Protein AF-A0A450W4D1-F1 (afdb_monomer_lite)

Radius of gyration: 22.81 Å; chains: 1; bounding box: 56×53×67 Å

Sequence (534 aa):
MKTDIPSVLSQEKKDRILASHPSLIERLKAHRKEHTTLAEGRDIDLETPAWARISPGPAMRNGDNNYRLCIGFRNIGCKYREQDRMGLGCLNCGYYAGTAFRDVDTHTIEKQFVNGLRQTSRETVRFNAVEFLSDGSFLNPDELGRDTQVALFGLLSRMPRIKRILVESRPEYVEKGGLLFLLGLLRQDQWLEVGIGFESSDEFIREVCINKGFSNEEFERSIAVISSLGEPWRERVSVVAYLLVKPAFLTQKESIEDIVASLKYLRKLEEKYRVRIAPKLEPAAIVNGTLLSLLHQDKNSPFHYEPLSYWAVLEILARIARDNKLSSLNIRIGARKDMDEMMTPPAIYNEDGETFHPFDFVVYEAIQKFNQHQNFYRLFAAPGKVYRQMNGIALAGHGSSLLQWLDANGIEDSAIVAFMEENAATIEEETTSQSTKHEIQAMTTIYAVLDIMEGYNTQAGALRANIGKALLQNSKENLELGISECFNKVAPEDIVKISVEEMSTVEGYAEVFFDVVDLLRDEKFSIWSRFVIA

Organism: NCBI:txid2126335

Secondary structure (DSSP, 8-state):
-------SS-HHHHHHHHHHHHHHHHHHHHHHHHHHHHHHTS---TTS-SEEEEEEEPPPTT---EEEEEEE---S--HHHHHSTTS---SS--GGGGS-SS---HHHHHHHHHHHHHHHTTSS----EEEE--SS-TT-TTTS-HHHHHHHHHHHHT-TT--EEEEE--GGG--HHHHHHHHHHS-TT-EEEEEEE---S-HHIIIIII-----HHHHHHHHHHHHTPPTTTGGGEEEEEEEEES-TT--HHHHHHHHHHHHHHHHHHHHHHT--EEEEEEEPPB-TTSHHHHHHH-TTSTT--PPPPHHHHHHHHHHHHH-TTTTTS--EE--TTS-S--SB----B-TTSSSBPTHHHHHHHHHHHHHHH--HHHHHHHHHHHHHHHHSS-TTSTT-HHHHHHHHTT--S-HHHHHHHHTHHHHHHHTTSHHHHHHHHHHHHHHHHHHHHHT--GGGHHHHHHHHHHHHTT-HHHHHHHHHHHHHHH-TT--EEEEEEEEEEETTEEEEEEEEEETTTTEEEEEEEEEE--

Structure (mmCIF, N/CA/C/O backbone):
data_AF-A0A450W4D1-F1
#
_entry.id   AF-A0A450W4D1-F1
#
loop_
_atom_site.group_PDB
_atom_site.id
_atom_site.type_symbol
_atom_site.label_atom_id
_atom_site.label_alt_id
_atom_site.label_comp_id
_atom_site.label_asym_id
_atom_site.label_entity_id
_atom_site.label_seq_id
_atom_site.pdbx_PDB_ins_code
_atom_site.Cartn_x
_atom_site.Cartn_y
_atom_site.Cartn_z
_atom_site.occupancy
_atom_site.B_iso_or_equiv
_atom_site.auth_seq_id
_atom_site.auth_comp_id
_atom_site.auth_asym_id
_atom_site.auth_atom_id
_atom_site.pdbx_PDB_model_num
ATOM 1 N N . MET A 1 1 ? 3.040 15.728 -23.476 1.00 40.53 1 MET A N 1
ATOM 2 C CA . MET A 1 1 ? 2.285 16.969 -23.190 1.00 40.53 1 MET A CA 1
ATOM 3 C C . MET A 1 1 ? 3.045 17.603 -22.040 1.00 40.53 1 MET A C 1
ATOM 5 O O . MET A 1 1 ? 3.213 16.903 -21.057 1.00 40.53 1 MET A O 1
ATOM 9 N N . LYS A 1 2 ? 3.593 18.824 -22.148 1.00 39.34 2 LYS A N 1
ATOM 10 C CA . LYS A 1 2 ? 4.059 19.530 -20.939 1.00 39.34 2 LYS A CA 1
ATOM 11 C C . LYS A 1 2 ? 2.799 19.919 -20.175 1.00 39.34 2 LYS A C 1
ATOM 13 O O . LYS A 1 2 ? 2.239 20.984 -20.395 1.00 39.34 2 LYS A O 1
ATOM 18 N N . THR A 1 3 ? 2.232 18.973 -19.442 1.00 49.53 3 THR A N 1
ATOM 19 C CA . THR A 1 3 ? 1.194 19.282 -18.475 1.00 49.53 3 THR A CA 1
ATOM 20 C C . THR A 1 3 ? 1.901 19.987 -17.342 1.00 49.53 3 THR A C 1
ATOM 22 O O . THR A 1 3 ? 2.622 19.335 -16.593 1.00 49.53 3 THR A O 1
ATOM 25 N N . ASP A 1 4 ? 1.709 21.300 -17.237 1.00 61.34 4 ASP A N 1
ATOM 26 C CA . ASP A 1 4 ? 1.899 22.012 -15.978 1.00 61.34 4 ASP A CA 1
ATOM 27 C C . ASP A 1 4 ? 0.882 21.417 -14.997 1.00 61.34 4 ASP A C 1
ATOM 29 O O . ASP A 1 4 ? -0.246 21.892 -14.875 1.00 61.34 4 ASP A O 1
ATOM 33 N N . ILE A 1 5 ? 1.222 20.273 -14.402 1.00 72.19 5 ILE A N 1
ATOM 34 C CA . ILE A 1 5 ? 0.464 19.701 -13.297 1.00 72.19 5 ILE A CA 1
ATOM 35 C C . ILE A 1 5 ? 0.789 20.618 -12.124 1.00 72.19 5 ILE A C 1
ATOM 37 O O . ILE A 1 5 ? 1.952 20.677 -11.717 1.00 72.19 5 ILE A O 1
ATOM 41 N N . PRO A 1 6 ? -0.181 21.410 -11.639 1.00 78.00 6 PRO A N 1
ATOM 42 C CA . PRO A 1 6 ? 0.087 22.316 -10.546 1.00 78.00 6 PRO A CA 1
ATOM 43 C C . PRO A 1 6 ? 0.471 21.486 -9.327 1.00 78.00 6 PRO A C 1
ATOM 45 O O . PRO A 1 6 ? -0.239 20.565 -8.927 1.00 78.00 6 PRO A O 1
ATOM 48 N N . SER A 1 7 ? 1.619 21.828 -8.764 1.00 90.31 7 SER A N 1
ATOM 49 C CA . SER A 1 7 ? 2.109 21.240 -7.529 1.00 90.31 7 SER A CA 1
ATOM 50 C C . SER A 1 7 ? 1.220 21.618 -6.358 1.00 90.31 7 SER A C 1
ATOM 52 O O . SER A 1 7 ? 0.842 22.783 -6.223 1.00 90.31 7 SER A O 1
ATOM 54 N N . VAL A 1 8 ? 0.979 20.663 -5.462 1.00 94.50 8 VAL A N 1
ATOM 55 C CA . VAL A 1 8 ? 0.282 20.925 -4.192 1.00 94.50 8 VAL A CA 1
ATOM 56 C C . VAL A 1 8 ? 1.172 21.648 -3.180 1.00 94.50 8 VAL A C 1
ATOM 58 O O . VAL A 1 8 ? 0.674 22.333 -2.292 1.00 94.50 8 VAL A O 1
ATOM 61 N N . LEU A 1 9 ? 2.497 21.535 -3.326 1.00 96.12 9 LEU A N 1
ATOM 62 C CA . LEU A 1 9 ? 3.457 22.253 -2.493 1.00 96.12 9 LEU A CA 1
ATOM 63 C C . LEU A 1 9 ? 3.598 23.705 -2.955 1.00 96.12 9 LEU A C 1
ATOM 65 O O . LEU A 1 9 ? 3.801 23.969 -4.145 1.00 96.12 9 LEU A O 1
ATOM 69 N N . SER A 1 10 ? 3.565 24.636 -1.999 1.00 96.00 10 SER A N 1
ATOM 70 C CA . SER A 1 10 ? 3.873 26.045 -2.247 1.00 96.00 10 SER A CA 1
ATOM 71 C C . SER A 1 10 ? 5.339 26.230 -2.649 1.00 96.00 10 SER A C 1
ATOM 73 O O . SER A 1 10 ? 6.210 25.453 -2.250 1.00 96.00 10 SER A O 1
ATOM 75 N N . GLN A 1 11 ? 5.636 27.291 -3.405 1.00 95.75 11 GLN A N 1
ATOM 76 C CA . GLN A 1 11 ? 7.016 27.589 -3.804 1.00 95.75 11 GLN A CA 1
ATOM 77 C C . GLN A 1 11 ? 7.934 27.789 -2.588 1.00 95.75 11 GLN A C 1
ATOM 79 O O . GLN A 1 11 ? 9.024 27.233 -2.555 1.00 95.75 11 GLN A O 1
ATOM 84 N N . GLU A 1 12 ? 7.459 28.479 -1.547 1.00 97.19 12 GLU A N 1
ATOM 85 C CA . GLU A 1 12 ? 8.206 28.665 -0.295 1.00 97.19 12 GLU A CA 1
ATOM 86 C C . GLU A 1 12 ? 8.602 27.325 0.345 1.00 97.19 12 GLU A C 1
ATOM 88 O O . GLU A 1 12 ? 9.743 27.138 0.775 1.00 97.19 12 GLU A O 1
ATOM 93 N N . LYS A 1 13 ? 7.677 26.357 0.380 1.00 96.81 13 LYS A N 1
ATOM 94 C CA . LYS A 1 13 ? 7.962 25.030 0.927 1.00 96.81 13 LYS A CA 1
ATOM 95 C C . LYS A 1 13 ? 8.968 24.272 0.063 1.00 96.81 13 LYS A C 1
ATOM 97 O O . LYS A 1 13 ? 9.881 23.658 0.614 1.00 96.81 13 LYS A O 1
ATOM 102 N N . LYS A 1 14 ? 8.855 24.358 -1.266 1.00 97.62 14 LYS A N 1
ATOM 103 C CA . LYS A 1 14 ? 9.843 23.783 -2.194 1.00 97.62 14 LYS A CA 1
ATOM 104 C C . LYS A 1 14 ? 11.236 24.355 -1.961 1.00 97.62 14 LYS A C 1
ATOM 106 O O . LYS A 1 14 ? 12.186 23.589 -1.833 1.00 97.62 14 LYS A O 1
ATOM 111 N N . ASP A 1 15 ? 11.347 25.673 -1.837 1.00 97.81 15 ASP A N 1
ATOM 112 C CA . ASP A 1 15 ? 12.621 26.357 -1.611 1.00 97.81 15 ASP A CA 1
AT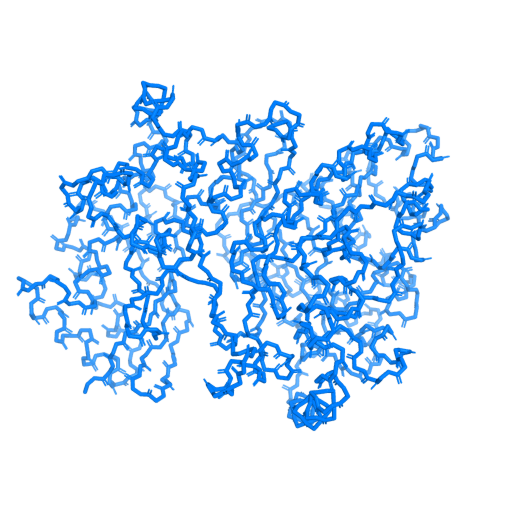OM 113 C C . ASP A 1 15 ? 13.248 25.930 -0.276 1.00 97.81 15 ASP A C 1
ATOM 115 O O . ASP A 1 15 ? 14.444 25.639 -0.211 1.00 97.81 15 ASP A O 1
ATOM 119 N N . ARG A 1 16 ? 12.437 25.791 0.783 1.00 97.25 16 ARG A N 1
ATOM 120 C CA . ARG A 1 16 ? 12.888 25.264 2.082 1.00 97.25 16 ARG A CA 1
ATOM 121 C C . ARG A 1 16 ? 13.387 23.820 2.006 1.00 97.25 16 ARG A C 1
ATOM 123 O O . ARG A 1 16 ? 14.396 23.498 2.643 1.00 97.25 16 ARG A O 1
ATOM 130 N N . ILE A 1 17 ? 12.687 22.955 1.266 1.00 97.38 17 ILE A N 1
ATOM 131 C CA . ILE A 1 17 ? 13.107 21.563 1.041 1.00 97.38 17 ILE A CA 1
ATOM 132 C C . ILE A 1 17 ? 14.451 21.565 0.316 1.00 97.38 17 ILE A C 1
ATOM 134 O O . ILE A 1 17 ? 15.406 20.983 0.822 1.00 97.38 17 ILE A O 1
ATOM 138 N N . LEU A 1 18 ? 14.560 22.282 -0.806 1.00 97.62 18 LEU A N 1
ATOM 139 C CA . LEU A 1 18 ? 15.785 22.368 -1.603 1.00 97.62 18 LEU A CA 1
ATOM 140 C C . LEU A 1 18 ? 16.972 22.917 -0.801 1.00 97.62 18 LEU A C 1
ATOM 142 O O . LEU A 1 18 ? 18.074 22.385 -0.911 1.00 97.62 18 LEU A O 1
ATOM 146 N N . ALA A 1 19 ? 16.754 23.929 0.042 1.00 97.50 19 ALA A N 1
ATOM 147 C CA . ALA A 1 19 ? 17.796 24.492 0.901 1.00 97.50 19 ALA A CA 1
ATOM 148 C C . ALA A 1 19 ? 18.325 23.481 1.935 1.00 97.50 19 ALA A C 1
ATOM 150 O O . ALA A 1 19 ? 19.517 23.468 2.237 1.00 97.50 19 ALA A O 1
ATOM 151 N N . SER A 1 20 ? 17.454 22.615 2.461 1.00 95.12 20 SER A N 1
ATOM 152 C CA . SER A 1 20 ? 17.817 21.608 3.472 1.00 95.12 20 SER A CA 1
ATOM 153 C C . SER A 1 20 ? 18.300 20.290 2.859 1.00 95.12 20 SER A C 1
ATOM 155 O O . SER A 1 20 ? 18.988 19.510 3.522 1.00 95.12 20 SER A O 1
ATOM 157 N N . HIS A 1 21 ? 17.955 20.045 1.592 1.00 94.44 21 HIS A N 1
ATOM 158 C CA . HIS A 1 21 ? 18.162 18.779 0.898 1.00 94.44 21 HIS A CA 1
ATOM 159 C C . HIS A 1 21 ? 19.619 18.289 0.960 1.00 94.44 21 HIS A C 1
ATOM 161 O O . HIS A 1 21 ? 19.816 17.150 1.373 1.00 94.44 21 HIS A O 1
ATOM 167 N N . PRO A 1 22 ? 20.663 19.099 0.674 1.00 95.12 22 PRO A N 1
ATOM 168 C CA . PRO A 1 22 ? 22.043 18.609 0.714 1.00 95.12 22 PRO A CA 1
ATOM 169 C C . PRO A 1 22 ? 22.450 18.035 2.078 1.00 95.12 22 PRO A C 1
ATOM 171 O O . PRO A 1 22 ? 23.037 16.958 2.145 1.00 95.12 22 PRO A O 1
ATOM 174 N N . SER A 1 23 ? 22.093 18.715 3.174 1.00 95.38 23 SER A N 1
ATOM 175 C CA . SER A 1 23 ? 22.416 18.252 4.530 1.00 95.38 23 SER A CA 1
ATOM 176 C C . SER A 1 23 ? 21.642 16.984 4.901 1.00 95.38 23 SER A C 1
ATOM 178 O O . SER A 1 23 ? 22.217 16.058 5.476 1.00 95.38 23 SER A O 1
ATOM 180 N N . LEU A 1 24 ? 20.357 16.913 4.536 1.00 95.44 24 LEU A N 1
ATOM 181 C CA . LEU A 1 24 ? 19.530 15.729 4.773 1.00 95.44 24 LEU A CA 1
ATOM 182 C C . LEU A 1 24 ? 20.038 14.514 3.996 1.00 95.44 24 LEU A C 1
ATOM 184 O O . LEU A 1 24 ? 20.069 13.419 4.549 1.00 95.44 24 LEU A O 1
ATOM 188 N N . ILE A 1 25 ? 20.488 14.699 2.754 1.00 95.75 25 ILE A N 1
ATOM 189 C CA . ILE A 1 25 ? 21.052 13.616 1.946 1.00 95.75 25 ILE A CA 1
ATOM 190 C C . ILE A 1 25 ? 22.347 13.073 2.545 1.00 95.75 25 ILE A C 1
ATOM 192 O O . ILE A 1 25 ? 22.508 11.857 2.603 1.00 95.75 25 ILE A O 1
ATOM 196 N N . GLU A 1 26 ? 23.249 13.921 3.039 1.00 96.12 26 GLU A N 1
ATOM 197 C CA . GLU A 1 26 ? 24.474 13.433 3.687 1.00 96.12 26 GLU A CA 1
ATOM 198 C C . GLU A 1 26 ? 24.174 12.648 4.973 1.00 96.12 26 GLU A C 1
ATOM 200 O O . GLU A 1 26 ? 24.729 11.569 5.187 1.00 96.12 26 GLU A O 1
ATOM 205 N N . ARG A 1 27 ? 23.221 13.121 5.789 1.00 96.25 27 ARG A N 1
ATOM 206 C CA . ARG A 1 27 ? 22.728 12.366 6.955 1.00 96.25 27 ARG A CA 1
ATOM 207 C C . ARG A 1 27 ? 22.096 11.035 6.541 1.00 96.25 27 ARG A C 1
ATOM 209 O O . ARG A 1 27 ? 22.374 10.010 7.156 1.00 96.25 27 ARG A O 1
ATOM 216 N N . LEU A 1 28 ? 21.285 11.036 5.484 1.00 96.44 28 LEU A N 1
ATOM 217 C CA . LEU A 1 28 ? 20.632 9.835 4.970 1.00 96.44 28 LEU A CA 1
ATOM 218 C C . LEU A 1 28 ? 21.637 8.821 4.417 1.00 96.44 28 LEU A C 1
ATOM 220 O O . LEU A 1 28 ? 21.452 7.629 4.630 1.00 96.44 28 LEU A O 1
ATOM 224 N N . LYS A 1 29 ? 22.717 9.258 3.759 1.00 96.19 29 LYS A N 1
ATOM 225 C CA . LYS A 1 29 ? 23.801 8.358 3.332 1.00 96.19 29 LYS A CA 1
ATOM 226 C C . LYS A 1 29 ? 24.416 7.621 4.513 1.00 96.19 29 LYS A C 1
ATOM 228 O O . LYS A 1 29 ? 24.604 6.412 4.423 1.00 96.19 29 LYS A O 1
ATOM 233 N N . ALA A 1 30 ? 24.700 8.322 5.612 1.00 95.81 30 ALA A N 1
ATOM 234 C CA . ALA A 1 30 ? 25.215 7.689 6.825 1.00 95.81 30 ALA A CA 1
ATOM 235 C C . ALA A 1 30 ? 24.198 6.692 7.409 1.00 95.81 30 ALA A C 1
ATOM 237 O O . ALA A 1 30 ? 24.536 5.526 7.605 1.00 95.81 30 ALA A O 1
ATOM 238 N N . HIS A 1 31 ? 22.946 7.129 7.575 1.00 95.00 31 HIS A N 1
ATOM 239 C CA . HIS A 1 31 ? 21.845 6.319 8.111 1.00 95.00 31 HIS A CA 1
ATOM 240 C C . HIS A 1 31 ? 21.589 5.042 7.293 1.00 95.00 31 HIS A C 1
ATOM 242 O O . HIS A 1 31 ? 21.545 3.932 7.818 1.00 95.00 31 HIS A O 1
ATOM 248 N N . ARG A 1 32 ? 21.494 5.173 5.965 1.00 94.50 32 ARG A N 1
ATOM 249 C CA . ARG A 1 32 ? 21.287 4.046 5.046 1.00 94.50 32 ARG A CA 1
ATOM 250 C C . ARG A 1 32 ? 22.492 3.118 4.989 1.00 94.50 32 ARG A C 1
ATOM 252 O O . ARG A 1 32 ? 22.309 1.911 4.857 1.00 94.50 32 ARG A O 1
ATOM 259 N N . LYS A 1 33 ? 23.717 3.648 5.074 1.00 94.12 33 LYS A N 1
ATOM 260 C CA . LYS A 1 33 ? 24.935 2.828 5.091 1.00 94.12 33 LYS A CA 1
ATOM 261 C C . LYS A 1 33 ? 24.982 1.934 6.327 1.00 94.12 33 LYS A C 1
ATOM 263 O O . LYS A 1 33 ? 25.310 0.757 6.195 1.00 94.12 33 LYS A O 1
ATOM 268 N N . GLU A 1 34 ? 24.646 2.470 7.497 1.00 94.25 34 GLU A N 1
ATOM 269 C CA . GLU A 1 34 ? 24.560 1.690 8.736 1.00 94.25 34 GLU A CA 1
ATOM 270 C C . GLU A 1 34 ? 23.546 0.550 8.597 1.00 94.25 34 GLU A C 1
ATOM 272 O O . GLU A 1 34 ? 23.894 -0.616 8.783 1.00 94.25 34 GLU A O 1
ATOM 277 N N . HIS A 1 35 ? 22.328 0.868 8.152 1.00 93.56 35 HIS A N 1
ATOM 278 C CA . HIS A 1 35 ? 21.280 -0.130 7.943 1.00 93.56 35 HIS A CA 1
ATOM 279 C C . HIS A 1 35 ? 21.650 -1.180 6.888 1.00 93.56 35 HIS A C 1
ATOM 281 O O . HIS A 1 35 ? 21.459 -2.371 7.112 1.00 93.56 35 HIS A O 1
ATOM 287 N N . THR A 1 36 ? 22.254 -0.764 5.772 1.00 92.06 36 THR A N 1
ATOM 288 C CA . THR A 1 36 ? 22.716 -1.683 4.718 1.00 92.06 36 THR A CA 1
ATOM 289 C C . THR A 1 36 ? 23.800 -2.625 5.241 1.00 92.06 36 THR A C 1
ATOM 291 O O . THR A 1 36 ? 23.732 -3.818 4.983 1.00 92.06 36 THR A O 1
ATOM 294 N N . THR A 1 37 ? 24.752 -2.120 6.034 1.00 93.50 37 THR A N 1
ATOM 295 C CA . THR A 1 37 ? 25.815 -2.948 6.634 1.00 93.50 37 THR A CA 1
ATOM 296 C C . THR A 1 37 ? 25.231 -4.018 7.558 1.00 93.50 37 THR A C 1
ATOM 298 O O . THR A 1 37 ? 25.674 -5.165 7.544 1.00 93.50 37 THR A O 1
ATOM 301 N N . LEU A 1 38 ? 24.214 -3.658 8.348 1.00 91.38 38 LEU A N 1
ATOM 302 C CA . LEU A 1 38 ? 23.493 -4.614 9.189 1.00 91.38 38 LEU A CA 1
ATOM 303 C C . LEU A 1 38 ? 22.733 -5.639 8.342 1.00 91.38 38 LEU A C 1
ATOM 305 O O . LEU A 1 38 ? 22.790 -6.828 8.643 1.00 91.38 38 LEU A O 1
ATOM 309 N N . ALA A 1 39 ? 22.058 -5.192 7.280 1.00 90.19 39 ALA A N 1
ATOM 310 C CA . ALA A 1 39 ? 21.287 -6.055 6.393 1.00 90.19 39 ALA A CA 1
ATOM 311 C C . ALA A 1 39 ? 22.164 -7.078 5.653 1.00 90.19 39 ALA A C 1
ATOM 313 O O . ALA A 1 39 ? 21.823 -8.259 5.645 1.00 90.19 39 ALA A O 1
ATOM 314 N N . GLU A 1 40 ? 23.300 -6.646 5.098 1.00 88.69 40 GLU A N 1
ATOM 315 C CA . GLU A 1 40 ? 24.291 -7.496 4.416 1.00 88.69 40 GLU A CA 1
ATOM 316 C C . GLU A 1 40 ? 24.968 -8.495 5.366 1.00 88.69 40 GLU A C 1
ATOM 318 O O . GLU A 1 40 ? 25.394 -9.569 4.944 1.00 88.69 40 GLU A O 1
ATOM 323 N N . GLY A 1 41 ? 25.065 -8.155 6.655 1.00 89.00 41 GLY A N 1
ATOM 324 C CA . GLY A 1 41 ? 25.626 -9.023 7.688 1.00 89.00 41 GLY A CA 1
ATOM 325 C C . GLY A 1 41 ? 24.684 -10.129 8.181 1.00 89.00 41 GLY A C 1
ATOM 326 O O . GLY A 1 41 ? 25.119 -10.970 8.969 1.00 89.00 41 GLY A O 1
ATOM 327 N N . ARG A 1 42 ? 23.408 -10.138 7.763 1.00 88.75 42 ARG A N 1
ATOM 328 C CA . ARG A 1 42 ? 22.431 -11.163 8.170 1.00 88.75 42 ARG A CA 1
ATOM 329 C C . ARG A 1 42 ? 22.737 -12.503 7.495 1.00 88.75 42 ARG A C 1
ATOM 331 O O . ARG A 1 42 ? 22.979 -12.562 6.293 1.00 88.75 42 ARG A O 1
ATOM 338 N N . ASP A 1 43 ? 22.652 -13.594 8.256 1.00 88.19 43 ASP A N 1
ATOM 339 C CA . ASP A 1 43 ? 22.638 -14.943 7.682 1.00 88.19 43 ASP A CA 1
ATOM 340 C C . ASP A 1 43 ? 21.263 -15.197 7.046 1.00 88.19 43 ASP A C 1
ATOM 342 O O . ASP A 1 43 ? 20.248 -15.259 7.745 1.00 88.19 43 ASP A O 1
ATOM 346 N N . ILE A 1 44 ? 21.216 -15.252 5.713 1.00 89.44 44 ILE A N 1
ATOM 347 C CA . ILE A 1 44 ? 19.974 -15.354 4.940 1.00 89.44 44 ILE A CA 1
ATOM 348 C C . ILE A 1 44 ? 19.893 -16.684 4.187 1.00 89.44 44 ILE A C 1
ATOM 350 O O . ILE A 1 44 ? 20.785 -17.049 3.420 1.00 89.44 44 ILE A O 1
ATOM 354 N N . ASP A 1 45 ? 18.765 -17.381 4.341 1.00 92.88 45 ASP A N 1
ATOM 355 C CA . ASP A 1 45 ? 18.424 -18.525 3.496 1.00 92.88 45 ASP A CA 1
ATOM 356 C C . ASP A 1 45 ? 17.959 -18.033 2.118 1.00 92.88 45 ASP A C 1
ATOM 358 O O . ASP A 1 45 ? 16.859 -17.492 1.964 1.00 92.88 45 ASP A O 1
ATOM 362 N N . LEU A 1 46 ? 18.807 -18.235 1.108 1.00 94.81 46 LEU A N 1
ATOM 363 C CA . LEU A 1 46 ? 18.516 -17.863 -0.274 1.00 94.81 46 LEU A CA 1
ATOM 364 C C . LEU A 1 46 ? 17.486 -18.770 -0.955 1.00 94.81 46 LEU A C 1
ATOM 366 O O . LEU A 1 46 ? 16.986 -18.397 -2.012 1.00 94.81 46 LEU A O 1
ATOM 370 N N . GLU A 1 47 ? 17.148 -19.935 -0.398 1.00 95.88 47 GLU A N 1
ATOM 371 C CA . GLU A 1 47 ? 16.092 -20.792 -0.954 1.00 95.88 47 GLU A CA 1
ATOM 372 C C . GLU A 1 47 ? 14.697 -20.397 -0.455 1.00 95.88 47 GLU A C 1
ATOM 374 O O . GLU A 1 47 ? 13.688 -20.850 -1.000 1.00 95.88 47 GLU A O 1
ATOM 379 N N . THR A 1 48 ? 14.617 -19.540 0.558 1.00 94.25 48 THR A N 1
ATOM 380 C CA . THR A 1 48 ? 13.375 -18.974 1.086 1.00 94.25 48 THR A CA 1
ATOM 381 C C . THR A 1 48 ? 13.199 -17.554 0.538 1.00 94.25 48 THR A C 1
ATOM 383 O O . THR A 1 48 ? 14.183 -16.819 0.444 1.00 94.25 48 THR A O 1
ATOM 386 N N . PRO A 1 49 ? 11.983 -17.126 0.143 1.00 94.19 49 PRO A N 1
ATOM 387 C CA . PRO A 1 49 ? 11.764 -15.737 -0.260 1.00 94.19 49 PRO A CA 1
ATOM 388 C C . PRO A 1 49 ? 11.980 -14.792 0.923 1.00 94.19 49 PRO A C 1
ATOM 390 O O . PRO A 1 49 ? 11.887 -15.218 2.080 1.00 94.19 49 PRO A O 1
ATOM 393 N N . ALA A 1 50 ? 12.251 -13.513 0.644 1.00 92.19 50 ALA A N 1
ATOM 394 C CA . ALA A 1 50 ? 12.349 -12.487 1.683 1.00 92.19 50 ALA A CA 1
ATOM 395 C C . ALA A 1 50 ? 11.071 -12.491 2.529 1.00 92.19 50 ALA A C 1
ATOM 397 O O . ALA A 1 50 ? 11.125 -12.566 3.756 1.00 92.19 50 ALA A O 1
ATOM 398 N N . TRP A 1 51 ? 9.929 -12.563 1.844 1.00 91.19 51 TRP A N 1
ATOM 399 C CA . TRP A 1 51 ? 8.613 -12.716 2.440 1.00 91.19 51 TRP A CA 1
ATOM 400 C C . TRP A 1 51 ? 7.611 -13.269 1.417 1.00 91.19 51 TRP A C 1
ATOM 402 O O . TRP A 1 51 ? 7.758 -13.097 0.206 1.00 91.19 51 TRP A O 1
ATOM 412 N N . ALA A 1 52 ? 6.572 -13.944 1.909 1.00 92.25 52 ALA A N 1
ATOM 413 C CA . ALA A 1 52 ? 5.432 -14.392 1.113 1.00 92.25 52 ALA A CA 1
ATOM 414 C C . ALA A 1 52 ? 4.156 -14.358 1.963 1.00 92.25 52 ALA A C 1
ATOM 416 O O . ALA A 1 52 ? 4.162 -14.817 3.112 1.00 92.25 52 ALA A O 1
ATOM 417 N N . ARG A 1 53 ? 3.068 -13.801 1.422 1.00 89.56 53 ARG A N 1
ATOM 418 C CA . ARG A 1 53 ? 1.801 -13.588 2.141 1.00 89.56 53 ARG A CA 1
ATOM 419 C C . ARG A 1 53 ? 0.599 -13.733 1.215 1.00 89.56 53 ARG A C 1
ATOM 421 O O . ARG A 1 53 ? 0.687 -13.452 0.023 1.00 89.56 53 ARG A O 1
ATOM 428 N N . ILE A 1 54 ? -0.532 -14.145 1.781 1.00 89.50 54 ILE A N 1
ATOM 429 C CA . ILE A 1 54 ? -1.827 -14.068 1.107 1.00 89.50 54 ILE A CA 1
ATOM 430 C C . ILE A 1 54 ? -2.548 -12.826 1.625 1.00 89.50 54 ILE A C 1
ATOM 432 O O . ILE A 1 54 ? -2.820 -12.725 2.819 1.00 89.50 54 ILE A O 1
ATOM 436 N N . SER A 1 55 ? -2.867 -11.903 0.721 1.00 87.81 55 SER A N 1
ATOM 437 C CA . SER A 1 55 ? -3.548 -10.642 1.037 1.00 87.81 55 SER A CA 1
ATOM 438 C C . SER A 1 55 ? -4.879 -10.550 0.276 1.00 87.81 55 SER A C 1
ATOM 440 O O . SER A 1 55 ? -5.003 -11.132 -0.812 1.00 87.81 55 SER A O 1
ATOM 442 N N . PRO A 1 56 ? -5.890 -9.826 0.792 1.00 86.12 56 PRO A N 1
ATOM 443 C CA . PRO A 1 56 ? -7.100 -9.507 0.035 1.00 86.12 56 PRO A CA 1
ATOM 444 C C . PRO A 1 56 ? -6.754 -8.844 -1.304 1.00 86.12 56 PRO A C 1
ATOM 446 O O . PRO A 1 56 ? -5.885 -7.981 -1.372 1.00 86.12 56 PRO A O 1
ATOM 449 N N . GLY A 1 57 ? -7.389 -9.258 -2.397 1.00 82.12 57 GLY A N 1
ATOM 450 C CA . GLY A 1 57 ? -7.139 -8.757 -3.749 1.00 82.12 57 GLY A CA 1
ATOM 451 C C . GLY A 1 57 ? -8.389 -8.148 -4.390 1.00 82.12 57 GLY A C 1
ATOM 452 O O . GLY A 1 57 ? -9.498 -8.438 -3.945 1.00 82.12 57 GLY A O 1
ATOM 453 N N . PRO A 1 58 ? -8.226 -7.343 -5.459 1.00 75.94 58 PRO A N 1
ATOM 454 C CA . PRO A 1 58 ? -9.344 -6.762 -6.201 1.00 75.94 58 PRO A CA 1
ATOM 455 C C . PRO A 1 58 ? -10.335 -7.816 -6.693 1.00 75.94 58 PRO A C 1
ATOM 457 O O . PRO A 1 58 ? -9.933 -8.908 -7.113 1.00 75.94 58 PRO A O 1
ATOM 460 N N . ALA A 1 59 ? -11.624 -7.461 -6.713 1.00 64.19 59 ALA A N 1
ATOM 461 C CA . ALA A 1 59 ? -12.646 -8.246 -7.396 1.00 64.19 59 ALA A CA 1
ATOM 462 C C . ALA A 1 59 ? -12.219 -8.564 -8.841 1.00 64.19 59 ALA A C 1
ATOM 464 O O . ALA A 1 59 ? -11.835 -7.693 -9.627 1.00 64.19 59 ALA A O 1
ATOM 465 N N . MET A 1 60 ? -12.326 -9.836 -9.216 1.00 60.12 60 MET A N 1
ATOM 466 C CA . MET A 1 60 ? -12.415 -10.244 -10.609 1.00 60.12 60 MET A CA 1
ATOM 467 C C . MET A 1 60 ? -13.841 -9.995 -11.117 1.00 60.12 60 MET A C 1
ATOM 469 O O . MET A 1 60 ? -14.764 -9.789 -10.334 1.00 60.12 60 MET A O 1
ATOM 473 N N . ARG A 1 61 ? -14.040 -10.073 -12.439 1.00 50.78 61 ARG A N 1
ATOM 474 C CA . ARG A 1 61 ? -15.333 -9.841 -13.117 1.00 50.78 61 ARG A CA 1
ATOM 475 C C . ARG A 1 61 ? -16.540 -10.618 -12.542 1.00 50.78 61 ARG A C 1
ATOM 477 O O . ARG A 1 61 ? -17.661 -10.257 -12.870 1.00 50.78 61 ARG A O 1
ATOM 484 N N . ASN A 1 62 ? -16.325 -11.636 -11.702 1.00 43.38 62 ASN A N 1
ATOM 485 C CA . ASN A 1 62 ? -17.371 -12.498 -11.145 1.00 43.38 62 ASN A CA 1
ATOM 486 C C . ASN A 1 62 ? -17.711 -12.239 -9.661 1.00 43.38 62 ASN A C 1
ATOM 488 O O . ASN A 1 62 ? -18.508 -12.985 -9.110 1.00 43.38 62 ASN A O 1
ATOM 492 N N . GLY A 1 63 ? -17.146 -11.215 -9.008 1.00 46.50 63 GLY A N 1
ATOM 493 C CA . GLY A 1 63 ? -17.595 -10.794 -7.668 1.00 46.50 63 GLY A CA 1
ATOM 494 C C . GLY A 1 63 ? -17.197 -11.691 -6.482 1.00 46.50 63 GLY A C 1
ATOM 495 O O . GLY A 1 63 ? -17.643 -11.427 -5.371 1.00 46.50 63 GLY A O 1
ATOM 496 N N . ASP A 1 64 ? -16.355 -12.711 -6.679 1.00 50.88 64 ASP A N 1
ATOM 497 C CA . ASP A 1 64 ? -15.836 -13.537 -5.577 1.00 50.88 64 ASP A CA 1
ATOM 498 C C . ASP A 1 64 ? -14.854 -12.750 -4.686 1.00 50.88 64 ASP A C 1
ATOM 500 O O . ASP A 1 64 ? -14.073 -11.937 -5.193 1.00 50.88 64 ASP A O 1
ATOM 504 N N . ASN A 1 65 ? -14.832 -13.042 -3.377 1.00 61.72 65 ASN A N 1
ATOM 505 C CA . ASN A 1 65 ? -13.778 -12.600 -2.454 1.00 61.72 65 ASN A CA 1
ATOM 506 C C . ASN A 1 65 ? -12.429 -13.148 -2.932 1.00 61.72 65 ASN A C 1
ATOM 508 O O . ASN A 1 65 ? -12.123 -14.329 -2.754 1.00 61.72 65 ASN A O 1
ATOM 512 N N . ASN A 1 66 ? -11.623 -12.297 -3.566 1.00 80.62 66 ASN A N 1
ATOM 513 C CA . ASN A 1 66 ? -10.360 -12.724 -4.151 1.00 80.62 66 ASN A CA 1
ATOM 514 C C . ASN A 1 66 ? -9.202 -12.427 -3.219 1.00 80.62 66 ASN A C 1
ATOM 516 O O . ASN A 1 66 ? -9.175 -11.421 -2.510 1.00 80.62 66 ASN A O 1
ATOM 520 N N . TYR A 1 67 ? -8.217 -13.306 -3.289 1.00 87.94 67 TYR A N 1
ATOM 521 C CA . TYR A 1 67 ? -6.950 -13.157 -2.608 1.00 87.94 67 TYR A CA 1
ATOM 522 C C . TYR A 1 67 ? -5.815 -13.246 -3.617 1.00 87.94 67 TYR A C 1
ATOM 524 O O . TYR A 1 67 ? -5.938 -13.855 -4.689 1.00 87.94 67 TYR A O 1
ATOM 532 N N . ARG A 1 68 ? -4.706 -12.615 -3.254 1.00 91.44 68 ARG A N 1
ATOM 533 C CA . ARG A 1 68 ? -3.460 -12.574 -4.009 1.00 91.44 68 ARG A CA 1
ATOM 534 C C . ARG A 1 68 ? -2.345 -13.184 -3.171 1.00 91.44 68 ARG A C 1
ATOM 536 O O . ARG A 1 68 ? -2.272 -12.920 -1.976 1.00 91.44 68 ARG A O 1
ATOM 543 N N . LEU A 1 69 ? -1.490 -13.979 -3.802 1.00 93.94 69 LEU A N 1
ATOM 544 C CA . LEU A 1 69 ? -0.186 -14.316 -3.248 1.00 93.94 69 LEU A CA 1
ATOM 545 C C . LEU A 1 69 ? 0.773 -13.175 -3.583 1.00 93.94 69 LEU A C 1
ATOM 547 O O . LEU A 1 69 ? 1.088 -12.968 -4.753 1.00 93.94 69 LEU A O 1
ATOM 551 N N . CYS A 1 70 ? 1.232 -12.469 -2.564 1.00 93.81 70 CYS A N 1
ATOM 552 C CA . CYS A 1 70 ? 2.308 -11.495 -2.642 1.00 93.81 70 CYS A CA 1
ATOM 553 C C . CYS A 1 70 ? 3.624 -12.188 -2.274 1.00 93.81 70 CYS A C 1
ATOM 555 O O . CYS A 1 70 ? 3.674 -12.908 -1.272 1.00 93.81 70 CYS A O 1
ATOM 557 N N . ILE A 1 71 ? 4.679 -11.989 -3.060 1.00 94.19 71 ILE A N 1
ATOM 558 C CA . ILE A 1 71 ? 6.000 -12.557 -2.772 1.00 94.19 71 ILE A CA 1
ATOM 559 C C . ILE A 1 71 ? 7.117 -11.582 -3.154 1.00 94.19 71 ILE A C 1
ATOM 561 O O . ILE A 1 71 ? 7.156 -11.082 -4.281 1.00 94.19 71 ILE A O 1
ATOM 565 N N . GLY A 1 72 ? 8.033 -11.354 -2.213 1.00 93.50 72 GLY A N 1
ATOM 566 C CA . GLY A 1 72 ? 9.281 -10.626 -2.423 1.00 93.50 72 GLY A CA 1
ATOM 567 C C . GLY A 1 72 ? 10.463 -11.591 -2.454 1.00 93.50 72 GLY A C 1
ATOM 568 O O . GLY A 1 72 ? 10.675 -12.359 -1.511 1.00 93.50 72 GLY A O 1
ATOM 569 N N . PHE A 1 73 ? 11.225 -11.584 -3.546 1.00 94.75 73 PHE A N 1
ATOM 570 C CA . PHE A 1 73 ? 12.414 -12.426 -3.683 1.00 94.75 73 PHE A CA 1
ATOM 571 C C . PHE A 1 73 ? 13.640 -11.804 -3.009 1.00 94.75 73 PHE A C 1
ATOM 573 O O . PHE A 1 73 ? 13.822 -10.590 -3.025 1.00 94.75 73 PHE A O 1
ATOM 580 N N . ARG A 1 74 ? 14.537 -12.661 -2.514 1.00 93.88 74 ARG A N 1
ATOM 581 C CA . ARG A 1 74 ? 15.942 -12.321 -2.274 1.00 93.88 74 ARG A CA 1
ATOM 582 C C . ARG A 1 74 ? 16.671 -12.374 -3.618 1.00 93.88 74 ARG A C 1
ATOM 584 O O . ARG A 1 74 ? 17.221 -13.414 -3.975 1.00 93.88 74 ARG A O 1
ATOM 591 N N . ASN A 1 75 ? 16.579 -11.298 -4.395 1.00 92.88 75 ASN A N 1
ATOM 592 C CA . ASN A 1 75 ? 17.276 -11.094 -5.672 1.00 92.88 75 ASN A CA 1
ATOM 593 C C . ASN A 1 75 ? 18.516 -10.198 -5.478 1.00 92.88 75 ASN A C 1
ATOM 595 O O . ASN A 1 75 ? 18.870 -9.865 -4.350 1.00 92.88 75 ASN A O 1
ATOM 599 N N . ILE A 1 76 ? 19.166 -9.782 -6.568 1.00 93.31 76 ILE A N 1
ATOM 600 C CA . ILE A 1 76 ? 20.298 -8.842 -6.500 1.00 93.31 76 ILE A CA 1
ATOM 601 C C . ILE A 1 76 ? 19.903 -7.450 -5.969 1.00 93.31 76 ILE A C 1
ATOM 603 O O . ILE A 1 76 ? 20.726 -6.777 -5.354 1.00 93.31 76 ILE A O 1
ATOM 607 N N . GLY A 1 77 ? 18.638 -7.057 -6.141 1.00 92.06 77 GLY A N 1
ATOM 608 C CA . GLY A 1 77 ? 18.090 -5.758 -5.754 1.00 92.06 77 GLY A CA 1
ATOM 609 C C . GLY A 1 77 ? 17.916 -4.795 -6.931 1.00 92.06 77 GLY A C 1
ATOM 610 O O . GLY A 1 77 ? 18.171 -5.127 -8.088 1.00 92.06 77 GLY A O 1
ATOM 611 N N . CYS A 1 78 ? 17.448 -3.584 -6.630 1.00 93.56 78 CYS A N 1
ATOM 612 C CA . CYS A 1 78 ? 17.074 -2.585 -7.632 1.00 93.56 78 CYS A CA 1
ATOM 613 C C . CYS A 1 78 ? 18.284 -1.860 -8.259 1.00 93.56 78 CYS A C 1
ATOM 615 O O . CYS A 1 78 ? 18.970 -1.099 -7.570 1.00 93.56 78 CYS A O 1
ATOM 617 N N . LYS A 1 79 ? 18.489 -1.951 -9.586 1.00 93.81 79 LYS A N 1
ATOM 618 C CA . LYS A 1 79 ? 19.609 -1.260 -10.268 1.00 93.81 79 LYS A CA 1
ATOM 619 C C . LYS A 1 79 ? 19.552 0.252 -10.178 1.00 93.81 79 LYS A C 1
ATOM 621 O O . LYS A 1 79 ? 20.591 0.908 -10.193 1.00 93.81 79 LYS A O 1
ATOM 626 N N . TYR A 1 80 ? 18.358 0.832 -10.082 1.00 94.75 80 TYR A N 1
ATOM 627 C CA . TYR A 1 80 ? 18.245 2.281 -9.939 1.00 94.75 80 TYR A CA 1
ATOM 628 C C . TYR A 1 80 ? 18.943 2.781 -8.670 1.00 94.75 80 TYR A C 1
ATOM 630 O O . TYR A 1 80 ? 19.522 3.860 -8.689 1.00 94.75 80 TYR A O 1
ATOM 638 N N . ARG A 1 81 ? 18.965 1.990 -7.589 1.00 91.31 81 ARG A N 1
ATOM 639 C CA . ARG A 1 81 ? 19.709 2.340 -6.373 1.00 91.31 81 ARG A CA 1
ATOM 640 C C . ARG A 1 81 ? 21.209 2.487 -6.632 1.00 91.31 81 ARG A C 1
ATOM 642 O O . ARG A 1 81 ? 21.823 3.398 -6.088 1.00 91.31 81 ARG A O 1
ATOM 649 N N . GLU A 1 82 ? 21.773 1.615 -7.463 1.00 85.81 82 GLU A N 1
ATOM 650 C CA . GLU A 1 82 ? 23.193 1.637 -7.831 1.00 85.81 82 GLU A CA 1
ATOM 651 C C . GLU A 1 82 ? 23.527 2.771 -8.809 1.00 85.81 82 GLU A C 1
ATOM 653 O O . GLU A 1 82 ? 24.591 3.379 -8.724 1.00 85.81 82 GLU A O 1
ATOM 658 N N . GLN A 1 83 ? 22.625 3.042 -9.756 1.00 90.69 83 GLN A N 1
ATOM 659 C CA . GLN A 1 83 ? 22.832 4.007 -10.842 1.00 90.69 83 GLN A CA 1
ATOM 660 C C . GLN A 1 83 ? 22.474 5.445 -10.461 1.00 90.69 83 GLN A C 1
ATOM 662 O O . GLN A 1 83 ? 22.929 6.394 -11.107 1.00 90.69 83 GLN A O 1
ATOM 667 N N . ASP A 1 84 ? 21.628 5.613 -9.448 1.00 94.12 84 ASP A N 1
ATOM 668 C CA . ASP A 1 84 ? 21.251 6.909 -8.914 1.00 94.12 84 ASP A CA 1
ATOM 669 C C . ASP A 1 84 ? 22.493 7.721 -8.517 1.00 94.12 84 ASP A C 1
ATOM 671 O O . ASP A 1 84 ? 23.428 7.233 -7.884 1.00 94.12 84 ASP A O 1
ATOM 675 N N . ARG A 1 85 ? 22.485 9.014 -8.851 1.00 90.69 85 ARG A N 1
ATOM 676 C CA . ARG A 1 85 ? 23.644 9.905 -8.668 1.00 90.69 85 ARG A CA 1
ATOM 677 C C . ARG A 1 85 ? 24.021 10.100 -7.204 1.00 90.69 85 ARG A C 1
ATOM 679 O O . ARG A 1 85 ? 25.154 10.474 -6.910 1.00 90.69 85 ARG A O 1
ATOM 686 N N . MET A 1 86 ? 23.070 9.902 -6.295 1.00 90.75 86 MET A N 1
ATOM 687 C CA . MET A 1 86 ? 23.294 10.013 -4.859 1.00 90.75 86 MET A CA 1
ATOM 688 C C . MET A 1 86 ? 23.733 8.681 -4.236 1.00 90.75 86 MET A C 1
ATOM 690 O O . MET A 1 86 ? 24.133 8.685 -3.070 1.00 90.75 86 MET A O 1
ATOM 694 N N . GLY A 1 87 ? 23.696 7.574 -4.991 1.00 88.69 87 GLY A N 1
ATOM 695 C CA . GLY A 1 87 ? 23.951 6.217 -4.500 1.00 88.69 87 GLY A CA 1
ATOM 696 C C . GLY A 1 87 ? 22.906 5.748 -3.486 1.00 88.69 87 GLY A C 1
ATOM 697 O O . GLY A 1 87 ? 23.198 4.914 -2.630 1.00 88.69 87 GLY A O 1
ATOM 698 N N . LEU A 1 88 ? 21.713 6.347 -3.516 1.00 91.75 88 LEU A N 1
ATOM 699 C CA . LEU A 1 88 ? 20.641 6.085 -2.561 1.00 91.75 88 LEU A CA 1
ATOM 700 C C . LEU A 1 88 ? 19.445 5.417 -3.238 1.00 91.75 88 LEU A C 1
ATOM 702 O O . LEU A 1 88 ? 18.783 4.600 -2.599 1.00 91.75 88 LEU A O 1
ATOM 706 N N . GLY A 1 89 ? 19.159 5.739 -4.500 1.00 94.31 89 GLY A N 1
ATOM 707 C CA . GLY A 1 89 ? 17.898 5.376 -5.140 1.00 94.31 89 GLY A CA 1
ATOM 708 C C . GLY A 1 89 ? 16.721 6.082 -4.468 1.00 94.31 89 GLY A C 1
ATOM 709 O O . GLY A 1 89 ? 16.844 7.223 -4.017 1.00 94.31 89 GLY A O 1
ATOM 710 N N . CYS A 1 90 ? 15.585 5.390 -4.349 1.00 95.25 90 CYS A N 1
ATOM 711 C CA . CYS A 1 90 ? 14.400 5.948 -3.697 1.00 95.25 90 CYS A CA 1
ATOM 712 C C . CYS A 1 90 ? 14.679 6.283 -2.219 1.00 95.25 90 CYS A C 1
ATOM 714 O O . CYS A 1 90 ? 15.191 5.466 -1.446 1.00 95.25 90 CYS A O 1
ATOM 716 N N . LEU A 1 91 ? 14.313 7.491 -1.794 1.00 96.19 91 LEU A N 1
ATOM 717 C CA . LEU A 1 91 ? 14.549 7.979 -0.433 1.00 96.19 91 LEU A CA 1
ATOM 718 C C . LEU A 1 91 ? 13.626 7.310 0.596 1.00 96.19 91 LEU A C 1
ATOM 720 O O . LEU A 1 91 ? 13.984 7.230 1.769 1.00 96.19 91 LEU A O 1
ATOM 724 N N . ASN A 1 92 ? 12.486 6.773 0.156 1.00 94.00 92 ASN A N 1
ATOM 725 C CA . ASN A 1 92 ? 11.443 6.186 1.007 1.00 94.00 92 ASN A CA 1
ATOM 726 C C . ASN A 1 92 ? 11.403 4.644 0.937 1.00 94.00 92 ASN A C 1
ATOM 728 O O . ASN A 1 92 ? 10.647 4.025 1.674 1.00 94.00 92 ASN A O 1
ATOM 732 N N . CYS A 1 93 ? 12.193 4.013 0.059 1.00 90.44 93 CYS A N 1
ATOM 733 C CA . CYS A 1 93 ? 12.191 2.557 -0.104 1.00 90.44 93 CYS A CA 1
ATOM 734 C C . CYS A 1 93 ? 13.066 1.875 0.955 1.00 90.44 93 CYS A C 1
ATOM 736 O O . CYS A 1 93 ? 14.253 2.190 1.054 1.00 90.44 93 CYS A O 1
ATOM 738 N N . GLY A 1 94 ? 12.487 0.925 1.693 1.00 89.25 94 GLY A N 1
ATOM 739 C CA . GLY A 1 94 ? 13.199 0.039 2.621 1.00 89.25 94 GLY A CA 1
ATOM 740 C C . GLY A 1 94 ? 13.416 -1.390 2.104 1.00 89.25 94 GLY A C 1
ATOM 741 O O . GLY A 1 94 ? 14.206 -2.125 2.689 1.00 89.25 94 GLY A O 1
ATOM 742 N N . TYR A 1 95 ? 12.780 -1.777 0.990 1.00 89.12 95 TYR A N 1
ATOM 743 C CA . TYR A 1 95 ? 12.793 -3.159 0.484 1.00 89.12 95 TYR A CA 1
ATOM 744 C C . TYR A 1 95 ? 14.184 -3.683 0.106 1.00 89.12 95 TYR A C 1
ATOM 746 O O . TYR A 1 95 ? 14.399 -4.895 0.108 1.00 89.12 95 TYR A O 1
ATOM 754 N N . TYR A 1 96 ? 15.152 -2.795 -0.148 1.00 89.81 96 TYR A N 1
ATOM 755 C CA . TYR A 1 96 ? 16.538 -3.188 -0.418 1.00 89.81 96 TYR A CA 1
ATOM 756 C C . TYR A 1 96 ? 17.126 -4.065 0.692 1.00 89.81 96 TYR A C 1
ATOM 758 O O . TYR A 1 96 ? 18.000 -4.889 0.431 1.00 89.81 96 TYR A O 1
ATOM 766 N N . ALA A 1 97 ? 16.647 -3.905 1.927 1.00 90.06 97 ALA A N 1
ATOM 767 C CA . ALA A 1 97 ? 17.128 -4.640 3.086 1.00 90.06 97 ALA A CA 1
ATOM 768 C C . ALA A 1 97 ? 16.782 -6.137 3.041 1.00 90.06 97 ALA A C 1
ATOM 770 O O . ALA A 1 97 ? 17.481 -6.932 3.675 1.00 90.06 97 ALA A O 1
ATOM 771 N N . GLY A 1 98 ? 15.742 -6.511 2.288 1.00 89.75 98 GLY A N 1
ATOM 772 C CA . GLY A 1 98 ? 15.313 -7.892 2.067 1.00 89.75 98 GLY A CA 1
ATOM 773 C C . GLY A 1 98 ? 15.997 -8.584 0.881 1.00 89.75 98 GLY A C 1
ATOM 774 O O . GLY A 1 98 ? 15.745 -9.764 0.640 1.00 89.75 98 GLY A O 1
ATOM 775 N N . THR A 1 99 ? 16.853 -7.882 0.130 1.00 92.44 99 THR A N 1
ATOM 776 C CA . THR A 1 99 ? 17.555 -8.432 -1.045 1.00 92.44 99 THR A CA 1
ATOM 777 C C . THR A 1 99 ? 18.746 -9.311 -0.645 1.00 92.44 99 THR A C 1
ATOM 779 O O . THR A 1 99 ? 19.136 -9.387 0.518 1.00 92.44 99 THR A O 1
ATOM 782 N N . ALA A 1 100 ? 19.334 -10.009 -1.617 1.00 93.06 100 ALA A N 1
ATOM 783 C CA . ALA A 1 100 ? 20.542 -10.803 -1.420 1.00 93.06 100 ALA A CA 1
ATOM 784 C C . ALA A 1 100 ? 21.839 -9.986 -1.555 1.00 93.06 100 ALA A C 1
ATOM 786 O O . ALA A 1 100 ? 22.898 -10.502 -1.199 1.00 93.06 100 ALA A O 1
ATOM 787 N N . PHE A 1 101 ? 21.778 -8.761 -2.101 1.00 90.12 101 PHE A N 1
ATOM 788 C CA . PHE A 1 101 ? 22.938 -7.909 -2.425 1.00 90.12 101 PHE A CA 1
ATOM 789 C C . PHE A 1 101 ? 23.990 -8.575 -3.338 1.00 90.12 101 PHE A C 1
ATOM 791 O O . PHE A 1 101 ? 25.142 -8.148 -3.411 1.00 90.12 101 PHE A O 1
ATOM 798 N N . ARG A 1 102 ? 23.612 -9.657 -4.024 1.00 91.31 102 ARG A N 1
ATOM 799 C CA . ARG A 1 102 ? 24.455 -10.434 -4.938 1.00 91.31 102 ARG A CA 1
ATOM 800 C C . ARG A 1 102 ? 23.591 -11.150 -5.963 1.00 91.31 102 ARG A C 1
ATOM 802 O O . ARG A 1 102 ? 22.401 -11.358 -5.727 1.00 91.31 102 ARG A O 1
ATOM 809 N N . ASP A 1 103 ? 24.209 -11.579 -7.058 1.00 91.69 103 ASP A N 1
ATOM 810 C CA . ASP A 1 103 ? 23.541 -12.417 -8.050 1.00 91.69 103 ASP A CA 1
ATOM 811 C C . ASP A 1 103 ? 22.995 -13.700 -7.413 1.00 91.69 103 ASP A C 1
ATOM 813 O O . ASP A 1 103 ? 23.673 -14.381 -6.637 1.00 91.69 103 ASP A O 1
ATOM 817 N N . VAL A 1 104 ? 21.759 -14.035 -7.777 1.00 94.94 104 VAL A N 1
ATOM 818 C CA . VAL A 1 104 ? 21.080 -15.264 -7.369 1.00 94.94 104 VAL A CA 1
ATOM 819 C C . VAL A 1 104 ? 20.643 -15.992 -8.629 1.00 94.94 104 VAL A C 1
ATOM 821 O O . VAL A 1 104 ? 19.975 -15.422 -9.493 1.00 94.94 104 VAL A O 1
ATOM 824 N N . ASP A 1 105 ? 21.049 -17.251 -8.755 1.00 96.38 105 ASP A N 1
ATOM 825 C CA . ASP A 1 105 ? 20.777 -18.040 -9.948 1.00 96.38 105 ASP A CA 1
ATOM 826 C C . ASP A 1 105 ? 19.285 -18.399 -10.084 1.00 96.38 105 ASP A C 1
ATOM 828 O O . ASP A 1 105 ? 18.507 -18.386 -9.123 1.00 96.38 105 ASP A O 1
ATOM 832 N N . THR A 1 106 ? 18.886 -18.757 -11.306 1.00 97.38 106 THR A N 1
ATOM 833 C CA . THR A 1 106 ? 17.503 -19.104 -11.652 1.00 97.38 106 THR A CA 1
ATOM 834 C C . THR A 1 106 ? 16.909 -20.200 -10.772 1.00 97.38 106 THR A C 1
ATOM 836 O O . THR A 1 106 ? 15.759 -20.073 -10.352 1.00 97.38 106 THR A O 1
ATOM 839 N N . HIS A 1 107 ? 17.667 -21.259 -10.477 1.00 97.88 107 HIS A N 1
ATOM 840 C CA . HIS A 1 107 ? 17.165 -22.391 -9.695 1.00 97.88 107 HIS A CA 1
ATOM 841 C C . HIS A 1 107 ? 16.888 -21.976 -8.251 1.00 97.88 107 HIS A C 1
ATOM 843 O O . HIS A 1 107 ? 15.879 -22.372 -7.668 1.00 97.88 107 HIS A O 1
ATOM 849 N N . THR A 1 108 ? 17.740 -21.123 -7.689 1.00 97.81 108 THR A N 1
ATOM 850 C CA . THR A 1 108 ? 17.545 -20.574 -6.346 1.00 97.81 108 THR A CA 1
ATOM 851 C C . THR A 1 108 ? 16.308 -19.668 -6.273 1.00 97.81 108 THR A C 1
ATOM 853 O O . THR A 1 108 ? 15.479 -19.858 -5.384 1.00 97.81 108 THR A O 1
ATOM 856 N N . ILE A 1 109 ? 16.092 -18.758 -7.233 1.00 97.50 109 ILE A N 1
ATOM 857 C CA . ILE A 1 109 ? 14.859 -17.941 -7.280 1.00 97.50 109 ILE A CA 1
ATOM 858 C C . ILE A 1 109 ? 13.606 -18.811 -7.494 1.00 97.50 109 ILE A C 1
ATOM 860 O O . ILE A 1 109 ? 12.573 -18.587 -6.859 1.00 97.50 109 ILE A O 1
ATOM 864 N N . GLU A 1 110 ? 13.679 -19.840 -8.344 1.00 97.88 110 GLU A N 1
ATOM 865 C CA . GLU A 1 110 ? 12.578 -20.793 -8.527 1.00 97.88 110 GLU A CA 1
ATOM 866 C C . GLU A 1 110 ? 12.233 -21.501 -7.206 1.00 97.88 110 GLU A C 1
ATOM 868 O O . GLU A 1 110 ? 11.057 -21.592 -6.836 1.00 97.88 110 GLU A O 1
ATOM 873 N N . LYS A 1 111 ? 13.247 -21.937 -6.446 1.00 98.12 111 LYS A N 1
ATOM 874 C CA . LYS A 1 111 ? 13.055 -22.503 -5.105 1.00 98.12 111 LYS A CA 1
ATOM 875 C C . LYS A 1 111 ? 12.405 -21.517 -4.144 1.00 98.12 111 LYS A C 1
ATOM 877 O O . LYS A 1 111 ? 11.493 -21.934 -3.431 1.00 98.12 111 LYS A O 1
ATOM 882 N N . GLN A 1 112 ? 12.788 -20.237 -4.160 1.00 97.69 112 GLN A N 1
ATOM 883 C CA . GLN A 1 112 ? 12.116 -19.215 -3.351 1.00 97.69 112 GLN A CA 1
ATOM 884 C C . GLN A 1 112 ? 10.625 -19.138 -3.686 1.00 97.69 112 GLN A C 1
ATOM 886 O O . GLN A 1 112 ? 9.788 -19.129 -2.784 1.00 97.69 112 GLN A O 1
ATOM 891 N N . PHE A 1 113 ? 10.253 -19.169 -4.968 1.00 97.50 113 PHE A N 1
ATOM 892 C CA . PHE A 1 113 ? 8.839 -19.162 -5.339 1.00 97.50 113 PHE A CA 1
ATOM 893 C C . PHE A 1 113 ? 8.102 -20.413 -4.839 1.00 97.50 113 PHE A C 1
ATOM 895 O O . PHE A 1 113 ? 7.035 -20.313 -4.227 1.00 97.50 113 PHE A O 1
ATOM 902 N N . VAL A 1 114 ? 8.692 -21.597 -5.026 1.00 96.88 114 VAL A N 1
ATOM 903 C CA . VAL A 1 114 ? 8.123 -22.868 -4.550 1.00 96.88 114 VAL A CA 1
ATOM 904 C C . VAL A 1 114 ? 7.998 -22.898 -3.023 1.00 96.88 114 VAL A C 1
ATOM 906 O O . VAL A 1 114 ? 6.983 -23.354 -2.494 1.00 96.88 114 VAL A O 1
ATOM 909 N N . ASN A 1 115 ? 8.996 -22.403 -2.296 1.00 96.19 115 ASN A N 1
ATOM 910 C CA . ASN A 1 115 ? 8.972 -22.352 -0.840 1.00 96.19 115 ASN A CA 1
ATOM 911 C C . ASN A 1 115 ? 7.975 -21.308 -0.326 1.00 96.19 115 ASN A C 1
ATOM 913 O O . ASN A 1 115 ? 7.242 -21.614 0.610 1.00 96.19 115 ASN A O 1
ATOM 917 N N . GLY A 1 116 ? 7.834 -20.152 -0.981 1.00 94.88 116 GLY A N 1
ATOM 918 C CA . GLY A 1 116 ? 6.774 -19.184 -0.681 1.00 94.88 116 GLY A CA 1
ATOM 919 C C . GLY A 1 116 ? 5.367 -19.770 -0.856 1.00 94.88 116 GLY A C 1
ATOM 920 O O . GLY A 1 116 ? 4.500 -19.592 0.002 1.00 94.88 116 GLY A O 1
ATOM 921 N N . LEU A 1 117 ? 5.148 -20.564 -1.911 1.00 93.75 117 LEU A N 1
ATOM 922 C CA . LEU A 1 117 ? 3.899 -21.313 -2.107 1.00 93.75 117 LEU A CA 1
ATOM 923 C C . LEU A 1 117 ? 3.661 -22.339 -0.989 1.00 93.75 117 LEU A C 1
ATOM 925 O O . LEU A 1 117 ? 2.546 -22.464 -0.489 1.00 93.75 117 LEU A O 1
ATOM 929 N N . ARG A 1 118 ? 4.699 -23.069 -0.563 1.00 92.75 118 ARG A N 1
ATOM 930 C CA . ARG A 1 118 ? 4.596 -24.028 0.551 1.00 92.75 118 ARG A CA 1
ATOM 931 C C . ARG A 1 118 ? 4.304 -23.333 1.879 1.00 92.75 118 ARG A C 1
ATOM 933 O O . ARG A 1 118 ? 3.461 -23.815 2.629 1.00 92.75 118 ARG A O 1
ATOM 940 N N . GLN A 1 119 ? 4.958 -22.209 2.161 1.00 89.44 119 GLN A N 1
ATOM 941 C CA . GLN A 1 119 ? 4.742 -21.428 3.381 1.00 89.44 119 GLN A CA 1
ATOM 942 C C . GLN A 1 119 ? 3.297 -20.936 3.473 1.00 89.44 119 GLN A C 1
ATOM 944 O O . GLN A 1 119 ? 2.651 -21.106 4.504 1.00 89.44 119 GLN A O 1
ATOM 949 N N . THR A 1 120 ? 2.770 -20.409 2.369 1.00 87.25 120 THR A N 1
ATOM 950 C CA . THR A 1 120 ? 1.404 -19.874 2.304 1.00 87.25 120 THR A CA 1
ATOM 951 C C . THR A 1 120 ? 0.325 -20.947 2.159 1.00 87.25 120 THR A C 1
ATOM 953 O O . THR A 1 120 ? -0.831 -20.683 2.463 1.00 87.25 120 THR A O 1
ATOM 956 N N . SER A 1 121 ? 0.677 -22.186 1.791 1.00 79.25 121 SER A N 1
ATOM 957 C CA . SER A 1 121 ? -0.281 -23.303 1.689 1.00 79.25 121 SER A CA 1
ATOM 958 C C . SER A 1 121 ? -0.954 -23.703 3.009 1.00 79.25 121 SER A C 1
ATOM 960 O O . SER A 1 121 ? -1.916 -24.467 2.993 1.00 79.25 121 SER A O 1
ATOM 962 N N . ARG A 1 122 ? -0.442 -23.209 4.144 1.00 69.12 122 ARG A N 1
ATOM 963 C CA . ARG A 1 122 ? -1.038 -23.406 5.473 1.00 69.12 122 ARG A CA 1
ATOM 964 C C . ARG A 1 122 ? -2.281 -22.548 5.702 1.00 69.12 122 ARG A C 1
ATOM 966 O O . ARG A 1 122 ? -3.055 -22.851 6.603 1.00 69.12 122 ARG A O 1
ATOM 973 N N . GLU A 1 123 ? -2.462 -21.500 4.909 1.00 70.25 123 GLU A N 1
ATOM 974 C CA . GLU A 1 123 ? -3.667 -20.680 4.932 1.00 70.25 123 GLU A CA 1
ATOM 975 C C . GLU A 1 123 ? -4.824 -21.447 4.274 1.00 70.25 123 GLU A C 1
ATOM 977 O O . GLU A 1 123 ? -4.655 -22.095 3.239 1.00 70.25 123 GLU A O 1
ATOM 982 N N . THR A 1 124 ? -6.027 -21.364 4.846 1.00 67.81 124 THR A N 1
ATOM 983 C CA . THR A 1 124 ? -7.234 -22.009 4.287 1.00 67.81 124 THR A CA 1
ATOM 984 C C . THR A 1 124 ? -7.743 -21.306 3.024 1.00 67.81 124 THR A C 1
ATOM 986 O O . THR A 1 124 ? -8.520 -21.860 2.239 1.00 67.81 124 THR A O 1
ATOM 989 N N . VAL A 1 125 ? -7.257 -20.089 2.790 1.00 75.69 125 VAL A N 1
ATOM 990 C CA . VAL A 1 125 ? -7.755 -19.171 1.778 1.00 75.69 125 VAL A CA 1
ATOM 991 C C . VAL A 1 125 ? -7.155 -19.453 0.400 1.00 75.69 125 VAL A C 1
ATOM 993 O O . VAL A 1 125 ? -5.943 -19.531 0.203 1.00 75.69 125 VAL A O 1
ATOM 996 N N . ARG A 1 126 ? -8.026 -19.550 -0.609 1.00 82.44 126 ARG A N 1
ATOM 997 C CA . ARG A 1 126 ? -7.617 -19.726 -2.008 1.00 82.44 126 ARG A CA 1
ATOM 998 C C . ARG A 1 126 ? -7.344 -18.376 -2.668 1.00 82.44 126 ARG A C 1
ATOM 1000 O O . ARG A 1 126 ? -8.144 -17.455 -2.558 1.00 82.44 126 ARG A O 1
ATOM 1007 N N . PHE A 1 127 ? -6.268 -18.302 -3.448 1.00 88.94 127 PHE A N 1
ATOM 1008 C CA . PHE A 1 127 ? -5.906 -17.130 -4.247 1.00 88.94 127 PHE A CA 1
ATOM 1009 C C . PHE A 1 127 ? -5.975 -17.420 -5.753 1.00 88.94 127 PHE A C 1
ATOM 1011 O O . PHE A 1 127 ? -5.855 -18.566 -6.202 1.00 88.94 127 PHE A O 1
ATOM 1018 N N . ASN A 1 128 ? -6.176 -16.369 -6.548 1.00 90.81 128 ASN A N 1
ATOM 1019 C CA . ASN A 1 128 ? -6.253 -16.434 -8.015 1.00 90.81 128 ASN A CA 1
ATOM 1020 C C . ASN A 1 128 ? -5.315 -15.443 -8.719 1.00 90.81 128 ASN A C 1
ATOM 1022 O O . ASN A 1 128 ? -5.348 -15.306 -9.948 1.00 90.81 128 ASN A O 1
ATOM 1026 N N . ALA A 1 129 ? -4.464 -14.779 -7.943 1.00 93.50 129 ALA A N 1
ATOM 1027 C CA . ALA A 1 129 ? -3.458 -13.867 -8.435 1.00 93.50 129 ALA A CA 1
ATOM 1028 C C . ALA A 1 129 ? -2.116 -14.111 -7.750 1.00 93.50 129 ALA A C 1
ATOM 1030 O O . ALA A 1 129 ? -2.084 -14.475 -6.574 1.00 93.50 129 ALA A O 1
ATOM 1031 N N . VAL A 1 130 ? -1.031 -13.890 -8.487 1.00 96.06 130 VAL A N 1
ATOM 1032 C CA . VAL A 1 130 ? 0.333 -13.854 -7.949 1.00 96.06 130 VAL A CA 1
ATOM 1033 C C . VAL A 1 130 ? 0.932 -12.497 -8.280 1.00 96.06 130 VAL A C 1
ATOM 1035 O O . VAL A 1 130 ? 0.848 -12.055 -9.425 1.00 96.06 130 VAL A O 1
ATOM 1038 N N . GLU A 1 131 ? 1.512 -11.839 -7.286 1.00 96.19 131 GLU A N 1
ATOM 1039 C CA . GLU A 1 131 ? 2.181 -10.551 -7.417 1.00 96.19 131 GLU A CA 1
ATOM 1040 C C . GLU A 1 131 ? 3.641 -10.708 -6.995 1.00 96.19 131 GLU A C 1
ATOM 1042 O O . GLU A 1 131 ? 3.934 -11.041 -5.844 1.00 96.19 131 GLU A O 1
ATOM 1047 N N . PHE A 1 132 ? 4.551 -10.505 -7.947 1.00 95.88 132 PHE A N 1
ATOM 1048 C CA . PHE A 1 132 ? 5.982 -10.446 -7.680 1.00 95.88 132 PHE A CA 1
ATOM 1049 C C . PHE A 1 132 ? 6.332 -9.022 -7.252 1.00 95.88 132 PHE A C 1
ATOM 1051 O O . PHE A 1 132 ? 6.484 -8.141 -8.098 1.00 95.88 132 PHE A O 1
ATOM 1058 N N . LEU A 1 133 ? 6.426 -8.831 -5.935 1.00 90.88 133 LEU A N 1
ATOM 1059 C CA . LEU A 1 133 ? 6.706 -7.562 -5.260 1.00 90.88 133 LEU A CA 1
ATOM 1060 C C . LEU A 1 133 ? 8.178 -7.531 -4.836 1.00 90.88 133 LEU A C 1
ATOM 1062 O O . LEU A 1 133 ? 8.524 -7.543 -3.656 1.00 90.88 133 LEU A O 1
ATOM 1066 N N . SER A 1 134 ? 9.053 -7.697 -5.825 1.00 76.38 134 SER A N 1
ATOM 1067 C CA . SER A 1 134 ? 10.495 -7.835 -5.609 1.00 76.38 134 SER A CA 1
ATOM 1068 C C . SER A 1 134 ? 11.149 -6.469 -5.718 1.00 76.38 134 SER A C 1
ATOM 1070 O O . SER A 1 134 ? 10.853 -5.745 -6.663 1.00 76.38 134 SER A O 1
ATOM 1072 N N . ASP A 1 135 ? 12.060 -6.135 -4.798 1.00 82.19 135 ASP A N 1
ATOM 1073 C CA . ASP A 1 135 ? 12.816 -4.884 -4.883 1.00 82.19 135 ASP A CA 1
ATOM 1074 C C . ASP A 1 135 ? 13.593 -4.840 -6.202 1.00 82.19 135 ASP A C 1
ATOM 1076 O O . ASP A 1 135 ? 14.551 -5.594 -6.405 1.00 82.19 135 ASP A O 1
ATOM 1080 N N . GLY A 1 136 ? 13.121 -3.999 -7.125 1.00 88.00 136 GLY A N 1
ATOM 1081 C CA . GLY A 1 136 ? 13.655 -3.924 -8.475 1.00 88.00 136 GLY A CA 1
ATOM 1082 C C . GLY A 1 136 ? 12.613 -3.969 -9.591 1.00 88.00 136 GLY A C 1
ATOM 1083 O O . GLY A 1 136 ? 11.444 -3.631 -9.429 1.00 88.00 136 GLY A O 1
ATOM 1084 N N . SER A 1 137 ? 13.084 -4.327 -10.779 1.00 94.69 137 SER A N 1
ATOM 1085 C CA . SER A 1 137 ? 12.348 -4.403 -12.028 1.00 94.69 137 SER A CA 1
ATOM 1086 C C . SER A 1 137 ? 12.412 -5.813 -12.584 1.00 94.69 137 SER A C 1
ATOM 1088 O O . SER A 1 137 ? 13.406 -6.224 -13.173 1.00 94.69 137 SER A O 1
ATOM 1090 N N . PHE A 1 138 ? 11.300 -6.533 -12.492 1.00 96.44 138 PHE A N 1
ATOM 1091 C CA . PHE A 1 138 ? 11.133 -7.875 -13.042 1.00 96.44 138 PHE A CA 1
ATOM 1092 C C . PHE A 1 138 ? 11.453 -7.938 -14.542 1.00 96.44 138 PHE A C 1
ATOM 1094 O O . PHE A 1 138 ? 11.940 -8.955 -15.029 1.00 96.44 138 PHE A O 1
ATOM 1101 N N . LEU A 1 139 ? 11.172 -6.861 -15.289 1.00 96.62 139 LEU A N 1
ATOM 1102 C CA . LEU A 1 139 ? 11.450 -6.774 -16.727 1.00 96.62 139 LEU A CA 1
ATOM 1103 C C . LEU A 1 139 ? 12.907 -6.414 -17.054 1.00 96.62 139 LEU A C 1
ATOM 1105 O O . LEU A 1 139 ? 13.288 -6.530 -18.220 1.00 96.62 139 LEU A O 1
ATOM 1109 N N . ASN A 1 140 ? 13.716 -6.019 -16.066 1.00 95.81 140 ASN A N 1
ATOM 1110 C CA . ASN A 1 140 ? 15.138 -5.757 -16.247 1.00 95.81 140 ASN A CA 1
ATOM 1111 C C . ASN A 1 140 ? 15.917 -7.086 -16.228 1.00 95.81 140 ASN A C 1
ATOM 1113 O O . ASN A 1 140 ? 15.997 -7.720 -15.173 1.00 95.81 140 ASN A O 1
ATOM 1117 N N . PRO A 1 141 ? 16.517 -7.525 -17.352 1.00 92.50 141 PRO A N 1
ATOM 1118 C CA . PRO A 1 141 ? 17.243 -8.792 -17.407 1.00 92.50 141 PRO A CA 1
ATOM 1119 C C . PRO A 1 141 ? 18.483 -8.827 -16.506 1.00 92.50 141 PRO A C 1
ATOM 1121 O O . PRO A 1 141 ? 18.942 -9.921 -16.188 1.00 92.50 141 PRO A O 1
ATOM 1124 N N . ASP A 1 142 ? 18.999 -7.668 -16.089 1.00 92.00 142 ASP A N 1
ATOM 1125 C CA . ASP A 1 142 ? 20.129 -7.595 -15.166 1.00 92.00 142 ASP A CA 1
ATOM 1126 C C . ASP A 1 142 ? 19.721 -7.775 -13.693 1.00 92.00 142 ASP A C 1
ATOM 1128 O O . ASP A 1 142 ? 20.581 -7.992 -12.850 1.00 92.00 142 ASP A O 1
ATOM 1132 N N . GLU A 1 143 ? 18.431 -7.647 -13.369 1.00 94.12 143 GLU A N 1
ATOM 1133 C CA . GLU A 1 143 ? 17.907 -7.875 -12.011 1.00 94.12 143 GLU A CA 1
ATOM 1134 C C . GLU A 1 143 ? 17.198 -9.225 -11.914 1.00 94.12 143 GLU A C 1
ATOM 1136 O O . GLU A 1 143 ? 17.285 -9.920 -10.901 1.00 94.12 143 GLU A O 1
ATOM 1141 N N . LEU A 1 144 ? 16.504 -9.609 -12.990 1.00 93.44 144 LEU A N 1
ATOM 1142 C CA . LEU A 1 144 ? 15.865 -10.906 -13.126 1.00 93.44 144 LEU A CA 1
ATOM 1143 C C . LEU A 1 144 ? 16.033 -11.443 -14.552 1.00 93.44 144 LEU A C 1
ATOM 1145 O O . LEU A 1 144 ? 15.314 -11.069 -15.482 1.00 93.44 144 LEU A O 1
ATOM 1149 N N . GLY A 1 145 ? 16.985 -12.364 -14.709 1.00 94.50 145 GLY A N 1
ATOM 1150 C CA . GLY A 1 145 ? 17.341 -12.951 -15.999 1.00 94.50 145 GLY A CA 1
ATOM 1151 C C . GLY A 1 145 ? 16.179 -13.646 -16.719 1.00 94.50 145 GLY A C 1
ATOM 1152 O O . GLY A 1 145 ? 15.212 -14.116 -16.111 1.00 94.50 145 GLY A O 1
ATOM 1153 N N . ARG A 1 146 ? 16.289 -13.757 -18.051 1.00 95.75 146 ARG A N 1
ATOM 1154 C CA . ARG A 1 146 ? 15.246 -14.357 -18.907 1.00 95.75 146 ARG A CA 1
ATOM 1155 C C . ARG A 1 146 ? 14.920 -15.799 -18.531 1.00 95.75 146 ARG A C 1
ATOM 1157 O O . ARG A 1 146 ? 13.743 -16.147 -18.509 1.00 95.75 146 ARG A O 1
ATOM 1164 N N . ASP A 1 147 ? 15.918 -16.601 -18.180 1.00 97.69 147 ASP A N 1
ATOM 1165 C CA . ASP A 1 147 ? 15.700 -17.988 -17.755 1.00 97.69 147 ASP A CA 1
ATOM 1166 C C . ASP A 1 147 ? 14.879 -18.056 -16.460 1.00 97.69 147 ASP A C 1
ATOM 1168 O O . ASP A 1 147 ? 13.968 -18.877 -16.343 1.00 97.69 147 ASP A O 1
ATOM 1172 N N . THR A 1 148 ? 15.101 -17.119 -15.533 1.00 97.00 148 THR A N 1
ATOM 1173 C CA . THR A 1 148 ? 14.289 -16.982 -14.317 1.00 97.00 148 THR A CA 1
ATOM 1174 C C . THR A 1 148 ? 12.851 -16.593 -14.640 1.00 97.00 148 THR A C 1
ATOM 1176 O O . THR A 1 148 ? 11.918 -17.204 -14.120 1.00 97.00 148 THR A O 1
ATOM 1179 N N . GLN A 1 149 ? 12.642 -15.638 -15.552 1.00 97.25 149 GLN A N 1
ATOM 1180 C CA . GLN A 1 149 ? 11.296 -15.289 -16.018 1.00 97.25 149 GLN A CA 1
ATOM 1181 C C . GLN A 1 149 ? 10.579 -16.508 -16.624 1.00 97.25 149 GLN A C 1
ATOM 1183 O O . GLN A 1 149 ? 9.414 -16.747 -16.303 1.00 97.25 149 GLN A O 1
ATOM 1188 N N . VAL A 1 150 ? 11.273 -17.310 -17.446 1.00 98.38 150 VAL A N 1
ATOM 1189 C CA . VAL A 1 150 ? 10.736 -18.549 -18.040 1.00 98.38 150 VAL A CA 1
ATOM 1190 C C . VAL A 1 150 ? 10.366 -19.570 -16.971 1.00 98.38 150 VAL A C 1
ATOM 1192 O O . VAL A 1 150 ? 9.269 -20.127 -17.032 1.00 98.38 150 VAL A O 1
ATOM 1195 N N . ALA A 1 151 ? 11.236 -19.807 -15.988 1.00 98.25 151 ALA A N 1
ATOM 1196 C CA . ALA A 1 151 ? 10.980 -20.754 -14.906 1.00 98.25 151 ALA A CA 1
ATOM 1197 C C . ALA A 1 151 ? 9.724 -20.366 -14.103 1.00 98.25 151 ALA A C 1
ATOM 1199 O O . ALA A 1 151 ? 8.786 -21.162 -13.970 1.00 98.25 151 ALA A O 1
ATOM 1200 N N . LEU A 1 152 ? 9.649 -19.107 -13.656 1.00 98.19 152 LEU A N 1
ATOM 1201 C CA . LEU A 1 152 ? 8.526 -18.592 -12.870 1.00 98.19 152 LEU A CA 1
ATOM 1202 C C . LEU A 1 152 ? 7.212 -18.606 -13.665 1.00 98.19 152 LEU A C 1
ATOM 1204 O O . LEU A 1 152 ? 6.199 -19.124 -13.187 1.00 98.19 152 LEU A O 1
ATOM 1208 N N . PHE A 1 153 ? 7.211 -18.097 -14.901 1.00 98.25 153 PHE A N 1
ATOM 1209 C CA . PHE A 1 153 ? 6.008 -18.078 -15.740 1.00 98.25 153 PHE A CA 1
ATOM 1210 C C . PHE A 1 153 ? 5.592 -19.489 -16.173 1.00 98.25 153 PHE A C 1
ATOM 1212 O O . PHE A 1 153 ? 4.398 -19.781 -16.259 1.00 98.25 153 PHE A O 1
ATOM 1219 N N . GLY A 1 154 ? 6.551 -20.399 -16.354 1.00 97.94 154 GLY A N 1
ATOM 1220 C CA . GLY A 1 154 ? 6.301 -21.817 -16.578 1.00 97.94 154 GLY A CA 1
ATOM 1221 C C . GLY A 1 154 ? 5.510 -22.451 -15.433 1.00 97.94 154 GLY A C 1
ATOM 1222 O O . GLY A 1 154 ? 4.534 -23.159 -15.689 1.00 97.94 154 GLY A O 1
ATOM 1223 N N . LEU A 1 155 ? 5.854 -22.151 -14.177 1.00 97.94 155 LEU A N 1
ATOM 1224 C CA . LEU A 1 155 ? 5.079 -22.582 -13.008 1.00 97.94 155 LEU A CA 1
ATOM 1225 C C . LEU A 1 155 ? 3.675 -21.955 -12.990 1.00 97.94 155 LEU A C 1
ATOM 1227 O O . LEU A 1 155 ? 2.690 -22.684 -12.864 1.00 97.94 155 LEU A O 1
ATOM 1231 N N . LEU A 1 156 ? 3.558 -20.639 -13.195 1.00 97.81 156 LEU A N 1
ATOM 1232 C CA . LEU A 1 156 ? 2.267 -19.927 -13.216 1.00 97.81 156 LEU A CA 1
ATOM 1233 C C . LEU A 1 156 ? 1.318 -20.455 -14.301 1.00 97.81 156 LEU A C 1
ATOM 1235 O O . LEU A 1 156 ? 0.112 -20.596 -14.069 1.00 97.81 156 LEU A O 1
ATOM 1239 N N . SER A 1 157 ? 1.847 -20.793 -15.479 1.00 97.50 157 SER A N 1
ATOM 1240 C CA . SER A 1 157 ? 1.071 -21.343 -16.597 1.00 97.50 157 SER A CA 1
ATOM 1241 C C . SER A 1 157 ? 0.437 -22.700 -16.265 1.00 97.50 157 SER A C 1
ATOM 1243 O O . SER A 1 157 ? -0.607 -23.046 -16.816 1.00 97.50 157 SER A O 1
ATOM 1245 N N . ARG A 1 158 ? 0.992 -23.447 -15.302 1.00 96.62 158 ARG A N 1
ATOM 1246 C CA . ARG A 1 158 ? 0.460 -24.738 -14.834 1.00 96.62 158 ARG A CA 1
ATOM 1247 C C . ARG A 1 158 ? -0.550 -24.596 -13.694 1.00 96.62 158 ARG A C 1
ATOM 1249 O O . ARG A 1 158 ? -1.161 -25.587 -13.308 1.00 96.62 158 ARG A O 1
ATOM 1256 N N . MET A 1 159 ? -0.759 -23.389 -13.160 1.00 94.56 159 MET A N 1
ATOM 1257 C CA . MET A 1 159 ? -1.687 -23.137 -12.054 1.00 94.56 159 MET A CA 1
ATOM 1258 C C . MET A 1 159 ? -3.059 -22.675 -12.579 1.00 94.56 159 MET A C 1
ATOM 1260 O O . MET A 1 159 ? -3.223 -21.496 -12.906 1.00 94.56 159 MET A O 1
ATOM 1264 N N . PRO A 1 160 ? -4.082 -23.552 -12.652 1.00 91.69 160 PRO A N 1
ATOM 1265 C CA . PRO A 1 160 ? -5.346 -23.248 -13.337 1.00 91.69 160 PRO A CA 1
ATOM 1266 C C . PRO A 1 160 ? -6.180 -22.156 -12.651 1.00 91.69 160 PRO A C 1
ATOM 1268 O O . PRO A 1 160 ? -6.973 -21.476 -13.308 1.00 91.69 160 PRO A O 1
ATOM 1271 N N . ARG A 1 161 ? -6.009 -21.972 -11.333 1.00 90.44 161 ARG A N 1
ATOM 1272 C CA . ARG A 1 161 ? -6.704 -20.927 -10.562 1.00 90.44 161 ARG A CA 1
ATOM 1273 C C . ARG A 1 161 ? -6.107 -19.542 -10.777 1.00 90.44 161 ARG A C 1
ATOM 1275 O O . ARG A 1 161 ? -6.835 -18.565 -10.658 1.00 90.44 161 ARG A O 1
ATOM 1282 N N . ILE A 1 162 ? -4.817 -19.457 -11.106 1.00 93.25 162 ILE A N 1
ATOM 1283 C CA . ILE A 1 162 ? -4.143 -18.173 -11.283 1.00 93.25 162 ILE A CA 1
ATOM 1284 C C . ILE A 1 162 ? -4.551 -17.588 -12.621 1.00 93.25 162 ILE A C 1
ATOM 1286 O O . ILE A 1 162 ? -4.254 -18.164 -13.672 1.00 93.25 162 ILE A O 1
ATOM 1290 N N . LYS A 1 163 ? -5.242 -16.453 -12.559 1.00 93.12 163 LYS A N 1
ATOM 1291 C CA . LYS A 1 163 ? -5.663 -15.669 -13.718 1.00 93.12 163 LYS A CA 1
ATOM 1292 C C . LYS A 1 163 ? -4.799 -14.427 -13.868 1.00 93.12 163 LYS A C 1
ATOM 1294 O O . LYS A 1 163 ? -4.410 -14.103 -14.978 1.00 93.12 163 LYS A O 1
ATOM 1299 N N . ARG A 1 164 ? -4.472 -13.746 -12.773 1.00 94.44 164 ARG A N 1
ATOM 1300 C CA . ARG A 1 164 ? -3.769 -12.458 -12.796 1.00 94.44 164 ARG A CA 1
ATOM 1301 C C . ARG A 1 164 ? -2.334 -12.621 -12.304 1.00 94.44 164 ARG A C 1
ATOM 1303 O O . ARG A 1 164 ? -2.117 -13.208 -11.247 1.00 94.44 164 ARG A O 1
ATOM 1310 N N . ILE A 1 165 ? -1.375 -12.120 -13.070 1.00 97.69 165 ILE A N 1
ATOM 1311 C CA . ILE A 1 165 ? 0.036 -12.093 -12.689 1.00 97.69 165 ILE A CA 1
ATOM 1312 C C . ILE A 1 165 ? 0.478 -10.638 -12.688 1.00 97.69 165 ILE A C 1
ATOM 1314 O O . ILE A 1 165 ? 0.383 -9.990 -13.726 1.00 97.69 165 ILE A O 1
ATOM 1318 N N . LEU A 1 166 ? 0.949 -10.134 -11.551 1.00 97.62 166 LEU A N 1
ATOM 1319 C CA . LEU A 1 166 ? 1.555 -8.810 -11.453 1.00 97.62 166 LEU A CA 1
ATOM 1320 C C . LEU A 1 166 ? 3.072 -8.941 -11.380 1.00 97.62 166 LEU A C 1
ATOM 1322 O O . LEU A 1 166 ? 3.591 -9.736 -10.595 1.00 97.62 166 LEU A O 1
ATOM 1326 N N . VAL A 1 167 ? 3.763 -8.141 -12.187 1.00 98.06 167 VAL A N 1
ATOM 1327 C CA . VAL A 1 167 ? 5.216 -7.964 -12.132 1.00 98.06 167 VAL A CA 1
ATOM 1328 C C . VAL A 1 167 ? 5.535 -6.494 -11.901 1.00 98.06 167 VAL A C 1
ATOM 1330 O O . VAL A 1 167 ? 4.953 -5.634 -12.562 1.00 98.06 167 VAL A O 1
ATOM 1333 N N . GLU A 1 168 ? 6.447 -6.190 -10.984 1.00 96.88 168 GLU A N 1
ATOM 1334 C CA . GLU A 1 168 ? 6.909 -4.816 -10.769 1.00 96.88 168 GLU A CA 1
ATOM 1335 C C . GLU A 1 168 ? 8.034 -4.447 -11.730 1.00 96.88 168 GLU A C 1
ATOM 1337 O O . GLU A 1 168 ? 8.918 -5.252 -12.014 1.00 96.88 168 GLU A O 1
ATOM 1342 N N . SER A 1 169 ? 7.992 -3.234 -12.277 1.00 97.06 169 SER A N 1
ATOM 1343 C CA . SER A 1 169 ? 9.020 -2.730 -13.178 1.00 97.06 169 SER A CA 1
ATOM 1344 C C . SER A 1 169 ? 9.088 -1.212 -13.185 1.00 97.06 169 SER A C 1
ATOM 1346 O O . SER A 1 169 ? 8.074 -0.516 -13.121 1.00 97.06 169 SER A O 1
ATOM 1348 N N . ARG A 1 170 ? 10.297 -0.680 -13.364 1.00 96.81 170 ARG A N 1
ATOM 1349 C CA . ARG A 1 170 ? 10.488 0.708 -13.784 1.00 96.81 170 ARG A CA 1
ATOM 1350 C C . ARG A 1 170 ? 10.030 0.906 -15.241 1.00 96.81 170 ARG A C 1
ATOM 1352 O O . ARG A 1 170 ? 10.079 -0.056 -16.022 1.00 96.81 170 ARG A O 1
ATOM 1359 N N . PRO A 1 171 ? 9.550 2.111 -15.610 1.00 97.56 171 PRO A N 1
ATOM 1360 C CA . PRO A 1 171 ? 8.923 2.359 -16.909 1.00 97.56 171 PRO A CA 1
ATOM 1361 C C . PRO A 1 171 ? 9.866 2.154 -18.102 1.00 97.56 171 PRO A C 1
ATOM 1363 O O . PRO A 1 171 ? 9.409 1.730 -19.161 1.00 97.56 171 PRO A O 1
ATOM 1366 N N . GLU A 1 172 ? 11.166 2.400 -17.943 1.00 96.50 172 GLU A N 1
ATOM 1367 C CA . GLU A 1 172 ? 12.172 2.237 -18.997 1.00 96.50 172 GLU A CA 1
ATOM 1368 C C . GLU A 1 172 ? 12.354 0.784 -19.460 1.00 96.50 172 GLU A C 1
ATOM 1370 O O . GLU A 1 172 ? 12.745 0.565 -20.602 1.00 96.50 172 GLU A O 1
ATOM 1375 N N . TYR A 1 173 ? 12.008 -0.207 -18.629 1.00 97.69 173 TYR A N 1
ATOM 1376 C CA . TYR A 1 173 ? 12.086 -1.630 -18.991 1.00 97.69 173 TYR A CA 1
ATOM 1377 C C . TYR A 1 173 ? 10.784 -2.174 -19.602 1.00 97.69 173 TYR A C 1
ATOM 1379 O O . TYR A 1 173 ? 10.701 -3.348 -19.977 1.00 97.69 173 TYR A O 1
ATOM 1387 N N . VAL A 1 174 ? 9.741 -1.345 -19.714 1.00 98.25 174 VAL A N 1
ATOM 1388 C CA . VAL A 1 174 ? 8.455 -1.738 -20.304 1.00 98.25 174 VAL A CA 1
ATOM 1389 C C . VAL A 1 174 ? 8.546 -1.651 -21.825 1.00 98.25 174 VAL A C 1
ATOM 1391 O O . VAL A 1 174 ? 8.137 -0.677 -22.454 1.00 98.25 174 VAL A O 1
ATOM 1394 N N . GLU A 1 175 ? 9.076 -2.710 -22.429 1.00 98.06 175 GLU A N 1
ATOM 1395 C CA . GLU A 1 175 ? 9.259 -2.811 -23.875 1.00 98.06 175 GLU A CA 1
ATOM 1396 C C . GLU A 1 175 ? 8.322 -3.837 -24.522 1.00 98.06 175 GLU A C 1
ATOM 1398 O O . GLU A 1 175 ? 8.038 -4.904 -23.970 1.00 98.06 175 GLU A O 1
ATOM 1403 N N . LYS A 1 176 ? 7.906 -3.565 -25.768 1.00 98.12 176 LYS A N 1
ATOM 1404 C CA . LYS A 1 176 ? 7.001 -4.435 -26.540 1.00 98.12 176 LYS A CA 1
ATOM 1405 C C . LYS A 1 176 ? 7.490 -5.885 -26.609 1.00 98.12 176 LYS A C 1
ATOM 1407 O O . LYS A 1 176 ? 6.690 -6.801 -26.438 1.00 98.12 176 LYS A O 1
ATOM 1412 N N . GLY A 1 177 ? 8.785 -6.093 -26.855 1.00 97.12 177 GLY A N 1
ATOM 1413 C CA . GLY A 1 177 ? 9.376 -7.430 -26.941 1.00 97.12 177 GLY A CA 1
ATOM 1414 C C . GLY A 1 177 ? 9.275 -8.201 -25.624 1.00 97.12 177 GLY A C 1
ATOM 1415 O O . GLY A 1 177 ? 8.856 -9.356 -25.628 1.00 97.12 177 GLY A O 1
ATOM 1416 N N . GLY A 1 178 ? 9.577 -7.546 -24.498 1.00 96.94 178 GLY A N 1
ATOM 1417 C CA . GLY A 1 178 ? 9.478 -8.144 -23.165 1.00 96.94 178 GLY A CA 1
ATOM 1418 C C . GLY A 1 178 ? 8.045 -8.520 -22.786 1.00 96.94 178 GLY A C 1
ATOM 1419 O O . GLY A 1 178 ? 7.813 -9.623 -22.295 1.00 96.94 178 GLY A O 1
ATOM 1420 N N . LEU A 1 179 ? 7.075 -7.649 -23.079 1.00 98.25 179 LEU A N 1
ATOM 1421 C CA . LEU A 1 179 ? 5.660 -7.920 -22.810 1.00 98.25 179 LEU A CA 1
ATOM 1422 C C . LEU A 1 179 ? 5.131 -9.095 -23.641 1.00 98.25 179 LEU A C 1
ATOM 1424 O O . LEU A 1 179 ? 4.516 -10.007 -23.092 1.00 98.25 179 LEU A O 1
ATOM 1428 N N . LEU A 1 180 ? 5.392 -9.104 -24.954 1.00 98.12 180 LEU A N 1
ATOM 1429 C CA . LEU A 1 180 ? 4.959 -10.193 -25.837 1.00 98.12 180 LEU A CA 1
ATOM 1430 C C . LEU A 1 180 ? 5.608 -11.528 -25.461 1.00 98.12 180 LEU A C 1
ATOM 1432 O O . LEU A 1 180 ? 4.945 -12.562 -25.513 1.00 98.12 180 LEU A O 1
ATOM 1436 N N . PHE A 1 181 ? 6.876 -11.500 -25.047 1.00 97.62 181 PHE A N 1
ATOM 1437 C CA . PHE A 1 181 ? 7.580 -12.673 -24.544 1.00 97.62 181 PHE A CA 1
ATOM 1438 C C . PHE A 1 181 ? 6.871 -13.276 -23.325 1.00 97.62 181 PHE A C 1
ATOM 1440 O O . PHE A 1 181 ? 6.489 -14.444 -23.363 1.00 97.62 181 PHE A O 1
ATOM 1447 N N . LEU A 1 182 ? 6.618 -12.479 -22.280 1.00 97.81 182 LEU A N 1
ATOM 1448 C CA . LEU A 1 182 ? 5.948 -12.959 -21.068 1.00 97.81 182 LEU A CA 1
ATOM 1449 C C . LEU A 1 182 ? 4.518 -13.438 -21.340 1.00 97.81 182 LEU A C 1
ATOM 1451 O O . LEU A 1 182 ? 4.119 -14.501 -20.870 1.00 97.81 182 LEU A O 1
ATOM 1455 N N . LEU A 1 183 ? 3.749 -12.695 -22.138 1.00 97.75 183 LEU A N 1
ATOM 1456 C CA . LEU A 1 183 ? 2.391 -13.093 -22.511 1.00 97.75 183 LEU A CA 1
ATOM 1457 C C . LEU A 1 183 ? 2.354 -14.405 -23.306 1.00 97.75 183 LEU A C 1
ATOM 1459 O O . LEU A 1 183 ? 1.395 -15.165 -23.165 1.00 97.75 183 LEU A O 1
ATOM 1463 N N . GLY A 1 184 ? 3.377 -14.674 -24.123 1.00 97.44 184 GLY A N 1
ATOM 1464 C CA . GLY A 1 184 ? 3.523 -15.921 -24.873 1.00 97.44 184 GLY A CA 1
ATOM 1465 C C . GLY A 1 184 ? 3.757 -17.150 -23.988 1.00 97.44 184 GLY A C 1
ATOM 1466 O O . GLY A 1 184 ? 3.425 -18.259 -24.399 1.00 97.44 184 GLY A O 1
ATOM 1467 N N . LEU A 1 185 ? 4.273 -16.959 -22.768 1.00 97.69 185 LEU A N 1
ATOM 1468 C CA . LEU A 1 185 ? 4.440 -18.019 -21.766 1.00 97.69 185 LEU A CA 1
ATOM 1469 C C . LEU A 1 185 ? 3.151 -18.297 -20.974 1.00 97.69 185 LEU A C 1
ATOM 1471 O O . LEU A 1 185 ? 3.011 -19.355 -20.360 1.00 97.69 185 LEU A O 1
ATOM 1475 N N . LEU A 1 186 ? 2.212 -17.349 -20.964 1.00 97.06 186 LEU A N 1
ATOM 1476 C CA . LEU A 1 186 ? 0.966 -17.437 -20.209 1.00 97.06 186 LEU A CA 1
ATOM 1477 C C . LEU A 1 186 ? -0.151 -18.110 -21.011 1.00 97.06 186 LEU A C 1
ATOM 1479 O O . LEU A 1 186 ? -0.280 -17.943 -22.226 1.00 97.06 186 LEU A O 1
ATOM 1483 N N . ARG A 1 187 ? -1.051 -18.798 -20.303 1.00 96.50 187 ARG A N 1
ATOM 1484 C CA . ARG A 1 187 ? -2.282 -19.331 -20.899 1.00 96.50 187 ARG A CA 1
ATOM 1485 C C . ARG A 1 187 ? -3.195 -18.199 -21.379 1.00 96.50 187 ARG A C 1
ATOM 1487 O O . ARG A 1 187 ? -3.155 -17.093 -20.852 1.00 96.50 187 ARG A O 1
ATOM 1494 N N . GLN A 1 188 ? -4.084 -18.493 -22.326 1.00 93.88 188 GLN A N 1
ATOM 1495 C CA . GLN A 1 188 ? -5.007 -17.498 -22.899 1.00 93.88 188 GLN A CA 1
ATOM 1496 C C . GLN A 1 188 ? -5.955 -16.857 -21.871 1.00 93.88 188 GLN A C 1
ATOM 1498 O O . GLN A 1 188 ? -6.379 -15.724 -22.058 1.00 93.88 188 GLN A O 1
ATOM 1503 N N . ASP A 1 189 ? -6.263 -17.558 -20.777 1.00 93.69 189 ASP A N 1
ATOM 1504 C CA . ASP A 1 189 ? -7.112 -17.073 -19.685 1.00 93.69 189 ASP A CA 1
ATOM 1505 C C . ASP A 1 189 ? -6.343 -16.294 -18.600 1.00 93.69 189 ASP A C 1
ATOM 1507 O O . ASP A 1 189 ? -6.916 -15.959 -17.558 1.00 93.69 189 ASP A O 1
ATOM 1511 N N . GLN A 1 190 ? -5.048 -16.040 -18.823 1.00 95.62 190 GLN A N 1
ATOM 1512 C CA . GLN A 1 190 ? -4.172 -15.305 -17.917 1.00 95.62 190 GLN A CA 1
ATOM 1513 C C . GLN A 1 190 ? -3.819 -13.914 -18.458 1.00 95.62 190 GLN A C 1
ATOM 1515 O O . GLN A 1 190 ? -3.550 -13.741 -19.653 1.00 95.62 190 GLN A O 1
ATOM 1520 N N . TRP A 1 191 ? -3.772 -12.946 -17.545 1.00 95.06 191 TRP A N 1
ATOM 1521 C CA . TRP A 1 191 ? -3.524 -11.524 -17.797 1.00 95.06 191 TRP A CA 1
ATOM 1522 C C . TRP A 1 191 ? -2.274 -11.081 -17.040 1.00 95.06 191 TRP A C 1
ATOM 1524 O O . TRP A 1 191 ? -2.046 -11.513 -15.904 1.00 95.06 191 TRP A O 1
ATOM 1534 N N . LEU A 1 192 ? -1.504 -10.196 -17.663 1.00 98.00 192 LEU A N 1
ATOM 1535 C CA . LEU A 1 192 ? -0.319 -9.578 -17.088 1.00 98.00 192 LEU A CA 1
ATOM 1536 C C . LEU A 1 192 ? -0.647 -8.166 -16.593 1.00 98.00 192 LEU A C 1
ATOM 1538 O O . LEU A 1 192 ? -1.232 -7.350 -17.303 1.00 98.00 192 LEU A O 1
ATOM 1542 N N . GLU A 1 193 ? -0.222 -7.859 -15.381 1.00 97.94 193 GLU A N 1
ATOM 1543 C CA . GLU A 1 193 ? -0.234 -6.520 -14.816 1.00 97.94 193 GLU A CA 1
ATOM 1544 C C . GLU A 1 193 ? 1.202 -6.049 -14.623 1.00 97.94 193 GLU A C 1
ATOM 1546 O O . GLU A 1 193 ? 2.012 -6.747 -14.019 1.00 97.94 193 GLU A O 1
ATOM 1551 N N . VAL A 1 194 ? 1.516 -4.865 -15.142 1.00 98.38 194 VAL A N 1
ATOM 1552 C CA . VAL A 1 194 ? 2.812 -4.222 -14.923 1.00 98.38 194 VAL A CA 1
ATOM 1553 C C . VAL A 1 194 ? 2.635 -3.185 -13.821 1.00 98.38 194 VAL A C 1
ATOM 1555 O O . VAL A 1 194 ? 2.010 -2.145 -14.037 1.00 98.38 194 VAL A O 1
ATOM 1558 N N . GLY A 1 195 ? 3.131 -3.507 -12.629 1.00 97.94 195 GLY A N 1
ATOM 1559 C CA . GLY A 1 195 ? 3.218 -2.594 -11.496 1.00 97.94 195 GLY A CA 1
ATOM 1560 C C . GLY A 1 195 ? 4.342 -1.591 -11.717 1.00 97.94 195 GLY A C 1
ATOM 1561 O O . GLY A 1 195 ? 5.480 -1.990 -11.940 1.00 97.94 195 GLY A O 1
ATOM 1562 N N . ILE A 1 196 ? 4.034 -0.298 -11.681 1.00 98.25 196 ILE A N 1
ATOM 1563 C CA . ILE A 1 196 ? 5.017 0.774 -11.840 1.00 98.25 196 ILE A CA 1
ATOM 1564 C C . ILE A 1 196 ? 4.901 1.715 -10.645 1.00 98.25 196 ILE A C 1
ATOM 1566 O O . ILE A 1 196 ? 3.828 2.264 -10.385 1.00 98.25 196 ILE A O 1
ATOM 1570 N N . GLY A 1 197 ? 6.025 1.936 -9.962 1.00 97.31 197 GLY A N 1
ATOM 1571 C CA . GLY A 1 197 ? 6.166 2.925 -8.893 1.00 97.31 197 GLY A CA 1
ATOM 1572 C C . GLY A 1 197 ? 6.062 4.357 -9.409 1.00 97.31 197 GLY A C 1
ATOM 1573 O O . GLY A 1 197 ? 7.090 5.006 -9.557 1.00 97.31 197 GLY A O 1
ATOM 1574 N N . PHE A 1 198 ? 4.858 4.821 -9.757 1.00 98.25 198 PHE A N 1
ATOM 1575 C CA . PHE A 1 198 ? 4.620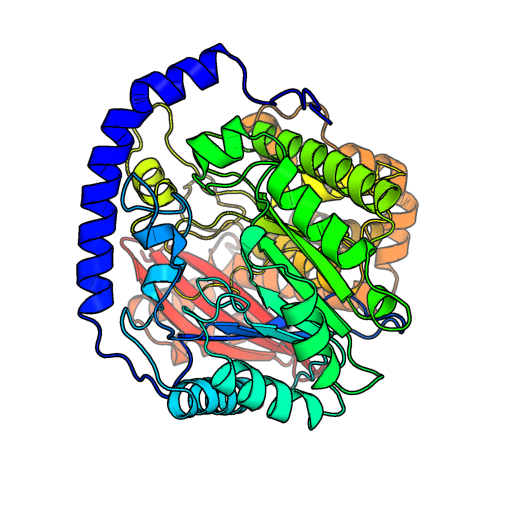 6.172 -10.282 1.00 98.25 198 PHE A CA 1
ATOM 1576 C C . PHE A 1 198 ? 4.703 7.239 -9.186 1.00 98.25 198 PHE A C 1
ATOM 1578 O O . PHE A 1 198 ? 5.185 8.334 -9.434 1.00 98.25 198 PHE A O 1
ATOM 1585 N N . GLU A 1 199 ? 4.301 6.885 -7.971 1.00 98.31 199 GLU A N 1
ATOM 1586 C CA . GLU A 1 199 ? 4.351 7.621 -6.708 1.00 98.31 199 GLU A CA 1
ATOM 1587 C C . GLU A 1 199 ? 3.532 8.915 -6.648 1.00 98.31 199 GLU A C 1
ATOM 1589 O O . GLU A 1 199 ? 2.664 9.039 -5.792 1.00 98.31 199 GLU A O 1
ATOM 1594 N N . SER A 1 200 ? 3.771 9.854 -7.559 1.00 98.31 200 SER A N 1
ATOM 1595 C CA . SER A 1 200 ? 3.067 11.134 -7.663 1.00 98.31 200 SER A CA 1
ATOM 1596 C C . SER A 1 200 ? 3.133 11.636 -9.102 1.00 98.31 200 SER A C 1
ATOM 1598 O O . SER A 1 200 ? 4.102 11.381 -9.816 1.00 98.31 200 SER A O 1
ATOM 1600 N N . SER A 1 201 ? 2.106 12.364 -9.539 1.00 97.62 201 SER A N 1
ATOM 1601 C CA . SER A 1 201 ? 2.113 13.077 -10.820 1.00 97.62 201 SER A CA 1
ATOM 1602 C C . SER A 1 201 ? 2.891 14.396 -10.789 1.00 97.62 201 SER A C 1
ATOM 1604 O O . SER A 1 201 ? 3.257 14.906 -11.851 1.00 97.62 201 SER A O 1
ATOM 1606 N N . ASP A 1 202 ? 3.187 14.928 -9.602 1.00 97.44 202 ASP A N 1
ATOM 1607 C CA . ASP A 1 202 ? 4.055 16.086 -9.418 1.00 97.44 202 ASP A CA 1
ATOM 1608 C C . ASP A 1 202 ? 5.523 15.643 -9.423 1.00 97.44 202 ASP A C 1
ATOM 1610 O O . ASP A 1 202 ? 6.008 14.956 -8.521 1.00 97.44 202 ASP A O 1
ATOM 1614 N N . GLU A 1 203 ? 6.259 16.064 -10.450 1.00 95.81 203 GLU A N 1
ATOM 1615 C CA . GLU A 1 203 ? 7.667 15.700 -10.601 1.00 95.81 203 GLU A CA 1
ATOM 1616 C C . GLU A 1 203 ? 8.547 16.272 -9.488 1.00 95.81 203 GLU A C 1
ATOM 1618 O O . GLU A 1 203 ? 9.555 15.660 -9.151 1.00 95.81 203 GLU A O 1
ATOM 1623 N N . PHE A 1 204 ? 8.181 17.397 -8.860 1.00 96.94 204 PHE A N 1
ATOM 1624 C CA . PHE A 1 204 ? 8.941 17.888 -7.710 1.00 96.94 204 PHE A CA 1
ATOM 1625 C C . PHE A 1 204 ? 8.825 16.914 -6.534 1.00 96.94 204 PHE A C 1
ATOM 1627 O O . PHE A 1 204 ? 9.829 16.576 -5.910 1.00 96.94 204 PHE A O 1
ATOM 1634 N N . ILE A 1 205 ? 7.613 16.433 -6.241 1.00 98.00 205 ILE A N 1
ATOM 1635 C CA . ILE A 1 205 ? 7.397 15.446 -5.178 1.00 98.00 205 ILE A CA 1
ATOM 1636 C C . ILE A 1 205 ? 8.141 14.157 -5.527 1.00 98.00 205 ILE A C 1
ATOM 1638 O O . ILE A 1 205 ? 8.942 13.663 -4.731 1.00 98.00 205 ILE A O 1
ATOM 1642 N N . ARG A 1 206 ? 7.951 13.645 -6.744 1.00 97.00 206 ARG A N 1
ATOM 1643 C CA . ARG A 1 206 ? 8.553 12.379 -7.161 1.00 97.00 206 ARG A CA 1
ATOM 1644 C C . ARG A 1 206 ? 10.083 12.412 -7.227 1.00 97.00 206 ARG A C 1
ATOM 1646 O O . ARG A 1 206 ? 10.722 11.436 -6.842 1.00 97.00 206 ARG A O 1
ATOM 1653 N N . GLU A 1 207 ? 10.690 13.512 -7.658 1.00 94.75 207 GLU A N 1
ATOM 1654 C CA . GLU A 1 207 ? 12.146 13.583 -7.836 1.00 94.75 207 GLU A CA 1
ATOM 1655 C C . GLU A 1 207 ? 12.882 14.135 -6.609 1.00 94.75 207 GLU A C 1
ATOM 1657 O O . GLU A 1 207 ? 13.974 13.669 -6.309 1.00 94.75 207 GLU A O 1
ATOM 1662 N N . VAL A 1 208 ? 12.292 15.061 -5.843 1.00 96.12 208 VAL A N 1
ATOM 1663 C CA . VAL A 1 208 ? 12.957 15.661 -4.665 1.00 96.12 208 VAL A CA 1
ATOM 1664 C C . VAL A 1 208 ? 12.539 14.992 -3.357 1.00 96.12 208 VAL A C 1
ATOM 1666 O O . VAL A 1 208 ? 13.371 14.766 -2.484 1.00 96.12 208 VAL A O 1
ATOM 1669 N N . CYS A 1 209 ? 11.257 14.658 -3.190 1.00 97.38 209 CYS A N 1
ATOM 1670 C CA . CYS A 1 209 ? 10.771 14.042 -1.947 1.00 97.38 209 CYS A CA 1
ATOM 1671 C C . CYS A 1 209 ? 10.950 12.515 -1.961 1.00 97.38 209 CYS A C 1
ATOM 1673 O O . CYS A 1 209 ? 11.070 11.888 -0.905 1.00 97.38 209 CYS A O 1
ATOM 1675 N N . ILE A 1 210 ? 10.966 11.912 -3.157 1.00 97.50 210 ILE A N 1
ATOM 1676 C CA . ILE A 1 210 ? 11.013 10.456 -3.335 1.00 97.50 210 ILE A CA 1
ATOM 1677 C C . ILE A 1 210 ? 12.275 9.973 -4.050 1.00 97.50 210 ILE A C 1
ATOM 1679 O O . ILE A 1 210 ? 12.774 8.909 -3.687 1.00 97.50 210 ILE A O 1
ATOM 1683 N N . ASN A 1 211 ? 12.823 10.754 -4.985 1.00 97.12 211 ASN A N 1
ATOM 1684 C CA . ASN A 1 211 ? 13.919 10.371 -5.881 1.00 97.12 211 ASN A CA 1
AT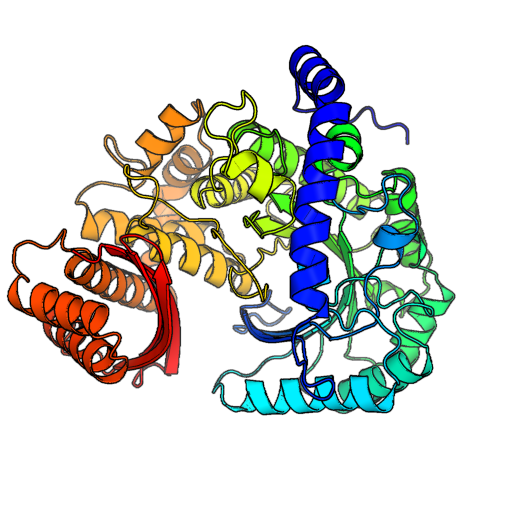OM 1685 C C . ASN A 1 211 ? 13.588 9.089 -6.657 1.00 97.12 211 ASN A C 1
ATOM 1687 O O . ASN A 1 211 ? 14.157 8.030 -6.392 1.00 97.12 211 ASN A O 1
ATOM 1691 N N . LYS A 1 212 ? 12.596 9.145 -7.558 1.00 95.06 212 LYS A N 1
ATOM 1692 C CA . LYS A 1 212 ? 12.233 7.989 -8.395 1.00 95.06 212 LYS A CA 1
ATOM 1693 C C . LYS A 1 212 ? 13.036 7.918 -9.695 1.00 95.06 212 LYS A C 1
ATOM 1695 O O . LYS A 1 212 ? 13.211 6.819 -10.224 1.00 95.06 212 LYS A O 1
ATOM 1700 N N . GLY A 1 213 ? 13.570 9.032 -10.190 1.00 94.38 213 GLY A N 1
ATOM 1701 C CA . GLY A 1 213 ? 14.514 9.052 -11.302 1.00 94.38 213 GLY A CA 1
ATOM 1702 C C . GLY A 1 213 ? 13.878 8.773 -12.656 1.00 94.38 213 GLY A C 1
ATOM 1703 O O . GLY A 1 213 ? 14.527 8.141 -13.486 1.00 94.38 213 GLY A O 1
ATOM 1704 N N . PHE A 1 214 ? 12.618 9.167 -12.861 1.00 95.75 214 PHE A N 1
ATOM 1705 C CA . PHE A 1 214 ? 11.999 9.183 -14.189 1.00 95.75 214 PHE A CA 1
ATOM 1706 C C . PHE A 1 214 ? 10.896 10.247 -14.294 1.00 95.75 214 PHE A C 1
ATOM 1708 O O . PHE A 1 214 ? 10.171 10.552 -13.342 1.00 95.75 214 PHE A O 1
ATOM 1715 N N . SER A 1 215 ? 10.723 10.802 -15.491 1.00 95.88 215 SER A N 1
ATOM 1716 C CA . SER A 1 215 ? 9.709 11.831 -15.757 1.00 95.88 215 SER A CA 1
ATOM 1717 C C . SER A 1 215 ? 8.326 11.256 -16.097 1.00 95.88 215 SER A C 1
ATOM 1719 O O . SER A 1 215 ? 8.157 10.081 -16.436 1.00 95.88 215 SER A O 1
ATOM 1721 N N . ASN A 1 216 ? 7.314 12.122 -16.069 1.00 97.00 216 ASN A N 1
ATOM 1722 C CA . ASN A 1 216 ? 5.951 11.818 -16.497 1.00 97.00 216 ASN A CA 1
ATOM 1723 C C . ASN A 1 216 ? 5.921 11.331 -17.947 1.00 97.00 216 ASN A C 1
ATOM 1725 O O . ASN A 1 216 ? 5.153 10.432 -18.280 1.00 97.00 216 ASN A O 1
ATOM 1729 N N . GLU A 1 217 ? 6.788 11.883 -18.798 1.00 96.50 217 GLU A N 1
ATOM 1730 C CA . GLU A 1 217 ? 6.922 11.459 -20.188 1.00 96.50 217 GLU A CA 1
ATOM 1731 C C . GLU A 1 217 ? 7.406 10.009 -20.290 1.00 96.50 217 GLU A C 1
ATOM 1733 O O . GLU A 1 217 ? 6.896 9.242 -21.103 1.00 96.50 217 GLU A O 1
ATOM 1738 N N . GLU A 1 218 ? 8.347 9.590 -19.446 1.00 97.44 218 GLU A N 1
ATOM 1739 C CA . GLU A 1 218 ? 8.857 8.214 -19.432 1.00 97.44 218 GLU A CA 1
ATOM 1740 C C . GLU A 1 218 ? 7.790 7.224 -18.979 1.00 97.44 218 GLU A C 1
ATOM 1742 O O . GLU A 1 218 ? 7.594 6.188 -19.619 1.00 97.44 218 GLU A O 1
ATOM 1747 N N . PHE A 1 219 ? 7.024 7.597 -17.956 1.00 98.19 219 PHE A N 1
ATOM 1748 C CA . PHE A 1 219 ? 5.848 6.845 -17.545 1.00 98.19 219 PHE A CA 1
ATOM 1749 C C . PHE A 1 219 ? 4.799 6.752 -18.669 1.00 98.19 219 PHE A C 1
ATOM 1751 O O . PHE A 1 219 ? 4.355 5.654 -19.007 1.00 98.19 219 PHE A O 1
ATOM 1758 N N . GLU A 1 220 ? 4.453 7.866 -19.326 1.00 98.38 220 GLU A N 1
ATOM 1759 C CA . GLU A 1 220 ? 3.532 7.878 -20.472 1.00 98.38 220 GLU A CA 1
ATOM 1760 C C . GLU A 1 220 ? 4.026 7.001 -21.634 1.00 98.38 220 GLU A C 1
ATOM 1762 O O . GLU A 1 220 ? 3.219 6.321 -22.274 1.00 98.38 220 GLU A O 1
ATOM 1767 N N . ARG A 1 221 ? 5.339 6.973 -21.903 1.00 98.44 221 ARG A N 1
ATOM 1768 C CA . ARG A 1 221 ? 5.936 6.103 -22.930 1.00 98.44 221 ARG A CA 1
ATOM 1769 C C . ARG A 1 221 ? 5.699 4.625 -22.619 1.00 98.44 221 ARG A C 1
ATOM 1771 O O . ARG A 1 221 ? 5.319 3.891 -23.529 1.00 98.44 221 ARG A O 1
ATOM 1778 N N . SER A 1 222 ? 5.837 4.201 -21.362 1.00 98.19 222 SER A N 1
ATOM 1779 C CA . SER A 1 222 ? 5.557 2.810 -20.962 1.00 98.19 222 SER A CA 1
ATOM 1780 C C . SER A 1 222 ? 4.094 2.407 -21.223 1.00 98.19 222 SER A C 1
ATOM 1782 O O . SER A 1 222 ? 3.814 1.327 -21.746 1.00 98.19 222 SER A O 1
ATOM 1784 N N . ILE A 1 223 ? 3.147 3.318 -20.974 1.00 98.50 223 ILE A N 1
ATOM 1785 C CA . ILE A 1 223 ? 1.721 3.109 -21.269 1.00 98.50 223 ILE A CA 1
ATOM 1786 C C . ILE A 1 223 ? 1.486 3.076 -22.786 1.00 98.50 223 ILE A C 1
ATOM 1788 O O . ILE A 1 223 ? 0.733 2.237 -23.288 1.00 98.50 223 ILE A O 1
ATOM 1792 N N . ALA A 1 224 ? 2.155 3.952 -23.540 1.00 98.50 224 ALA A N 1
ATOM 1793 C CA . ALA A 1 224 ? 2.077 3.982 -24.998 1.00 98.50 224 ALA A CA 1
ATOM 1794 C C . ALA A 1 224 ? 2.571 2.671 -25.634 1.00 98.50 224 ALA A C 1
ATOM 1796 O O . ALA A 1 224 ? 1.983 2.208 -26.613 1.00 98.50 224 ALA A O 1
ATOM 1797 N N . VAL A 1 225 ? 3.600 2.034 -25.060 1.00 98.56 225 VAL A N 1
ATOM 1798 C CA . VAL A 1 225 ? 4.071 0.709 -25.493 1.00 98.56 225 VAL A CA 1
ATOM 1799 C C . VAL A 1 225 ? 2.949 -0.324 -25.386 1.00 98.56 225 VAL A C 1
ATOM 1801 O O . VAL A 1 225 ? 2.692 -1.027 -26.366 1.00 98.56 225 VAL A O 1
ATOM 1804 N N . ILE A 1 226 ? 2.233 -0.374 -24.258 1.00 97.94 226 ILE A N 1
ATOM 1805 C CA . ILE A 1 226 ? 1.093 -1.288 -24.062 1.00 97.94 226 ILE A CA 1
ATOM 1806 C C . ILE A 1 226 ? -0.045 -0.961 -25.040 1.00 97.94 226 ILE A C 1
ATOM 1808 O O . ILE A 1 226 ? -0.600 -1.860 -25.668 1.00 97.94 226 ILE A O 1
ATOM 1812 N N . SER A 1 227 ? -0.351 0.325 -25.235 1.00 98.00 227 SER A N 1
ATOM 1813 C CA . SER A 1 227 ? -1.366 0.788 -26.194 1.00 98.00 227 SER A CA 1
ATOM 1814 C C . SER A 1 227 ? -1.054 0.357 -27.636 1.00 98.00 227 SER A C 1
ATOM 1816 O O . SER A 1 227 ? -1.963 0.039 -28.400 1.00 98.00 227 SER A O 1
ATOM 1818 N N . SER A 1 228 ? 0.233 0.278 -27.999 1.00 97.88 228 SER A N 1
ATOM 1819 C CA . SER A 1 228 ? 0.700 -0.140 -29.332 1.00 97.88 228 SER A CA 1
ATOM 1820 C C . SER A 1 228 ? 0.640 -1.652 -29.603 1.00 97.88 228 SER A C 1
ATOM 1822 O O . SER A 1 228 ? 0.964 -2.099 -30.712 1.00 97.88 228 SER A O 1
ATOM 1824 N N . LEU A 1 229 ? 0.287 -2.465 -28.602 1.00 97.81 229 LEU A N 1
ATOM 1825 C CA . LEU A 1 229 ? 0.117 -3.903 -28.784 1.00 97.81 229 LEU A CA 1
ATOM 1826 C C . LEU A 1 229 ? -1.111 -4.181 -29.666 1.00 97.81 229 LEU A C 1
ATOM 1828 O O . LEU A 1 229 ? -2.141 -3.519 -29.561 1.00 97.81 229 LEU A O 1
ATOM 1832 N N . GLY A 1 230 ? -1.000 -5.175 -30.548 1.00 95.25 230 GLY A N 1
ATOM 1833 C CA . GLY A 1 230 ? -2.146 -5.674 -31.313 1.00 95.25 230 GLY A CA 1
ATOM 1834 C C . GLY A 1 230 ? -3.017 -6.610 -30.473 1.00 95.25 230 GLY A C 1
ATOM 1835 O O . GLY A 1 230 ? -2.560 -7.150 -29.464 1.00 95.25 230 GLY A O 1
ATOM 1836 N N . GLU A 1 231 ? -4.252 -6.850 -30.909 1.00 93.62 231 GLU A N 1
ATOM 1837 C CA . GLU A 1 231 ? -5.086 -7.890 -30.298 1.00 93.62 231 GLU A CA 1
ATOM 1838 C C . GLU A 1 231 ? -4.577 -9.303 -30.631 1.00 93.62 231 GLU A C 1
ATOM 1840 O O . GLU A 1 231 ? -4.020 -9.508 -31.714 1.00 93.62 231 GLU A O 1
ATOM 1845 N N . PRO A 1 232 ? -4.741 -10.285 -29.720 1.00 92.25 232 PRO A N 1
ATOM 1846 C CA . PRO A 1 232 ? -5.419 -10.208 -28.411 1.00 92.25 232 PRO A CA 1
ATOM 1847 C C . PRO A 1 232 ? -4.503 -9.769 -27.247 1.00 92.25 232 PRO A C 1
ATOM 1849 O O . PRO A 1 232 ? -4.861 -9.906 -26.078 1.00 92.25 232 PRO A O 1
ATOM 1852 N N . TRP A 1 233 ? -3.275 -9.321 -27.529 1.00 96.00 233 TRP A N 1
ATOM 1853 C CA . TRP A 1 233 ? -2.273 -9.053 -26.492 1.00 96.00 233 TRP A CA 1
ATOM 1854 C C . TRP A 1 233 ? -2.594 -7.815 -25.662 1.00 96.00 233 TRP A C 1
ATOM 1856 O O . TRP A 1 233 ? -2.390 -7.827 -24.451 1.00 96.00 233 TRP A O 1
ATOM 1866 N N . ARG A 1 234 ? -3.113 -6.761 -26.300 1.00 95.75 234 ARG A N 1
ATOM 1867 C CA . ARG A 1 234 ? -3.443 -5.498 -25.631 1.00 95.75 234 ARG A CA 1
ATOM 1868 C C . ARG A 1 234 ? -4.494 -5.683 -24.538 1.00 95.75 234 ARG A C 1
ATOM 1870 O O . ARG A 1 234 ? -4.333 -5.141 -23.453 1.00 95.75 234 ARG A O 1
ATOM 1877 N N . GLU A 1 235 ? -5.527 -6.484 -24.786 1.00 93.75 235 GLU A N 1
ATOM 1878 C CA . GLU A 1 235 ? -6.564 -6.789 -23.788 1.00 93.75 235 GLU A CA 1
ATOM 1879 C C . GLU A 1 235 ? -6.062 -7.625 -22.599 1.00 93.75 235 GLU A C 1
ATOM 1881 O O . GLU A 1 235 ? -6.707 -7.663 -21.549 1.00 93.75 235 GLU A O 1
ATOM 1886 N N . ARG A 1 236 ? -4.905 -8.282 -22.741 1.00 96.00 236 ARG A N 1
ATOM 1887 C CA . ARG A 1 236 ? -4.300 -9.148 -21.719 1.00 96.00 236 ARG A CA 1
ATOM 1888 C C . ARG A 1 236 ? -3.207 -8.463 -20.898 1.00 96.00 236 ARG A C 1
ATOM 1890 O O . ARG A 1 236 ? -2.592 -9.134 -20.070 1.00 96.00 236 ARG A O 1
ATOM 1897 N N . VAL A 1 237 ? -2.975 -7.163 -21.097 1.00 97.25 237 VAL A N 1
ATOM 1898 C CA . VAL A 1 237 ? -2.002 -6.370 -20.331 1.00 97.25 237 VAL A CA 1
ATOM 1899 C C . VAL A 1 237 ? -2.653 -5.116 -19.760 1.00 97.25 237 VAL A C 1
ATOM 1901 O O . VAL A 1 237 ? -3.371 -4.401 -20.456 1.00 97.25 237 VAL A O 1
ATOM 1904 N N . SER A 1 238 ? -2.355 -4.804 -18.503 1.00 97.06 238 SER A N 1
ATOM 1905 C CA . SER A 1 238 ? -2.731 -3.530 -17.883 1.00 97.06 238 SER A CA 1
ATOM 1906 C C . SER A 1 238 ? -1.633 -2.981 -16.980 1.00 97.06 238 SER A C 1
ATOM 1908 O O . SER A 1 238 ? -0.699 -3.697 -16.620 1.00 97.06 238 SER A O 1
ATOM 1910 N N . VAL A 1 239 ? -1.755 -1.711 -16.601 1.00 98.31 239 VAL A N 1
ATOM 1911 C CA . VAL A 1 239 ? -0.828 -1.043 -15.680 1.00 98.31 239 VAL A CA 1
ATOM 1912 C C . VAL A 1 239 ? -1.435 -0.988 -14.286 1.00 98.31 239 VAL A C 1
ATOM 1914 O O . VAL A 1 239 ? -2.627 -0.713 -14.130 1.00 98.31 239 VAL A O 1
ATOM 1917 N N . VAL A 1 240 ? -0.604 -1.206 -13.271 1.00 98.12 240 VAL A N 1
ATOM 1918 C CA . VAL A 1 240 ? -0.917 -0.860 -11.885 1.00 98.12 240 VAL A CA 1
ATOM 1919 C C . VAL A 1 240 ? 0.022 0.270 -11.482 1.00 98.12 240 VAL A C 1
ATOM 1921 O O . VAL A 1 240 ? 1.229 0.076 -11.413 1.00 98.12 240 VAL A O 1
ATOM 1924 N N . ALA A 1 241 ? -0.517 1.469 -11.286 1.00 98.50 241 ALA A N 1
ATOM 1925 C CA . ALA A 1 241 ? 0.277 2.652 -10.968 1.00 98.50 241 ALA A CA 1
ATOM 1926 C C . ALA A 1 241 ? 0.280 2.859 -9.456 1.00 98.50 241 ALA A C 1
ATOM 1928 O O . ALA A 1 241 ? -0.768 3.137 -8.873 1.00 98.50 241 ALA A O 1
ATOM 1929 N N . TYR A 1 242 ? 1.434 2.684 -8.825 1.00 98.12 242 TYR A N 1
ATOM 1930 C CA . TYR A 1 242 ? 1.545 2.805 -7.378 1.00 98.12 242 TYR A CA 1
ATOM 1931 C C . TYR A 1 242 ? 1.662 4.280 -7.029 1.00 98.12 242 TYR A C 1
ATOM 1933 O O . TYR A 1 242 ? 2.347 5.014 -7.737 1.00 98.12 242 TYR A O 1
ATOM 1941 N N . LEU A 1 243 ? 0.966 4.710 -5.984 1.00 98.69 243 LEU A N 1
ATOM 1942 C CA . LEU A 1 243 ? 0.940 6.080 -5.494 1.00 98.69 243 LEU A CA 1
ATOM 1943 C C . LEU A 1 243 ? 1.284 6.061 -4.005 1.00 98.69 243 LEU A C 1
ATOM 1945 O O . LEU A 1 243 ? 0.497 5.553 -3.203 1.00 98.69 243 LEU A O 1
ATOM 1949 N N . LEU A 1 244 ? 2.443 6.604 -3.642 1.00 98.25 244 LEU A N 1
ATOM 1950 C CA . LEU A 1 244 ? 2.893 6.666 -2.257 1.00 98.25 244 LEU A CA 1
ATOM 1951 C C . LEU A 1 244 ? 2.074 7.718 -1.507 1.00 98.25 244 LEU A C 1
ATOM 1953 O O . LEU A 1 244 ? 2.141 8.907 -1.813 1.00 98.25 244 LEU A O 1
ATOM 1957 N N . VAL A 1 245 ? 1.305 7.290 -0.509 1.00 98.56 245 VAL A N 1
ATOM 1958 C CA . VAL A 1 245 ? 0.531 8.203 0.336 1.00 98.56 245 VAL A CA 1
ATOM 1959 C C . VAL A 1 245 ? 1.439 8.708 1.449 1.00 98.56 245 VAL A C 1
ATOM 1961 O O . VAL A 1 245 ? 1.917 7.922 2.260 1.00 98.56 245 VAL A O 1
ATOM 1964 N N . LYS A 1 246 ? 1.618 10.026 1.504 1.00 98.06 246 LYS A N 1
ATOM 1965 C CA . LYS A 1 246 ? 2.434 10.795 2.448 1.00 98.06 246 LYS A CA 1
ATOM 1966 C C . LYS A 1 246 ? 3.940 10.498 2.345 1.00 98.06 246 LYS A C 1
ATOM 1968 O O . LYS A 1 246 ? 4.545 10.042 3.309 1.00 98.06 246 LYS A O 1
ATOM 1973 N N . PRO A 1 247 ? 4.579 10.781 1.194 1.00 97.31 247 PRO A N 1
ATOM 1974 C CA . PRO A 1 247 ? 6.038 10.785 1.104 1.00 97.31 247 PRO A CA 1
ATOM 1975 C C . PRO A 1 247 ? 6.661 11.837 2.039 1.00 97.31 247 PRO A C 1
ATOM 1977 O O . PRO A 1 247 ? 5.968 12.696 2.594 1.00 97.31 247 PRO A O 1
ATOM 1980 N N . ALA A 1 248 ? 7.990 11.799 2.179 1.00 96.69 248 ALA A N 1
ATOM 1981 C CA . ALA A 1 248 ? 8.744 12.778 2.961 1.00 96.69 248 ALA A CA 1
ATOM 1982 C C . ALA A 1 248 ? 8.334 14.233 2.646 1.00 96.69 248 ALA A C 1
ATOM 1984 O O . ALA A 1 248 ? 8.022 14.574 1.508 1.00 96.69 248 ALA A O 1
ATOM 1985 N N . PHE A 1 249 ? 8.387 15.097 3.664 1.00 97.31 249 PHE A N 1
ATOM 1986 C CA . PHE A 1 249 ? 8.054 16.532 3.620 1.00 97.31 249 PHE A CA 1
ATOM 1987 C C . PHE A 1 249 ? 6.570 16.904 3.478 1.00 97.31 249 PHE A C 1
ATOM 1989 O O . PHE A 1 249 ? 6.224 18.052 3.780 1.00 97.31 249 PHE A O 1
ATOM 1996 N N . LEU A 1 250 ? 5.692 15.994 3.055 1.00 97.62 250 LEU A N 1
ATOM 1997 C CA . LEU A 1 250 ? 4.267 16.291 2.898 1.00 97.62 250 LEU A CA 1
ATOM 1998 C C . LEU A 1 250 ? 3.512 16.173 4.226 1.00 97.62 250 LEU A C 1
ATOM 2000 O O . LEU A 1 250 ? 3.713 15.240 5.007 1.00 97.62 250 LEU A O 1
ATOM 2004 N N . THR A 1 251 ? 2.590 17.106 4.461 1.00 97.19 251 THR A N 1
ATOM 2005 C CA . THR A 1 251 ? 1.558 16.939 5.493 1.00 97.19 251 THR A CA 1
ATOM 2006 C C . THR A 1 251 ? 0.508 15.927 5.027 1.00 97.19 251 THR A C 1
ATOM 2008 O O . THR A 1 251 ? 0.431 15.593 3.842 1.00 97.19 251 THR A O 1
ATOM 2011 N N . GLN A 1 252 ? -0.343 15.441 5.939 1.00 96.88 252 GLN A N 1
ATOM 2012 C CA . GLN A 1 252 ? -1.433 14.536 5.544 1.00 96.88 252 GLN A CA 1
ATOM 2013 C C . GLN A 1 252 ? -2.379 15.216 4.546 1.00 96.88 252 GLN A C 1
ATOM 2015 O O . GLN A 1 252 ? -2.708 14.627 3.520 1.00 96.88 252 GLN A O 1
ATOM 2020 N N . LYS A 1 253 ? -2.730 16.488 4.787 1.00 97.38 253 LYS A N 1
ATOM 2021 C CA . LYS A 1 253 ? -3.557 17.294 3.879 1.00 97.38 253 LYS A CA 1
ATOM 2022 C C . LYS A 1 253 ? -2.937 17.429 2.488 1.00 97.38 253 LYS A C 1
ATOM 2024 O O . LYS A 1 253 ? -3.599 17.125 1.503 1.00 97.38 253 LYS A O 1
ATOM 2029 N N . GLU A 1 254 ? -1.672 17.839 2.392 1.00 97.88 254 GLU A N 1
ATOM 2030 C CA . GLU A 1 254 ? -0.987 17.966 1.095 1.00 97.88 254 GLU A CA 1
ATOM 2031 C C . GLU A 1 254 ? -0.915 16.626 0.362 1.00 97.88 254 GLU A C 1
ATOM 2033 O O . GLU A 1 254 ? -1.131 16.576 -0.846 1.00 97.88 254 GLU A O 1
ATOM 2038 N N . SER A 1 255 ? -0.665 15.531 1.085 1.00 98.12 255 SER A N 1
ATOM 2039 C CA . SER A 1 255 ? -0.662 14.202 0.482 1.00 98.12 255 SER A CA 1
ATOM 2040 C C . SER A 1 255 ? -2.027 13.793 -0.058 1.00 98.12 255 SER A C 1
ATOM 2042 O O . SER A 1 255 ? -2.078 13.159 -1.107 1.00 98.12 255 SER A O 1
ATOM 2044 N N . ILE A 1 256 ? -3.122 14.111 0.633 1.00 98.56 256 ILE A N 1
ATOM 2045 C CA . ILE A 1 256 ? -4.473 13.820 0.138 1.00 98.56 256 ILE A CA 1
ATOM 2046 C C . ILE A 1 256 ? -4.698 14.543 -1.196 1.00 98.56 256 ILE A C 1
ATOM 2048 O O . ILE A 1 256 ? -5.175 13.932 -2.155 1.00 98.56 256 ILE A O 1
ATOM 2052 N N . GLU A 1 257 ? -4.305 15.817 -1.286 1.00 97.81 257 GLU A N 1
ATOM 2053 C CA . GLU A 1 257 ? -4.422 16.594 -2.524 1.00 97.81 257 GLU A CA 1
ATOM 2054 C C . GLU A 1 257 ? -3.530 16.042 -3.650 1.00 97.81 257 GLU A C 1
ATOM 2056 O O . GLU A 1 257 ? -3.991 15.924 -4.789 1.00 97.81 257 GLU A O 1
ATOM 2061 N N . ASP A 1 258 ? -2.286 15.653 -3.345 1.00 98.50 258 ASP A N 1
ATOM 2062 C CA . ASP A 1 258 ? -1.350 15.077 -4.323 1.00 98.50 258 ASP A CA 1
ATOM 2063 C C . ASP A 1 258 ? -1.886 13.771 -4.919 1.00 98.50 258 ASP A C 1
ATOM 2065 O O . ASP A 1 258 ? -1.880 13.573 -6.140 1.00 98.50 258 ASP A O 1
ATOM 2069 N N . ILE A 1 259 ? -2.430 12.896 -4.070 1.00 98.56 259 ILE A N 1
ATOM 2070 C CA . ILE A 1 259 ? -3.028 11.639 -4.513 1.00 98.56 259 ILE A CA 1
ATOM 2071 C C . ILE A 1 259 ? -4.230 11.916 -5.419 1.00 98.56 259 ILE A C 1
ATOM 2073 O O . ILE A 1 259 ? -4.316 11.348 -6.507 1.00 98.56 259 ILE A O 1
ATOM 2077 N N . VAL A 1 260 ? -5.134 12.825 -5.043 1.00 97.94 260 VAL A N 1
ATOM 2078 C CA . VAL A 1 260 ? -6.302 13.167 -5.875 1.00 97.94 260 VAL A CA 1
ATOM 2079 C C . VAL A 1 260 ? -5.883 13.775 -7.219 1.00 97.94 260 VAL A C 1
ATOM 2081 O O . VAL A 1 260 ? -6.458 13.427 -8.257 1.00 97.94 260 VAL A O 1
ATOM 2084 N N . ALA A 1 261 ? -4.870 14.645 -7.240 1.00 97.69 261 ALA A N 1
ATOM 2085 C CA . ALA A 1 261 ? -4.310 15.190 -8.476 1.00 97.69 261 ALA A CA 1
ATOM 2086 C C . ALA A 1 261 ? -3.715 14.082 -9.363 1.00 97.69 261 ALA A C 1
ATOM 2088 O O . ALA A 1 261 ? -3.999 14.019 -10.565 1.00 97.69 261 ALA A O 1
ATOM 2089 N N . SER A 1 262 ? -2.980 13.153 -8.754 1.00 98.31 262 SER A N 1
ATOM 2090 C CA . SER A 1 262 ? -2.361 12.014 -9.430 1.00 98.31 262 SER A CA 1
ATOM 2091 C C . SER A 1 262 ? -3.391 11.041 -10.002 1.00 98.31 262 SER A C 1
ATOM 2093 O O . SER A 1 262 ? -3.261 10.609 -11.146 1.00 98.31 262 SER A O 1
ATOM 2095 N N . LEU A 1 263 ? -4.487 10.772 -9.293 1.00 98.31 263 LEU A N 1
ATOM 2096 C CA . LEU A 1 263 ? -5.598 9.961 -9.802 1.00 98.31 263 LEU A CA 1
ATOM 2097 C C . LEU A 1 263 ? -6.267 10.602 -11.026 1.00 98.31 263 LEU A C 1
ATOM 2099 O O . LEU A 1 263 ? -6.546 9.920 -12.015 1.00 98.31 263 LEU A O 1
ATOM 2103 N N . LYS A 1 264 ? -6.470 11.927 -11.006 1.00 97.12 264 LYS A N 1
ATOM 2104 C CA . LYS A 1 264 ? -6.990 12.676 -12.163 1.00 97.12 264 LYS A CA 1
ATOM 2105 C C . LYS A 1 264 ? -6.028 12.628 -13.349 1.00 97.12 264 LYS A C 1
ATOM 2107 O O . LYS A 1 264 ? -6.481 12.563 -14.493 1.00 97.12 264 LYS A O 1
ATOM 2112 N N . TYR A 1 265 ? -4.720 12.656 -13.099 1.00 97.56 265 TYR A N 1
ATOM 2113 C CA . TYR A 1 265 ? -3.705 12.483 -14.136 1.00 97.56 265 TYR A CA 1
ATOM 2114 C C . TYR A 1 265 ? -3.769 11.081 -14.759 1.00 97.56 265 TYR A C 1
ATOM 2116 O O . TYR A 1 265 ? -3.912 10.962 -15.977 1.00 97.56 265 TYR A O 1
ATOM 2124 N N . LEU A 1 266 ? -3.774 10.027 -13.938 1.00 97.81 266 LEU A N 1
ATOM 2125 C CA . LEU A 1 266 ? -3.869 8.640 -14.405 1.00 97.81 266 LEU A CA 1
ATOM 2126 C C . LEU A 1 266 ? -5.150 8.385 -15.209 1.00 97.81 266 LEU A C 1
ATOM 2128 O O . LEU A 1 266 ? -5.091 7.745 -16.259 1.00 97.81 266 LEU A O 1
ATOM 2132 N N . ARG A 1 267 ? -6.291 8.952 -14.790 1.00 96.88 267 ARG A N 1
ATOM 2133 C CA . ARG A 1 267 ? -7.549 8.849 -15.545 1.00 96.88 267 ARG A CA 1
ATOM 2134 C C . ARG A 1 267 ? -7.424 9.416 -16.962 1.00 96.88 267 ARG A C 1
ATOM 2136 O O . ARG A 1 267 ? -7.863 8.780 -17.916 1.00 96.88 267 ARG A O 1
ATOM 2143 N N . LYS A 1 268 ? -6.787 10.582 -17.119 1.00 96.50 268 LYS A N 1
ATOM 2144 C CA . LYS A 1 268 ? -6.547 11.187 -18.443 1.00 96.50 268 LYS A CA 1
ATOM 2145 C C . LYS A 1 268 ? -5.657 10.302 -19.319 1.00 96.50 268 LYS A C 1
ATOM 2147 O O . LYS A 1 268 ? -5.859 10.249 -20.531 1.00 96.50 268 LYS A O 1
ATOM 2152 N N . LEU A 1 269 ? -4.675 9.614 -18.731 1.00 97.06 269 LEU A N 1
ATOM 2153 C CA . LEU A 1 269 ? -3.814 8.689 -19.472 1.00 97.06 269 LEU A CA 1
ATOM 2154 C C . LEU A 1 269 ? -4.566 7.440 -19.931 1.00 97.06 269 LEU A C 1
ATOM 2156 O O . LEU A 1 269 ? -4.405 7.035 -21.081 1.00 97.06 269 LEU A O 1
ATOM 2160 N N . GLU A 1 270 ? -5.413 6.865 -19.077 1.00 95.94 270 GLU A N 1
ATOM 2161 C CA . GLU A 1 270 ? -6.269 5.735 -19.446 1.00 95.94 270 GLU A CA 1
ATOM 2162 C C . GLU A 1 270 ? -7.205 6.098 -20.612 1.00 95.94 270 GLU A C 1
ATOM 2164 O O . GLU A 1 270 ? -7.275 5.356 -21.593 1.00 95.94 270 GLU A O 1
ATOM 2169 N N . GLU A 1 271 ? -7.842 7.274 -20.571 1.00 95.38 271 GLU A N 1
ATOM 2170 C CA . GLU A 1 271 ? -8.680 7.791 -21.666 1.00 95.38 271 GLU A CA 1
ATOM 2171 C C . GLU A 1 271 ? -7.880 7.991 -22.966 1.00 95.38 271 GLU A C 1
ATOM 2173 O O . GLU A 1 271 ? -8.315 7.583 -24.047 1.00 95.38 271 GLU A O 1
ATOM 2178 N N . LYS A 1 272 ? -6.689 8.595 -22.864 1.00 97.00 272 LYS A N 1
ATOM 2179 C CA . LYS A 1 272 ? -5.814 8.909 -24.002 1.00 97.00 272 LYS A CA 1
ATOM 2180 C C . LYS A 1 272 ? -5.277 7.656 -24.689 1.00 97.00 272 LYS A C 1
ATOM 2182 O O . LYS A 1 272 ? -5.324 7.560 -25.914 1.00 97.00 272 LYS A O 1
ATOM 2187 N N . TYR A 1 273 ? -4.734 6.719 -23.916 1.00 97.44 273 TYR A N 1
ATOM 2188 C CA . TYR A 1 273 ? -4.028 5.551 -24.442 1.00 97.44 273 TYR A CA 1
ATOM 2189 C C . TYR A 1 273 ? -4.918 4.316 -24.579 1.00 97.44 273 TYR A C 1
ATOM 2191 O O . TYR A 1 273 ? -4.508 3.351 -25.224 1.00 97.44 273 TYR A O 1
ATOM 2199 N N . ARG A 1 274 ? -6.133 4.329 -24.013 1.00 96.06 274 ARG A N 1
ATOM 2200 C CA . ARG A 1 274 ? -7.051 3.176 -23.980 1.00 96.06 274 ARG A CA 1
ATOM 2201 C C . ARG A 1 274 ? -6.386 1.924 -23.400 1.00 96.06 274 ARG A C 1
ATOM 2203 O O . ARG A 1 274 ? -6.562 0.814 -23.907 1.00 96.06 274 ARG A O 1
ATOM 2210 N N . VAL A 1 275 ? -5.593 2.133 -22.354 1.00 96.31 275 VAL A N 1
ATOM 2211 C CA . VAL A 1 275 ? -4.920 1.099 -21.565 1.00 96.31 275 VAL A CA 1
ATOM 2212 C C . VAL A 1 275 ? -5.490 1.177 -20.168 1.00 96.31 275 VAL A C 1
ATOM 2214 O O . VAL A 1 275 ? -5.504 2.259 -19.593 1.00 96.31 275 VAL A O 1
ATOM 2217 N N . ARG A 1 276 ? -5.937 0.044 -19.623 1.00 95.75 276 ARG A N 1
ATOM 2218 C CA . ARG A 1 276 ? -6.447 -0.003 -18.254 1.00 95.75 276 ARG A CA 1
ATOM 2219 C C . ARG A 1 276 ? -5.333 0.358 -17.273 1.00 95.75 276 ARG A C 1
ATOM 2221 O O . ARG A 1 276 ? -4.281 -0.287 -17.291 1.00 95.75 276 ARG A O 1
ATOM 2228 N N . ILE A 1 277 ? -5.590 1.331 -16.404 1.00 97.38 277 ILE A N 1
ATOM 2229 C CA . ILE A 1 277 ? -4.673 1.732 -15.332 1.00 97.38 277 ILE A CA 1
ATOM 2230 C C . ILE A 1 277 ? -5.407 1.579 -14.002 1.00 97.38 277 ILE A C 1
ATOM 2232 O O . ILE A 1 277 ? -6.407 2.245 -13.756 1.00 97.38 277 ILE A O 1
ATOM 2236 N N . ALA A 1 278 ? -4.917 0.695 -13.136 1.00 96.50 278 ALA A N 1
ATOM 2237 C CA . ALA A 1 278 ? -5.412 0.550 -11.772 1.00 96.50 278 ALA A CA 1
ATOM 2238 C C . ALA A 1 278 ? -4.479 1.301 -10.809 1.00 96.50 278 ALA A C 1
ATOM 2240 O O . ALA A 1 278 ? -3.338 0.874 -10.626 1.00 96.50 278 ALA A O 1
ATOM 2241 N N . PRO A 1 279 ? -4.911 2.407 -10.187 1.00 97.81 279 PRO A N 1
ATOM 2242 C CA . PRO A 1 279 ? -4.121 3.048 -9.145 1.00 97.81 279 PRO A CA 1
ATOM 2243 C C . PRO A 1 279 ? -4.053 2.161 -7.900 1.00 97.81 279 PRO A C 1
ATOM 2245 O O . PRO A 1 279 ? -5.072 1.610 -7.472 1.00 97.81 279 PRO A O 1
ATOM 2248 N N . LYS A 1 280 ? -2.866 2.040 -7.310 1.00 97.75 280 LYS A N 1
ATOM 2249 C CA . LYS A 1 280 ? -2.636 1.363 -6.033 1.00 97.75 280 LYS A CA 1
ATOM 2250 C C . LYS A 1 280 ? -2.081 2.375 -5.042 1.00 97.75 280 LYS A C 1
ATOM 2252 O O . LYS A 1 280 ? -0.966 2.848 -5.210 1.00 97.75 280 LYS A O 1
ATOM 2257 N N . LEU A 1 281 ? -2.879 2.744 -4.050 1.00 98.25 281 LEU A N 1
ATOM 2258 C CA . LEU A 1 281 ? -2.434 3.582 -2.947 1.00 98.25 281 LEU A CA 1
ATOM 2259 C C . LEU A 1 281 ? -1.520 2.747 -2.054 1.00 98.25 281 LEU A C 1
ATOM 2261 O O . LEU A 1 281 ? -1.927 1.680 -1.598 1.00 98.25 281 LEU A O 1
ATOM 2265 N N . GLU A 1 282 ? -0.319 3.241 -1.794 1.00 97.00 282 GLU A N 1
ATOM 2266 C CA . GLU A 1 282 ? 0.651 2.634 -0.887 1.00 97.00 282 GLU A CA 1
ATOM 2267 C C . GLU A 1 282 ? 0.793 3.543 0.341 1.00 97.00 282 GLU A C 1
ATOM 2269 O O . GLU A 1 282 ? 1.521 4.536 0.287 1.00 97.00 282 GLU A O 1
ATOM 2274 N N . PRO A 1 283 ? 0.047 3.285 1.433 1.00 97.25 283 PRO A N 1
ATOM 2275 C CA . PRO A 1 283 ? 0.211 4.005 2.691 1.00 97.25 283 PRO A CA 1
ATOM 2276 C C . PRO A 1 283 ? 1.664 3.964 3.178 1.00 97.25 283 PRO A C 1
ATOM 2278 O O . PRO A 1 283 ? 2.189 2.881 3.434 1.00 97.25 283 PRO A O 1
ATOM 2281 N N . ALA A 1 284 ? 2.314 5.125 3.312 1.00 96.44 284 ALA A N 1
ATOM 2282 C CA . ALA A 1 284 ? 3.712 5.179 3.718 1.00 96.44 284 ALA A CA 1
ATOM 2283 C C . ALA A 1 284 ? 3.916 4.608 5.124 1.00 96.44 284 ALA A C 1
ATOM 2285 O O . ALA A 1 284 ? 3.344 5.072 6.114 1.00 96.44 284 ALA A O 1
ATOM 2286 N N . ALA A 1 285 ? 4.804 3.628 5.182 1.00 94.50 285 ALA A N 1
ATOM 2287 C CA . ALA A 1 285 ? 5.367 3.067 6.387 1.00 94.50 285 ALA A CA 1
ATOM 2288 C C . ALA A 1 285 ? 6.742 3.671 6.674 1.00 94.50 285 ALA A C 1
ATOM 2290 O O . ALA A 1 285 ? 7.499 3.984 5.753 1.00 94.50 285 ALA A O 1
ATOM 2291 N N . ILE A 1 286 ? 7.100 3.789 7.950 1.00 94.94 286 ILE A N 1
ATOM 2292 C CA . ILE A 1 286 ? 8.445 4.207 8.341 1.00 94.94 286 ILE A CA 1
ATOM 2293 C C . ILE A 1 286 ? 9.314 2.956 8.446 1.00 94.94 286 ILE A C 1
ATOM 2295 O O . ILE A 1 286 ? 9.067 2.077 9.274 1.00 94.94 286 ILE A O 1
ATOM 2299 N N . VAL A 1 287 ? 10.350 2.897 7.613 1.00 93.25 287 VAL A N 1
ATOM 2300 C CA . VAL A 1 287 ? 11.325 1.798 7.568 1.00 93.25 287 VAL A CA 1
ATOM 2301 C C . VAL A 1 287 ? 12.713 2.337 7.858 1.00 93.25 287 VAL A C 1
ATOM 2303 O O . VAL A 1 287 ? 13.043 3.443 7.424 1.00 93.25 287 VAL A O 1
ATOM 2306 N N . ASN A 1 288 ? 13.534 1.570 8.573 1.00 92.94 288 ASN A N 1
ATOM 2307 C CA . ASN A 1 288 ? 14.895 1.981 8.888 1.00 92.94 288 ASN A CA 1
ATOM 2308 C C . ASN A 1 288 ? 15.732 2.203 7.613 1.00 92.94 288 ASN A C 1
ATOM 2310 O O . ASN A 1 288 ? 15.442 1.652 6.553 1.00 92.94 288 ASN A O 1
ATOM 2314 N N . GLY A 1 289 ? 16.745 3.067 7.689 1.00 94.06 289 GLY A N 1
ATOM 2315 C CA . GLY A 1 289 ? 17.573 3.432 6.535 1.00 94.06 289 GLY A CA 1
ATOM 2316 C C . GLY A 1 289 ? 16.861 4.277 5.462 1.00 94.06 289 GLY A C 1
ATOM 2317 O O . GLY A 1 289 ? 17.421 4.526 4.389 1.00 94.06 289 GLY A O 1
ATOM 2318 N N . THR A 1 290 ? 15.642 4.763 5.724 1.00 96.31 290 THR A N 1
ATOM 2319 C CA . THR A 1 290 ? 14.896 5.672 4.831 1.00 96.31 290 THR A CA 1
ATOM 2320 C C . THR A 1 290 ? 14.902 7.116 5.323 1.00 96.31 290 THR A C 1
ATOM 2322 O O . THR A 1 290 ? 15.127 7.387 6.505 1.00 96.31 290 THR A O 1
ATOM 2325 N N . LEU A 1 291 ? 14.591 8.056 4.425 1.00 97.19 291 LEU A N 1
ATOM 2326 C CA . LEU A 1 291 ? 14.385 9.458 4.786 1.00 97.19 291 LEU A CA 1
ATOM 2327 C C . LEU A 1 291 ? 13.244 9.617 5.799 1.00 97.19 291 LEU A C 1
ATOM 2329 O O . LEU A 1 291 ? 13.352 10.450 6.692 1.00 97.19 291 LEU A O 1
ATOM 2333 N N . LEU A 1 292 ? 12.197 8.788 5.712 1.00 97.31 292 LEU A N 1
ATOM 2334 C CA . LEU A 1 292 ? 11.098 8.798 6.679 1.00 97.31 292 LEU A CA 1
ATOM 2335 C C . LEU A 1 292 ? 11.593 8.467 8.085 1.00 97.31 292 LEU A C 1
ATOM 2337 O O . LEU A 1 292 ? 11.295 9.209 9.013 1.00 97.31 292 LEU A O 1
ATOM 2341 N N . SER A 1 293 ? 12.407 7.416 8.244 1.00 96.50 293 SER A N 1
ATOM 2342 C CA . SER A 1 293 ? 12.966 7.076 9.563 1.00 96.50 293 SER A CA 1
ATOM 2343 C C . SER A 1 293 ? 13.875 8.173 10.117 1.00 96.50 293 SER A C 1
ATOM 2345 O O . SER A 1 293 ? 13.772 8.510 11.293 1.00 96.50 293 SER A O 1
ATOM 2347 N N . LEU A 1 294 ? 14.690 8.802 9.264 1.00 96.00 294 LEU A N 1
ATOM 2348 C CA . LEU A 1 294 ? 15.562 9.904 9.666 1.00 96.00 294 LEU A CA 1
ATOM 2349 C C . LEU A 1 294 ? 14.761 11.129 10.144 1.00 96.00 294 LEU A C 1
ATOM 2351 O O . LEU A 1 294 ? 15.092 11.727 11.166 1.00 96.00 294 LEU A O 1
ATOM 2355 N N . LEU A 1 295 ? 13.711 11.507 9.408 1.00 96.88 295 LEU A N 1
ATOM 2356 C CA . LEU A 1 295 ? 12.844 12.637 9.753 1.00 96.88 295 LEU A CA 1
ATOM 2357 C C . LEU A 1 295 ? 11.944 12.336 10.958 1.00 96.88 295 LEU A C 1
ATOM 2359 O O . LEU A 1 295 ? 11.623 13.240 11.727 1.00 96.88 295 LEU A O 1
ATOM 2363 N N . HIS A 1 296 ? 11.541 11.080 11.140 1.00 95.75 296 HIS A N 1
ATOM 2364 C CA . HIS A 1 296 ? 10.756 10.653 12.293 1.00 95.75 296 HIS A CA 1
ATOM 2365 C C . HIS A 1 296 ? 11.577 10.712 13.589 1.00 95.75 296 HIS A C 1
ATOM 2367 O O . HIS A 1 296 ? 11.094 11.195 14.609 1.00 95.75 296 HIS A O 1
ATOM 2373 N N . GLN A 1 297 ? 12.847 10.303 13.549 1.00 93.56 297 GLN A N 1
ATOM 2374 C CA . GLN A 1 297 ? 13.741 10.369 14.711 1.00 93.56 297 GLN A CA 1
ATOM 2375 C C . GLN A 1 297 ? 14.082 11.813 15.121 1.00 93.56 297 GLN A C 1
ATOM 2377 O O . GLN A 1 297 ? 14.276 12.103 16.302 1.00 93.56 297 GLN A O 1
ATOM 2382 N N . ASP A 1 298 ? 14.142 12.739 14.163 1.00 92.69 298 ASP A N 1
ATOM 2383 C CA . ASP A 1 298 ? 14.493 14.140 14.402 1.00 92.69 298 ASP A CA 1
ATOM 2384 C C . ASP A 1 298 ? 13.261 14.986 14.775 1.00 92.69 298 ASP A C 1
ATOM 2386 O O . ASP A 1 298 ? 12.746 15.758 13.963 1.00 92.69 298 ASP A O 1
ATOM 2390 N N . LYS A 1 299 ? 12.781 14.849 16.022 1.00 90.50 299 LYS A N 1
ATOM 2391 C CA . LYS A 1 299 ? 11.586 15.555 16.543 1.00 90.50 299 LYS A CA 1
ATOM 2392 C C . LYS A 1 299 ? 11.681 17.089 16.501 1.00 90.50 299 LYS A C 1
ATOM 2394 O O . LYS A 1 299 ? 10.660 17.765 16.544 1.00 90.50 299 LYS A O 1
ATOM 2399 N N . ASN A 1 300 ? 12.891 17.645 16.407 1.00 91.19 300 ASN A N 1
ATOM 2400 C CA . ASN A 1 300 ? 13.119 19.093 16.336 1.00 91.19 300 ASN A CA 1
ATOM 2401 C C . ASN A 1 300 ? 13.212 19.611 14.893 1.00 91.19 300 ASN A C 1
ATOM 2403 O O . ASN A 1 300 ? 13.302 20.822 14.672 1.00 91.19 300 ASN A O 1
ATOM 2407 N N . SER A 1 301 ? 13.232 18.713 13.907 1.00 90.56 301 SER A N 1
ATOM 2408 C CA . SER A 1 301 ? 13.275 19.090 12.504 1.00 90.56 301 SER A CA 1
ATOM 2409 C C . SER A 1 301 ? 11.993 19.831 12.116 1.00 90.56 301 SER A C 1
ATOM 2411 O O . SER A 1 301 ? 10.895 19.364 12.420 1.00 90.56 301 SER A O 1
ATOM 2413 N N . PRO A 1 302 ? 12.077 20.920 11.330 1.00 90.50 302 PRO A N 1
ATOM 2414 C CA . PRO A 1 302 ? 10.892 21.532 10.730 1.00 90.50 302 PRO A CA 1
ATOM 2415 C C . PRO A 1 302 ? 10.223 20.630 9.673 1.00 90.50 302 PRO A C 1
ATOM 2417 O O . PRO A 1 302 ? 9.214 21.015 9.084 1.00 90.50 302 PRO A O 1
ATOM 2420 N N . PHE A 1 303 ? 10.817 19.465 9.400 1.00 95.12 303 PHE A N 1
ATOM 2421 C CA . PHE A 1 303 ? 10.295 18.393 8.562 1.00 95.12 303 PHE A CA 1
ATOM 2422 C C . PHE A 1 303 ? 10.082 17.100 9.357 1.00 95.12 303 PHE A C 1
ATOM 2424 O O . PHE A 1 303 ? 10.138 16.027 8.758 1.00 95.12 303 PHE A O 1
ATOM 2431 N N . HIS A 1 304 ? 9.907 17.183 10.682 1.00 96.12 304 HIS A N 1
ATOM 2432 C CA . HIS A 1 304 ? 9.609 16.015 11.504 1.00 96.12 304 HIS A CA 1
ATOM 2433 C C . HIS A 1 304 ? 8.476 15.205 10.866 1.00 96.12 304 HIS A C 1
ATOM 2435 O O . HIS A 1 304 ? 7.418 15.743 10.530 1.00 96.12 304 HIS A O 1
ATOM 2441 N N . TYR A 1 305 ? 8.741 13.921 10.636 1.00 96.62 305 TYR A N 1
ATOM 2442 C CA . TYR A 1 305 ? 7.784 13.048 9.980 1.00 96.62 305 TYR A CA 1
ATOM 2443 C C . TYR A 1 305 ? 6.943 12.329 11.028 1.00 96.62 305 TYR A C 1
ATOM 2445 O O . TYR A 1 305 ? 7.414 11.430 11.723 1.00 96.62 305 TYR A O 1
ATOM 2453 N N . GLU A 1 306 ? 5.677 12.709 11.110 1.00 94.38 306 GLU A N 1
ATOM 2454 C CA . GLU A 1 306 ? 4.673 11.958 11.857 1.00 94.38 306 GLU A CA 1
ATOM 2455 C C . GLU A 1 306 ? 4.235 10.728 11.043 1.00 94.38 306 GLU A C 1
ATOM 2457 O O . GLU A 1 306 ? 4.182 10.810 9.810 1.00 94.38 306 GLU A O 1
ATOM 2462 N N . PRO A 1 307 ? 3.867 9.602 11.667 1.00 95.00 307 PRO A N 1
ATOM 2463 C CA . PRO A 1 307 ? 3.271 8.477 10.952 1.00 95.00 307 PRO A CA 1
ATOM 2464 C C . PRO A 1 307 ? 2.021 8.883 10.144 1.00 95.00 307 PRO A C 1
ATOM 2466 O O . PRO A 1 307 ? 1.342 9.874 10.432 1.00 95.00 307 PRO A O 1
ATOM 2469 N N . LEU A 1 308 ? 1.728 8.148 9.071 1.00 96.44 308 LEU A N 1
ATOM 2470 C CA . LEU A 1 308 ? 0.507 8.346 8.286 1.00 96.44 308 LEU A CA 1
ATOM 2471 C C . LEU A 1 308 ? -0.700 7.795 9.057 1.00 96.44 308 LEU A C 1
ATOM 2473 O O . LEU A 1 308 ? -0.657 6.670 9.548 1.00 96.44 308 LEU A O 1
ATOM 2477 N N . SER A 1 309 ? -1.800 8.548 9.098 1.00 96.88 309 SER A N 1
ATOM 2478 C CA . SER A 1 309 ? -3.064 8.047 9.633 1.00 96.88 309 SER A CA 1
ATOM 2479 C C . SER A 1 309 ? -3.940 7.431 8.549 1.00 96.88 309 SER A C 1
ATOM 2481 O O . SER A 1 309 ? -4.079 7.987 7.457 1.00 96.88 309 SER A O 1
ATOM 2483 N N . TYR A 1 310 ? -4.617 6.321 8.859 1.00 97.38 310 TYR A N 1
ATOM 2484 C CA . TYR A 1 310 ? -5.613 5.750 7.948 1.00 97.38 310 TYR A CA 1
ATOM 2485 C C . TYR A 1 310 ? -6.838 6.643 7.732 1.00 97.38 310 TYR A C 1
ATOM 2487 O O . TYR A 1 310 ? -7.543 6.456 6.739 1.00 97.38 310 TYR A O 1
ATOM 2495 N N . TRP A 1 311 ? -7.051 7.667 8.565 1.00 97.62 311 TRP A N 1
ATOM 2496 C CA . TRP A 1 311 ? -8.021 8.718 8.262 1.00 97.62 311 TRP A CA 1
ATOM 2497 C C . TRP A 1 311 ? -7.720 9.421 6.938 1.00 97.62 311 TRP A C 1
ATOM 2499 O O . TRP A 1 311 ? -8.637 9.652 6.155 1.00 97.62 311 TRP A O 1
ATOM 2509 N N . ALA A 1 312 ? -6.444 9.670 6.623 1.00 98.25 312 ALA A N 1
ATOM 2510 C CA . ALA A 1 312 ? -6.061 10.259 5.342 1.00 98.25 312 ALA A CA 1
ATOM 2511 C C . ALA A 1 312 ? -6.403 9.338 4.163 1.00 98.25 312 ALA A C 1
ATOM 2513 O O . ALA A 1 312 ? -6.848 9.804 3.116 1.00 98.25 312 ALA A O 1
ATOM 2514 N N . VAL A 1 313 ? -6.247 8.021 4.337 1.00 98.38 313 VAL A N 1
ATOM 2515 C CA . VAL A 1 313 ? -6.624 7.034 3.316 1.00 98.38 313 VAL A CA 1
ATOM 2516 C C . VAL A 1 313 ? -8.143 7.008 3.123 1.00 98.38 313 VAL A C 1
ATOM 2518 O O . VAL A 1 313 ? -8.601 7.037 1.982 1.00 98.38 313 VAL A O 1
ATOM 2521 N N . LEU A 1 314 ? -8.937 7.020 4.202 1.00 97.94 314 LEU A N 1
ATOM 2522 C CA . LEU A 1 314 ? -10.399 7.125 4.099 1.00 97.94 314 LEU A CA 1
ATOM 2523 C C . LEU A 1 314 ? -10.843 8.439 3.451 1.00 97.94 314 LEU A C 1
ATOM 2525 O O . LEU A 1 314 ? -11.777 8.430 2.654 1.00 97.94 314 LEU A O 1
ATOM 2529 N N . GLU A 1 315 ? -10.167 9.549 3.742 1.00 98.62 315 GLU A N 1
ATOM 2530 C CA . GLU A 1 315 ? -10.465 10.857 3.155 1.00 98.62 315 GLU A CA 1
ATOM 2531 C C . GLU A 1 315 ? -10.195 10.855 1.645 1.00 98.62 315 GLU A C 1
ATOM 2533 O O . GLU A 1 315 ? -11.036 11.305 0.867 1.00 98.62 315 GLU A O 1
ATOM 2538 N N . ILE A 1 316 ? -9.094 10.240 1.198 1.00 98.69 316 ILE A N 1
ATOM 2539 C CA . ILE A 1 316 ? -8.844 9.994 -0.230 1.00 98.69 316 ILE A CA 1
ATOM 2540 C C . ILE A 1 316 ? -9.971 9.148 -0.842 1.00 98.69 316 ILE A C 1
ATOM 2542 O O . ILE A 1 316 ? -10.509 9.514 -1.888 1.00 98.69 316 ILE A O 1
ATOM 2546 N N . LEU A 1 317 ? -10.361 8.038 -0.207 1.00 98.44 317 LEU A N 1
ATOM 2547 C CA . LEU A 1 317 ? -11.414 7.155 -0.723 1.00 98.44 317 LEU A CA 1
ATOM 2548 C C . LEU A 1 317 ? -12.782 7.853 -0.784 1.00 98.44 317 LEU A C 1
ATOM 2550 O O . LEU A 1 317 ? -13.506 7.674 -1.763 1.00 98.44 317 LEU A O 1
ATOM 2554 N N . ALA A 1 318 ? -13.116 8.702 0.190 1.00 98.38 318 ALA A N 1
ATOM 2555 C CA . ALA A 1 318 ? -14.328 9.518 0.169 1.00 98.38 318 ALA A CA 1
ATOM 2556 C C . ALA A 1 318 ? -14.312 10.540 -0.980 1.00 98.38 318 ALA A C 1
ATOM 2558 O O . ALA A 1 318 ? -15.312 10.712 -1.678 1.00 98.38 318 ALA A O 1
ATOM 2559 N N . ARG A 1 319 ? -13.165 11.183 -1.243 1.00 98.25 319 ARG A N 1
ATOM 2560 C CA . ARG A 1 319 ? -13.001 12.096 -2.389 1.00 98.25 319 ARG A CA 1
ATOM 2561 C C . ARG A 1 319 ? -13.169 11.381 -3.724 1.00 98.25 319 ARG A C 1
ATOM 2563 O O . ARG A 1 319 ? -13.786 11.929 -4.633 1.00 98.25 319 ARG A O 1
ATOM 2570 N N . ILE A 1 320 ? -12.662 10.155 -3.834 1.00 98.00 320 ILE A N 1
ATOM 2571 C CA . ILE A 1 320 ? -12.860 9.306 -5.015 1.00 98.00 320 ILE A CA 1
ATOM 2572 C C . ILE A 1 320 ? -14.341 8.957 -5.179 1.00 98.00 320 ILE A C 1
ATOM 2574 O O . ILE A 1 320 ? -14.867 9.085 -6.281 1.00 98.00 320 ILE A O 1
ATOM 2578 N N . ALA A 1 321 ? -15.017 8.561 -4.098 1.00 97.62 321 ALA A N 1
ATOM 2579 C CA . ALA A 1 321 ? -16.433 8.199 -4.121 1.00 97.62 321 ALA A CA 1
ATOM 2580 C C . ALA A 1 321 ? -17.326 9.353 -4.608 1.00 97.62 321 ALA A C 1
ATOM 2582 O O . ALA A 1 321 ? -18.305 9.121 -5.315 1.00 97.62 321 ALA A O 1
ATOM 2583 N N . ARG A 1 322 ? -16.965 10.594 -4.256 1.00 97.06 322 ARG A N 1
ATOM 2584 C CA . ARG A 1 322 ? -17.698 11.815 -4.627 1.00 97.06 322 ARG A CA 1
ATOM 2585 C C . ARG A 1 322 ? -17.324 12.382 -6.002 1.00 97.06 322 ARG A C 1
ATOM 2587 O O . ARG A 1 322 ? -18.043 13.236 -6.517 1.00 97.06 322 ARG A O 1
ATOM 2594 N N . ASP A 1 323 ? -16.235 11.931 -6.627 1.00 97.12 323 ASP A N 1
ATOM 2595 C CA . ASP A 1 323 ? -15.844 12.355 -7.978 1.00 97.12 323 ASP A CA 1
ATOM 2596 C C . ASP A 1 323 ? -16.301 11.319 -9.018 1.00 97.12 323 ASP A C 1
ATOM 2598 O O . ASP A 1 323 ? -15.715 10.246 -9.157 1.00 97.12 323 ASP A O 1
ATOM 2602 N N . ASN A 1 324 ? -17.316 11.667 -9.815 1.00 93.25 324 ASN A N 1
ATOM 2603 C CA . ASN A 1 324 ? -17.912 10.787 -10.832 1.00 93.25 324 ASN A CA 1
ATOM 2604 C C . ASN A 1 324 ? -16.917 10.215 -11.860 1.00 93.25 324 ASN A C 1
ATOM 2606 O O . ASN A 1 324 ? -17.201 9.195 -12.488 1.00 93.25 324 ASN A O 1
ATOM 2610 N N . LYS A 1 325 ? -15.767 10.864 -12.085 1.00 92.62 325 LYS A N 1
ATOM 2611 C CA . LYS A 1 325 ? -14.733 10.342 -12.993 1.00 92.62 325 LYS A CA 1
ATOM 2612 C C . LYS A 1 325 ? -13.794 9.368 -12.287 1.00 92.62 325 LYS A C 1
ATOM 2614 O O . LYS A 1 325 ? -13.237 8.469 -12.923 1.00 92.62 325 LYS A O 1
ATOM 2619 N N . LEU A 1 326 ? -13.588 9.549 -10.986 1.00 96.06 326 LEU A N 1
ATOM 2620 C CA . LEU A 1 326 ? -12.683 8.723 -10.194 1.00 96.06 326 LEU A CA 1
ATOM 2621 C C . LEU A 1 326 ? -13.389 7.518 -9.572 1.00 96.06 326 LEU A C 1
ATOM 2623 O O . LEU A 1 326 ? -12.754 6.479 -9.454 1.00 96.06 326 LEU A O 1
ATOM 2627 N N . SER A 1 327 ? -14.684 7.600 -9.266 1.00 93.50 327 SER A N 1
ATOM 2628 C CA . SER A 1 327 ? -15.455 6.529 -8.615 1.00 93.50 327 SER A CA 1
ATOM 2629 C C . SER A 1 327 ? -15.514 5.214 -9.405 1.00 93.50 327 SER A C 1
ATOM 2631 O O . SER A 1 327 ? -15.758 4.158 -8.833 1.00 93.50 327 SER A O 1
ATOM 2633 N N . SER A 1 328 ? -15.242 5.254 -10.715 1.00 90.38 328 SER A N 1
ATOM 2634 C CA . SER A 1 328 ? -15.124 4.065 -11.573 1.00 90.38 328 SER A CA 1
ATOM 2635 C C . SER A 1 328 ? -13.701 3.496 -11.674 1.00 90.38 328 SER A C 1
ATOM 2637 O O . SER A 1 328 ? -13.480 2.530 -12.407 1.00 90.38 328 SER A O 1
ATOM 2639 N N . LEU A 1 329 ? -12.707 4.108 -11.017 1.00 91.56 329 LEU A N 1
ATOM 2640 C CA . LEU A 1 329 ? -11.351 3.560 -10.951 1.00 91.56 329 LEU A CA 1
ATOM 2641 C C . LEU A 1 329 ? -11.373 2.295 -10.096 1.00 91.56 329 LEU A C 1
ATOM 2643 O O . LEU A 1 329 ? -11.964 2.265 -9.023 1.00 91.56 329 LEU A O 1
ATOM 2647 N N . ASN A 1 330 ? -10.658 1.268 -10.544 1.00 89.69 330 ASN A N 1
ATOM 2648 C CA . ASN A 1 330 ? -10.398 0.085 -9.730 1.00 89.69 330 ASN A CA 1
ATOM 2649 C C . ASN A 1 330 ? -9.224 0.373 -8.782 1.00 89.69 330 ASN A C 1
ATOM 2651 O O . ASN A 1 330 ? -8.080 0.026 -9.099 1.00 89.69 330 ASN A O 1
ATOM 2655 N N . ILE A 1 331 ? -9.514 1.072 -7.684 1.00 93.81 331 ILE A N 1
ATOM 2656 C CA . ILE A 1 331 ? -8.532 1.526 -6.697 1.00 93.81 331 ILE A CA 1
ATOM 2657 C C . ILE A 1 331 ? -8.120 0.364 -5.803 1.00 93.81 331 ILE A C 1
ATOM 2659 O O . ILE A 1 331 ? -8.952 -0.336 -5.228 1.00 93.81 331 ILE A O 1
ATOM 2663 N N . ARG A 1 332 ? -6.811 0.185 -5.653 1.00 94.19 332 ARG A N 1
ATOM 2664 C CA . ARG A 1 332 ? -6.214 -0.794 -4.743 1.00 94.19 332 ARG A CA 1
ATOM 2665 C C . ARG A 1 332 ? -5.512 -0.070 -3.608 1.00 94.19 332 ARG A C 1
ATOM 2667 O O . ARG A 1 332 ? -5.048 1.049 -3.792 1.00 94.19 332 ARG A O 1
ATOM 2674 N N . ILE A 1 333 ? -5.407 -0.719 -2.459 1.00 95.31 333 ILE A N 1
ATOM 2675 C CA . ILE A 1 333 ? -4.693 -0.210 -1.293 1.00 95.31 333 ILE A CA 1
ATOM 2676 C C . ILE A 1 333 ? -3.716 -1.290 -0.812 1.00 95.31 333 ILE A C 1
ATOM 2678 O O . ILE A 1 333 ? -4.094 -2.461 -0.697 1.00 95.31 333 ILE A O 1
ATOM 2682 N N . GLY A 1 334 ? -2.461 -0.914 -0.571 1.00 92.75 334 GLY A N 1
ATOM 2683 C CA . GLY A 1 334 ? -1.451 -1.774 0.047 1.00 92.75 334 GLY A CA 1
ATOM 2684 C C . GLY A 1 334 ? -1.843 -2.197 1.466 1.00 92.75 334 GLY A C 1
ATOM 2685 O O . GLY A 1 334 ? -2.517 -1.460 2.192 1.00 92.75 334 GLY A O 1
ATOM 2686 N N . ALA A 1 335 ? -1.453 -3.406 1.862 1.00 89.44 335 ALA A N 1
ATOM 2687 C CA . ALA A 1 335 ? -1.644 -3.898 3.225 1.00 89.44 335 ALA A CA 1
ATOM 2688 C C . ALA A 1 335 ? -0.389 -3.636 4.073 1.00 89.44 335 ALA A C 1
ATOM 2690 O O . ALA A 1 335 ? 0.721 -3.656 3.549 1.00 89.44 335 ALA A O 1
ATOM 2691 N N . ARG A 1 336 ? -0.529 -3.491 5.402 1.00 87.38 336 ARG A N 1
ATOM 2692 C CA . ARG A 1 336 ? 0.633 -3.343 6.318 1.00 87.38 336 ARG A CA 1
ATOM 2693 C C . ARG A 1 336 ? 1.614 -4.512 6.218 1.00 87.38 336 ARG A C 1
ATOM 2695 O O . ARG A 1 336 ? 2.795 -4.358 6.488 1.00 87.38 336 ARG A O 1
ATOM 2702 N N . LYS A 1 337 ? 1.091 -5.682 5.848 1.00 79.62 337 LYS A N 1
ATOM 2703 C CA . LYS A 1 337 ? 1.828 -6.939 5.709 1.00 79.62 337 LYS A CA 1
ATOM 2704 C C . LYS A 1 337 ? 2.459 -7.150 4.332 1.00 79.62 337 LYS A C 1
ATOM 2706 O O . LYS A 1 337 ? 3.081 -8.188 4.128 1.00 79.62 337 LYS A O 1
ATOM 2711 N N . ASP A 1 338 ? 2.281 -6.222 3.392 1.00 81.25 338 ASP A N 1
ATOM 2712 C CA . ASP A 1 338 ? 2.920 -6.303 2.073 1.00 81.25 338 ASP A CA 1
ATOM 2713 C C . ASP A 1 338 ? 4.409 -5.859 2.134 1.00 81.25 338 ASP A C 1
ATOM 2715 O O . ASP A 1 338 ? 5.018 -5.622 1.098 1.00 81.25 338 ASP A O 1
ATOM 2719 N N . MET A 1 339 ? 5.001 -5.764 3.335 1.00 77.81 339 MET A N 1
ATOM 2720 C CA . MET A 1 339 ? 6.398 -5.401 3.589 1.00 77.81 339 MET A CA 1
ATOM 2721 C C . MET A 1 339 ? 6.984 -6.259 4.721 1.00 77.81 339 MET A C 1
ATOM 2723 O O . MET A 1 339 ? 6.257 -6.680 5.623 1.00 77.81 339 MET A O 1
ATOM 2727 N N . ASP A 1 340 ? 8.284 -6.545 4.656 1.00 71.88 340 ASP A N 1
ATOM 2728 C CA . ASP A 1 340 ? 9.011 -7.429 5.576 1.00 71.88 340 ASP A CA 1
ATOM 2729 C C . ASP A 1 340 ? 9.576 -6.721 6.808 1.00 71.88 340 ASP A C 1
ATOM 2731 O O . ASP A 1 340 ? 9.532 -7.279 7.901 1.00 71.88 340 ASP A O 1
ATOM 2735 N N . GLU A 1 341 ? 10.099 -5.507 6.643 1.00 76.38 341 GLU A N 1
ATOM 2736 C CA . GLU A 1 341 ? 10.745 -4.751 7.715 1.00 76.38 341 GLU A CA 1
ATOM 2737 C C . GLU A 1 341 ? 10.070 -3.383 7.881 1.00 76.38 341 GLU A C 1
ATOM 2739 O O . GLU A 1 341 ? 10.126 -2.534 6.993 1.00 76.38 341 GLU A O 1
ATOM 2744 N N . MET A 1 342 ? 9.427 -3.152 9.029 1.00 85.50 342 MET A N 1
ATOM 2745 C CA . MET A 1 342 ? 8.737 -1.899 9.342 1.00 85.50 342 MET A CA 1
ATOM 2746 C C . MET A 1 342 ? 9.034 -1.466 10.774 1.00 85.50 342 MET A C 1
ATOM 2748 O O . MET A 1 342 ? 8.892 -2.261 11.693 1.00 85.50 342 MET A O 1
ATOM 2752 N N . MET A 1 343 ? 9.416 -0.200 10.966 1.00 87.19 343 MET A N 1
ATOM 2753 C CA . MET A 1 343 ? 9.591 0.381 12.303 1.00 87.19 343 MET A CA 1
ATOM 2754 C C . MET A 1 343 ? 8.271 0.922 12.849 1.00 87.19 343 MET A C 1
ATOM 2756 O O . MET A 1 343 ? 7.914 0.692 14.002 1.00 87.19 343 MET A O 1
ATOM 2760 N N . THR A 1 344 ? 7.547 1.665 12.012 1.00 90.62 344 THR A N 1
ATOM 2761 C CA . THR A 1 344 ? 6.303 2.322 12.415 1.00 90.62 344 THR A CA 1
ATOM 2762 C C . THR A 1 344 ? 5.298 2.223 11.269 1.00 90.62 344 THR A C 1
ATOM 2764 O O . THR A 1 344 ? 5.538 2.812 10.206 1.00 90.62 344 THR A O 1
ATOM 2767 N N . PRO A 1 345 ? 4.201 1.460 11.436 1.00 92.50 345 PRO A N 1
ATOM 2768 C CA . PRO A 1 345 ? 3.157 1.379 10.426 1.00 92.50 345 PRO A CA 1
ATOM 2769 C C . PRO A 1 345 ? 2.378 2.690 10.305 1.00 92.50 345 PRO A C 1
ATOM 2771 O O . PRO A 1 345 ? 2.358 3.496 11.232 1.00 92.50 345 PRO A O 1
ATOM 2774 N N . PRO A 1 346 ? 1.666 2.913 9.192 1.00 94.94 346 PRO A N 1
ATOM 2775 C CA . PRO A 1 346 ? 0.509 3.792 9.242 1.00 94.94 346 PRO A CA 1
ATOM 2776 C C . PRO A 1 346 ? -0.503 3.231 10.253 1.00 94.94 346 PRO A C 1
ATOM 2778 O O . PRO A 1 346 ? -0.724 2.021 10.286 1.00 94.94 346 PRO A O 1
ATOM 2781 N N . ALA A 1 347 ? -1.123 4.084 11.064 1.00 95.50 347 ALA A N 1
ATOM 2782 C CA . ALA A 1 347 ? -2.169 3.690 12.010 1.00 95.50 347 ALA A CA 1
ATOM 2783 C C . ALA A 1 347 ? -2.982 4.907 12.477 1.00 95.50 347 ALA A C 1
ATOM 2785 O O . ALA A 1 347 ? -2.591 6.061 12.286 1.00 95.50 347 ALA A O 1
ATOM 2786 N N . ILE A 1 348 ? -4.130 4.668 13.100 1.00 95.38 348 ILE A N 1
ATOM 2787 C CA . ILE A 1 348 ? -4.789 5.655 13.956 1.00 95.38 348 ILE A CA 1
ATOM 2788 C C . ILE A 1 348 ? -4.154 5.536 15.344 1.00 95.38 348 ILE A C 1
ATOM 2790 O O . ILE A 1 348 ? -4.445 4.603 16.086 1.00 95.38 348 ILE A O 1
ATOM 2794 N N . TYR A 1 349 ? -3.260 6.469 15.661 1.00 92.75 349 TYR A N 1
ATOM 2795 C CA . TYR A 1 349 ? -2.557 6.531 16.941 1.00 92.75 349 TYR A CA 1
ATOM 2796 C C . TYR A 1 349 ? -3.396 7.220 18.018 1.00 92.75 349 TYR A C 1
ATOM 2798 O O . TYR A 1 349 ? -4.206 8.098 17.711 1.00 92.75 349 TYR A O 1
ATOM 2806 N N . ASN A 1 350 ? -3.166 6.842 19.274 1.00 89.25 350 ASN A N 1
ATOM 2807 C CA . ASN A 1 350 ? -3.637 7.593 20.435 1.00 89.25 350 ASN A CA 1
ATOM 2808 C C . ASN A 1 350 ? -2.827 8.890 20.619 1.00 89.25 350 ASN A C 1
ATOM 2810 O O . ASN A 1 350 ? -1.825 9.120 19.942 1.00 89.25 350 ASN A O 1
ATOM 2814 N N . GLU A 1 351 ? -3.246 9.741 21.562 1.00 85.25 351 GLU A N 1
ATOM 2815 C CA . GLU A 1 351 ? -2.577 11.020 21.863 1.00 85.25 351 GLU A CA 1
ATOM 2816 C C . GLU A 1 351 ? -1.106 10.865 22.292 1.00 85.25 351 GLU A C 1
ATOM 2818 O O . GLU A 1 351 ? -0.329 11.809 22.166 1.00 85.25 351 GLU A O 1
ATOM 2823 N N . ASP A 1 352 ? -0.711 9.682 22.775 1.00 85.06 352 ASP A N 1
ATOM 2824 C CA . ASP A 1 352 ? 0.682 9.373 23.113 1.00 85.06 352 ASP A CA 1
ATOM 2825 C C . ASP A 1 352 ? 1.600 9.260 21.881 1.00 85.06 352 ASP A C 1
ATOM 2827 O O . ASP A 1 352 ? 2.817 9.372 22.022 1.00 85.06 352 ASP A O 1
ATOM 2831 N N . GLY A 1 353 ? 1.031 9.083 20.682 1.00 85.06 353 GLY A N 1
ATOM 2832 C CA . GLY A 1 353 ? 1.755 8.910 19.424 1.00 85.06 353 GLY A CA 1
ATOM 2833 C C . GLY A 1 353 ? 2.451 7.554 19.262 1.00 85.06 353 GLY A C 1
ATOM 2834 O O . GLY A 1 353 ? 3.145 7.356 18.266 1.00 85.06 353 GLY A O 1
ATOM 2835 N N . GLU A 1 354 ? 2.266 6.625 20.200 1.00 84.25 354 GLU A N 1
ATOM 2836 C CA . GLU A 1 354 ? 2.990 5.352 20.267 1.00 84.25 354 GLU A CA 1
ATOM 2837 C C . GLU A 1 354 ? 2.040 4.152 20.174 1.00 84.25 354 GLU A C 1
ATOM 2839 O O . GLU A 1 354 ? 2.321 3.204 19.432 1.00 84.25 354 GLU A O 1
ATOM 2844 N N . THR A 1 355 ? 0.903 4.196 20.879 1.00 89.06 355 THR A N 1
ATOM 2845 C CA . THR A 1 355 ? -0.107 3.129 20.882 1.00 89.06 355 THR A CA 1
ATOM 2846 C C . THR A 1 355 ? -1.183 3.365 19.828 1.00 89.06 355 THR A C 1
ATOM 2848 O O . THR A 1 355 ? -1.427 4.492 19.388 1.00 89.06 355 THR A O 1
ATOM 2851 N N . PHE A 1 356 ? -1.825 2.285 19.381 1.00 91.94 356 PHE A N 1
ATOM 2852 C CA . PHE A 1 356 ? -2.903 2.380 18.401 1.00 91.94 356 PHE A CA 1
ATOM 2853 C C . PHE A 1 356 ? -4.230 2.554 19.122 1.00 91.94 356 PHE A C 1
ATOM 2855 O O . PHE A 1 356 ? -4.481 1.914 20.133 1.00 91.94 356 PHE A O 1
ATOM 2862 N N . HIS A 1 357 ? -5.098 3.393 18.578 1.00 91.38 357 HIS A N 1
ATOM 2863 C CA . HIS A 1 357 ? -6.483 3.444 19.012 1.00 91.38 357 HIS A CA 1
ATOM 2864 C C . HIS A 1 357 ? -7.192 2.152 18.552 1.00 91.38 357 HIS A C 1
ATOM 2866 O O . HIS A 1 357 ? -7.009 1.776 17.393 1.00 91.38 357 HIS A O 1
ATOM 2872 N N . PRO A 1 358 ? -8.086 1.506 19.330 1.00 91.31 358 PRO A N 1
ATOM 2873 C CA . PRO A 1 358 ? -8.751 0.258 18.913 1.00 91.31 358 PRO A CA 1
ATOM 2874 C C . PRO A 1 358 ? -9.517 0.375 17.585 1.00 91.31 358 PRO A C 1
ATOM 2876 O O . PRO A 1 358 ? -9.660 -0.581 16.821 1.00 91.31 358 PRO A O 1
ATOM 2879 N N . PHE A 1 359 ? -9.994 1.586 17.277 1.00 93.81 359 PHE A N 1
ATOM 2880 C CA . PHE A 1 359 ? -10.652 1.898 16.002 1.00 93.81 359 PHE A CA 1
ATOM 2881 C C . PHE A 1 359 ? -9.729 1.811 14.774 1.00 93.81 359 PHE A C 1
ATOM 2883 O O . PHE A 1 359 ? -10.227 1.693 13.655 1.00 93.81 359 PHE A O 1
ATOM 2890 N N . ASP A 1 360 ? -8.409 1.831 14.966 1.00 95.44 360 ASP A N 1
ATOM 2891 C CA . ASP A 1 360 ? -7.419 1.577 13.920 1.00 95.44 360 ASP A CA 1
ATOM 2892 C C . ASP A 1 360 ? -7.693 0.259 13.192 1.00 95.44 360 ASP A C 1
ATOM 2894 O O . ASP A 1 360 ? -7.775 0.241 11.963 1.00 95.44 360 ASP A O 1
ATOM 2898 N N . PHE A 1 361 ? -7.925 -0.822 13.948 1.00 95.44 361 PHE A N 1
ATOM 2899 C CA . PHE A 1 361 ? -8.248 -2.132 13.387 1.00 95.44 361 PHE A CA 1
ATOM 2900 C C . PHE A 1 361 ? -9.501 -2.072 12.506 1.00 95.44 361 PHE A C 1
ATOM 2902 O O . PHE A 1 361 ? -9.494 -2.577 11.387 1.00 95.44 361 PHE A O 1
ATOM 2909 N N . VAL A 1 362 ? -10.559 -1.412 12.985 1.00 96.75 362 VAL A N 1
ATOM 2910 C CA . VAL A 1 362 ? -11.843 -1.305 12.274 1.00 96.75 362 VAL A CA 1
ATOM 2911 C C . VAL A 1 362 ? -11.660 -0.593 10.935 1.00 96.75 362 VAL A C 1
ATOM 2913 O O . VAL A 1 362 ? -12.128 -1.074 9.903 1.00 96.75 362 VAL A O 1
ATOM 2916 N N . VAL A 1 363 ? -10.966 0.548 10.938 1.00 96.81 363 VAL A N 1
ATOM 2917 C CA . VAL A 1 363 ? -10.710 1.321 9.717 1.00 96.81 363 VAL A CA 1
ATOM 2918 C C . VAL A 1 363 ? -9.807 0.549 8.763 1.00 96.81 363 VAL A C 1
ATOM 2920 O O . VAL A 1 363 ? -10.109 0.461 7.571 1.00 96.81 363 VAL A O 1
ATOM 2923 N N . TYR A 1 364 ? -8.716 -0.024 9.271 1.00 96.00 364 TYR A N 1
ATOM 2924 C CA . TYR A 1 364 ? -7.791 -0.808 8.466 1.00 96.00 364 TYR A CA 1
ATOM 2925 C C . TYR A 1 364 ? -8.496 -1.993 7.800 1.00 96.00 364 TYR A C 1
ATOM 2927 O O . TYR A 1 364 ? -8.396 -2.159 6.584 1.00 96.00 364 TYR A O 1
ATOM 2935 N N . GLU A 1 365 ? -9.260 -2.773 8.563 1.00 95.38 365 GLU A N 1
ATOM 2936 C CA . GLU A 1 365 ? -9.979 -3.937 8.052 1.00 95.38 365 GLU A CA 1
ATOM 2937 C C . GLU A 1 365 ? -11.054 -3.526 7.035 1.00 95.38 365 GLU A C 1
ATOM 2939 O O . GLU A 1 365 ? -11.157 -4.142 5.976 1.00 95.38 365 GLU A O 1
ATOM 2944 N N . ALA A 1 366 ? -11.790 -2.432 7.266 1.00 95.81 366 ALA A N 1
ATOM 2945 C CA . ALA A 1 366 ? -12.749 -1.910 6.289 1.00 95.81 366 ALA A CA 1
ATOM 2946 C C . ALA A 1 366 ? -12.076 -1.522 4.956 1.00 95.81 366 ALA A C 1
ATOM 2948 O O . ALA A 1 366 ? -12.601 -1.820 3.881 1.00 95.81 366 ALA A O 1
ATOM 2949 N N . ILE A 1 367 ? -10.881 -0.920 5.004 1.00 95.44 367 ILE A N 1
ATOM 2950 C CA . ILE A 1 367 ? -10.076 -0.614 3.811 1.00 95.44 367 ILE A CA 1
ATOM 2951 C C . ILE A 1 367 ? -9.626 -1.904 3.105 1.00 95.44 367 ILE A C 1
ATOM 2953 O O . ILE A 1 367 ? -9.688 -1.993 1.875 1.00 95.44 367 ILE A O 1
ATOM 2957 N N . GLN A 1 368 ? -9.207 -2.929 3.852 1.00 92.69 368 GLN A N 1
ATOM 2958 C CA . GLN A 1 368 ? -8.807 -4.210 3.263 1.00 92.69 368 GLN A CA 1
ATOM 2959 C C . GLN A 1 368 ? -9.994 -4.980 2.664 1.00 92.69 368 GLN A C 1
ATOM 2961 O O . GLN A 1 368 ? -9.851 -5.592 1.605 1.00 92.69 368 GLN A O 1
ATOM 2966 N N . LYS A 1 369 ? -11.188 -4.899 3.256 1.00 91.31 369 LYS A N 1
ATOM 2967 C CA . LYS A 1 369 ? -12.422 -5.431 2.657 1.00 91.31 369 LYS A CA 1
ATOM 2968 C C . LYS A 1 369 ? -12.823 -4.647 1.410 1.00 91.31 369 LYS A C 1
ATOM 2970 O O . LYS A 1 369 ? -13.213 -5.256 0.411 1.00 91.31 369 LYS A O 1
ATOM 2975 N N . PHE A 1 370 ? -12.620 -3.328 1.392 1.00 92.94 370 PHE A N 1
ATOM 2976 C CA . PHE A 1 370 ? -12.852 -2.512 0.198 1.00 92.94 370 PHE A CA 1
ATOM 2977 C C . PHE A 1 370 ? -11.981 -2.936 -0.988 1.00 92.94 370 PHE A C 1
ATOM 2979 O O . PHE A 1 370 ? -12.473 -2.936 -2.121 1.00 92.94 370 PHE A O 1
ATOM 2986 N N . ASN A 1 371 ? -10.744 -3.396 -0.755 1.00 90.38 371 ASN A N 1
ATOM 2987 C CA . ASN A 1 371 ? -9.954 -4.019 -1.821 1.00 90.38 371 ASN A CA 1
ATOM 2988 C C . ASN A 1 371 ? -10.730 -5.151 -2.506 1.00 90.38 371 ASN A C 1
ATOM 2990 O O . ASN A 1 371 ? -10.633 -5.272 -3.716 1.00 90.38 371 ASN A O 1
ATOM 2994 N N . GLN A 1 372 ? -11.537 -5.934 -1.789 1.00 87.25 372 GLN A N 1
ATOM 2995 C CA . GLN A 1 372 ? -12.291 -7.048 -2.367 1.00 87.25 372 GLN A CA 1
ATOM 2996 C C . GLN A 1 372 ? -13.571 -6.594 -3.067 1.00 87.25 372 GLN A C 1
ATOM 2998 O O . GLN A 1 372 ? -13.805 -7.001 -4.200 1.00 87.25 372 GLN A O 1
ATOM 3003 N N . HIS A 1 373 ? -14.394 -5.760 -2.424 1.00 89.19 373 HIS A N 1
ATOM 3004 C CA . HIS A 1 373 ? -15.743 -5.461 -2.923 1.00 89.19 373 HIS A CA 1
ATOM 3005 C C . HIS A 1 373 ? -15.871 -4.149 -3.716 1.00 89.19 373 HIS A C 1
ATOM 3007 O O . HIS A 1 373 ? -16.870 -3.978 -4.409 1.00 89.19 373 HIS A O 1
ATOM 3013 N N . GLN A 1 374 ? -14.908 -3.220 -3.622 1.00 91.31 374 GLN A N 1
ATOM 3014 C CA . GLN A 1 374 ? -14.908 -1.922 -4.330 1.00 91.31 374 GLN A CA 1
ATOM 3015 C C . GLN A 1 374 ? -16.218 -1.111 -4.160 1.00 91.31 374 GLN A C 1
ATOM 3017 O O . GLN A 1 374 ? -16.644 -0.382 -5.050 1.00 91.31 374 GLN A O 1
ATOM 3022 N N . ASN A 1 375 ? -16.880 -1.245 -3.005 1.00 92.94 375 ASN A N 1
ATOM 3023 C CA . ASN A 1 375 ? -18.167 -0.601 -2.689 1.00 92.94 375 ASN A CA 1
ATOM 3024 C C . ASN A 1 375 ? -17.932 0.476 -1.624 1.00 92.94 375 ASN A C 1
ATOM 3026 O O . ASN A 1 375 ? -17.662 0.158 -0.466 1.00 92.94 375 ASN A O 1
ATOM 3030 N N . PHE A 1 376 ? -18.035 1.744 -2.024 1.00 95.69 376 PHE A N 1
ATOM 3031 C CA . PHE A 1 376 ? -17.817 2.882 -1.131 1.00 95.69 376 PHE A CA 1
ATOM 3032 C C . PHE A 1 376 ? -18.865 2.971 -0.017 1.00 95.69 376 PHE A C 1
ATOM 3034 O O . PHE A 1 376 ? -18.512 3.273 1.115 1.00 95.69 376 PHE A O 1
ATOM 3041 N N . TYR A 1 377 ? -20.134 2.651 -0.275 1.00 96.06 377 TYR A N 1
ATOM 3042 C CA . TYR A 1 377 ? -21.164 2.680 0.768 1.00 96.06 377 TYR A CA 1
ATOM 3043 C C . TYR A 1 377 ? -20.860 1.673 1.876 1.00 96.06 377 TYR A C 1
ATOM 3045 O O . TYR A 1 377 ? -20.876 2.027 3.054 1.00 96.06 377 TYR A O 1
ATOM 3053 N N . ARG A 1 378 ? -20.471 0.448 1.503 1.00 94.62 378 ARG A N 1
ATOM 3054 C CA . ARG A 1 378 ? -20.057 -0.586 2.461 1.00 94.62 378 ARG A CA 1
ATOM 3055 C C . ARG A 1 378 ? -18.798 -0.198 3.246 1.00 94.62 378 ARG A C 1
ATOM 3057 O O . ARG A 1 378 ? -18.759 -0.433 4.452 1.00 94.62 378 ARG A O 1
ATOM 3064 N N . LEU A 1 379 ? -17.823 0.448 2.593 1.00 95.94 379 LEU A N 1
ATOM 3065 C CA . LEU A 1 379 ? -16.604 0.965 3.236 1.00 95.94 379 LEU A CA 1
ATOM 3066 C C . LEU A 1 379 ? -16.918 1.921 4.397 1.00 95.94 379 LEU A C 1
ATOM 3068 O O . LEU A 1 379 ? -16.203 1.894 5.390 1.00 95.94 379 LEU A O 1
ATOM 3072 N N . PHE A 1 380 ? -17.975 2.736 4.302 1.00 97.00 380 PHE A N 1
ATOM 3073 C CA . PHE A 1 380 ? -18.377 3.656 5.378 1.00 97.00 380 PHE A CA 1
ATOM 3074 C C . PHE A 1 380 ? -19.457 3.085 6.310 1.00 97.00 380 PHE A C 1
ATOM 3076 O O . PHE A 1 380 ? -19.559 3.515 7.461 1.00 97.00 380 PHE A O 1
ATOM 3083 N N . ALA A 1 381 ? -20.231 2.093 5.860 1.00 96.44 381 ALA A N 1
ATOM 3084 C CA . ALA A 1 381 ? -21.274 1.445 6.653 1.00 96.44 381 ALA A CA 1
ATOM 3085 C C . ALA A 1 381 ? -20.702 0.684 7.853 1.00 96.44 381 ALA A C 1
ATOM 3087 O O . ALA A 1 381 ? -21.150 0.896 8.982 1.00 96.44 381 ALA A O 1
ATOM 3088 N N . ALA A 1 382 ? -19.693 -0.163 7.623 1.00 95.44 382 ALA A N 1
ATOM 3089 C CA . ALA A 1 382 ? -19.091 -0.969 8.680 1.00 95.44 382 ALA A CA 1
ATOM 3090 C C . ALA A 1 382 ? -18.431 -0.115 9.784 1.00 95.44 382 ALA A C 1
ATOM 3092 O O . ALA A 1 382 ? -18.916 -0.150 10.920 1.00 95.44 382 ALA A O 1
ATOM 3093 N N . PRO A 1 383 ? -17.419 0.730 9.494 1.00 96.81 383 PRO A N 1
ATOM 3094 C CA . PRO A 1 383 ? -16.789 1.555 10.521 1.00 96.81 383 PRO A CA 1
ATOM 3095 C C . PRO A 1 383 ? -17.768 2.560 11.134 1.00 96.81 383 PRO A C 1
ATOM 3097 O O . PRO A 1 383 ? -17.733 2.778 12.342 1.00 96.81 383 PRO A O 1
ATOM 3100 N N . GLY A 1 384 ? -18.697 3.127 10.353 1.00 96.81 384 GLY A N 1
ATOM 3101 C CA . GLY A 1 384 ? -19.717 4.037 10.874 1.00 96.81 384 GLY A CA 1
ATOM 3102 C C . GLY A 1 384 ? -20.627 3.385 11.922 1.00 96.81 384 GLY A C 1
ATOM 3103 O O . GLY A 1 384 ? -20.928 4.006 12.947 1.00 96.81 384 GLY A O 1
ATOM 3104 N N . LYS A 1 385 ? -21.042 2.129 11.699 1.00 97.06 385 LYS A N 1
ATOM 3105 C CA . LYS A 1 385 ? -21.870 1.372 12.649 1.00 97.06 385 LYS A CA 1
ATOM 3106 C C . LYS A 1 385 ? -21.083 0.973 13.895 1.00 97.06 385 LYS A C 1
ATOM 3108 O O . LYS A 1 385 ? -21.582 1.201 14.996 1.00 97.06 385 LYS A O 1
ATOM 3113 N N . VAL A 1 386 ? -19.869 0.445 13.721 1.00 97.06 386 VAL A N 1
ATOM 3114 C CA . VAL A 1 386 ? -18.985 0.049 14.831 1.00 97.06 386 VAL A CA 1
ATOM 3115 C C . VAL A 1 386 ? -18.676 1.260 15.713 1.00 97.06 386 VAL A C 1
ATOM 3117 O O . VAL A 1 386 ? -18.868 1.200 16.924 1.00 97.06 386 VAL A O 1
ATOM 3120 N N . TYR A 1 387 ? -18.311 2.407 15.122 1.00 96.12 387 TYR A N 1
ATOM 3121 C CA . TYR A 1 387 ? -18.018 3.623 15.888 1.00 96.12 387 TYR A CA 1
ATOM 3122 C C . TYR A 1 387 ? -19.212 4.065 16.738 1.00 96.12 387 TYR A C 1
ATOM 3124 O O . TYR A 1 387 ? -19.045 4.357 17.921 1.00 96.12 387 TYR A O 1
ATOM 3132 N N . ARG A 1 388 ? -20.425 4.051 16.162 1.00 95.62 388 ARG A N 1
ATOM 3133 C CA . ARG A 1 388 ? -21.669 4.399 16.867 1.00 95.62 388 ARG A CA 1
ATOM 3134 C C . ARG A 1 388 ? -21.966 3.446 18.023 1.00 95.62 388 ARG A C 1
ATOM 3136 O O . ARG A 1 388 ? -22.396 3.906 19.076 1.00 95.62 388 ARG A O 1
ATOM 3143 N N . GLN A 1 389 ? -21.751 2.145 17.832 1.00 95.38 389 GLN A N 1
ATOM 3144 C CA . GLN A 1 389 ? -21.962 1.135 18.873 1.00 95.38 389 GLN A CA 1
ATOM 3145 C C . GLN A 1 389 ? -20.971 1.285 20.031 1.00 95.38 389 GLN A C 1
ATOM 3147 O O . GLN A 1 389 ? -21.385 1.197 21.183 1.00 95.38 389 GLN A O 1
ATOM 3152 N N . MET A 1 390 ? -19.698 1.554 19.728 1.00 93.00 390 MET A N 1
ATOM 3153 C CA . MET A 1 390 ? -18.640 1.616 20.740 1.00 93.00 390 MET A CA 1
ATOM 3154 C C . MET A 1 390 ? -18.563 2.963 21.464 1.00 93.00 390 MET A C 1
ATOM 3156 O O . MET A 1 390 ? -18.260 2.995 22.651 1.00 93.00 390 MET A O 1
ATOM 3160 N N . ASN A 1 391 ? -18.872 4.071 20.782 1.00 91.12 391 ASN A N 1
ATOM 3161 C CA . ASN A 1 391 ? -18.674 5.425 21.318 1.00 91.12 391 ASN A CA 1
ATOM 3162 C C . ASN A 1 391 ? -19.985 6.173 21.612 1.00 91.12 391 ASN A C 1
ATOM 3164 O O . ASN A 1 391 ? -19.960 7.273 22.156 1.00 91.12 391 ASN A O 1
ATOM 3168 N N . GLY A 1 392 ? -21.142 5.631 21.218 1.00 94.06 392 GLY A N 1
ATOM 3169 C CA . GLY A 1 392 ? -22.451 6.269 21.419 1.00 94.06 392 GLY A CA 1
ATOM 3170 C C . GLY A 1 392 ? -22.721 7.503 20.544 1.00 94.06 392 GLY A C 1
ATOM 3171 O O . GLY A 1 392 ? -23.809 8.074 20.615 1.00 94.06 392 GLY A O 1
ATOM 3172 N N . ILE A 1 393 ? -21.771 7.901 19.693 1.00 94.56 393 ILE A N 1
ATOM 3173 C CA . ILE A 1 393 ? -21.871 9.036 18.765 1.00 94.56 393 ILE A CA 1
ATOM 3174 C C . ILE A 1 393 ? -21.602 8.590 17.325 1.00 94.56 393 ILE A C 1
ATOM 3176 O O . ILE A 1 393 ? -20.955 7.575 17.080 1.00 94.56 393 ILE A O 1
ATOM 3180 N N . ALA A 1 394 ? -22.105 9.338 16.342 1.00 94.06 394 ALA A N 1
ATOM 3181 C CA . ALA A 1 394 ? -21.798 9.059 14.941 1.00 94.06 394 ALA A CA 1
ATOM 3182 C C . ALA A 1 394 ? -20.304 9.283 14.640 1.00 94.06 394 ALA A C 1
ATOM 3184 O O . ALA A 1 394 ? -19.681 10.158 15.235 1.00 94.06 394 ALA A O 1
ATOM 3185 N N . LEU A 1 395 ? -19.756 8.542 13.669 1.00 93.75 395 LEU A N 1
ATOM 3186 C CA . LEU A 1 395 ? -18.366 8.704 13.218 1.00 93.75 395 LEU A CA 1
ATOM 3187 C C . LEU A 1 395 ? -18.067 10.130 12.726 1.00 93.75 395 LEU A C 1
ATOM 3189 O O . LEU A 1 395 ? -17.023 10.674 13.046 1.00 93.75 395 LEU A O 1
ATOM 3193 N N . ALA A 1 396 ? -19.006 10.745 12.003 1.00 91.44 396 ALA A N 1
ATOM 3194 C CA . ALA A 1 396 ? -18.949 12.153 11.596 1.00 91.44 396 ALA A CA 1
ATOM 3195 C C . ALA A 1 396 ? -19.617 13.101 12.620 1.00 91.44 396 ALA A C 1
ATOM 3197 O O . ALA A 1 396 ? -19.952 14.237 12.308 1.00 91.44 396 ALA A O 1
ATOM 3198 N N . GLY A 1 397 ? -19.881 12.621 13.838 1.00 89.19 397 GLY A N 1
ATOM 3199 C CA . GLY A 1 397 ? -20.523 13.387 14.901 1.00 89.19 397 GLY A CA 1
ATOM 3200 C C . GLY A 1 397 ? -19.532 14.235 15.697 1.00 89.19 397 GLY A C 1
ATOM 3201 O O . GLY A 1 397 ? -18.341 13.923 15.772 1.00 89.19 397 GLY A O 1
ATOM 3202 N N . HIS A 1 398 ? -20.047 15.293 16.330 1.00 87.88 398 HIS A N 1
ATOM 3203 C CA . HIS A 1 398 ? -19.270 16.169 17.207 1.00 87.88 398 HIS A CA 1
ATOM 3204 C C . HIS A 1 398 ? -18.565 15.377 18.321 1.00 87.88 398 HIS A C 1
ATOM 3206 O O . HIS A 1 398 ? -19.174 14.514 18.952 1.00 87.88 398 HIS A O 1
ATOM 3212 N N . GLY A 1 399 ? -17.287 15.688 18.559 1.00 86.06 399 GLY A N 1
ATOM 3213 C CA . GLY A 1 399 ? -16.454 15.019 19.562 1.00 86.06 399 GLY A CA 1
ATOM 3214 C C . GLY A 1 399 ? -15.825 13.696 19.111 1.00 86.06 399 GLY A C 1
ATOM 3215 O O . GLY A 1 399 ? -15.111 13.084 19.899 1.00 86.06 399 GLY A O 1
ATOM 3216 N N . SER A 1 400 ? -16.050 13.255 17.870 1.00 91.62 400 SER A N 1
ATOM 3217 C CA . SER A 1 400 ? -15.403 12.051 17.338 1.00 91.62 400 SER A CA 1
ATOM 3218 C C . SER A 1 400 ? -13.900 12.243 17.100 1.00 91.62 400 SER A C 1
ATOM 3220 O O . SER A 1 400 ? -13.431 13.326 16.746 1.00 91.62 400 SER A O 1
ATOM 3222 N N . SER A 1 401 ? -13.153 11.144 17.222 1.00 91.62 401 SER A N 1
ATOM 3223 C CA . SER A 1 401 ? -11.718 11.069 16.893 1.00 91.62 401 SER A CA 1
ATOM 3224 C C . SER A 1 401 ? -11.410 11.462 15.440 1.00 91.62 401 SER A C 1
ATOM 3226 O O . SER A 1 401 ? -10.352 12.023 15.166 1.00 91.62 401 SER A O 1
ATOM 3228 N N . LEU A 1 402 ? -12.351 11.232 14.514 1.00 95.12 402 LEU A N 1
ATOM 3229 C CA . LEU A 1 402 ? -12.243 11.688 13.129 1.00 95.12 402 LEU A CA 1
ATOM 3230 C C . LEU A 1 402 ? -12.206 13.219 13.054 1.00 95.12 402 LEU A C 1
ATOM 3232 O O . LEU A 1 402 ? -11.306 13.768 12.426 1.00 95.12 402 LEU A O 1
ATOM 3236 N N . LEU A 1 403 ? -13.160 13.911 13.690 1.00 95.06 403 LEU A N 1
ATOM 3237 C CA . LEU A 1 403 ? -13.203 15.377 13.656 1.00 95.06 403 LEU A CA 1
ATOM 3238 C C . LEU A 1 403 ? -11.982 15.996 14.346 1.00 95.06 403 LEU A C 1
ATOM 3240 O O . LEU A 1 403 ? -11.401 16.934 13.815 1.00 95.06 403 LEU A O 1
ATOM 3244 N N . GLN A 1 404 ? -11.531 15.421 15.465 1.00 93.81 404 GLN A N 1
ATOM 3245 C CA . GLN A 1 404 ? -10.295 15.855 16.128 1.00 93.81 404 GLN A CA 1
ATOM 3246 C C . GLN A 1 404 ? -9.077 15.737 15.200 1.00 93.81 404 GLN A C 1
ATOM 3248 O O . GLN A 1 404 ? -8.259 16.653 15.120 1.00 93.81 404 GLN A O 1
ATOM 3253 N N . TRP A 1 405 ? -8.965 14.627 14.462 1.00 95.38 405 TRP A N 1
ATOM 3254 C CA . TRP A 1 405 ? -7.890 14.435 13.492 1.00 95.38 405 TRP A CA 1
ATOM 3255 C C . TRP A 1 405 ? -7.981 15.416 12.312 1.00 95.38 405 TRP A C 1
ATOM 3257 O O . TRP A 1 405 ? -6.952 15.942 11.880 1.00 95.38 405 TRP A O 1
ATOM 3267 N N . LEU A 1 406 ? -9.189 15.686 11.803 1.00 96.81 406 LEU A N 1
ATOM 3268 C CA . LEU A 1 406 ? -9.423 16.663 10.734 1.00 96.81 406 LEU A CA 1
ATOM 3269 C C . LEU A 1 406 ? -8.983 18.069 11.160 1.00 96.81 406 LEU A C 1
ATOM 3271 O O . LEU A 1 406 ? -8.216 18.707 10.435 1.00 96.81 406 LEU A O 1
ATOM 3275 N N . ASP A 1 407 ? -9.386 18.500 12.357 1.00 95.44 407 ASP A N 1
ATOM 3276 C CA . ASP A 1 407 ? -9.008 19.791 12.937 1.00 95.44 407 ASP A CA 1
ATOM 3277 C C . ASP A 1 407 ? -7.486 19.895 13.110 1.00 95.44 407 ASP A C 1
ATOM 3279 O O . ASP A 1 407 ? -6.869 20.863 12.656 1.00 95.44 407 ASP A O 1
ATOM 3283 N N . ALA A 1 408 ? -6.850 18.862 13.677 1.00 94.38 408 ALA A N 1
ATOM 3284 C CA . ALA A 1 408 ? -5.399 18.813 13.874 1.00 94.38 408 ALA A CA 1
ATOM 3285 C C . ALA A 1 408 ? -4.601 18.886 12.557 1.00 94.38 408 ALA A C 1
ATOM 3287 O O . ALA A 1 408 ? -3.465 19.358 12.544 1.00 94.38 408 ALA A O 1
ATOM 3288 N N . ASN A 1 409 ? -5.192 18.452 11.439 1.00 95.38 409 ASN A N 1
ATOM 3289 C CA . ASN A 1 409 ? -4.573 18.496 10.110 1.00 95.38 409 ASN A CA 1
ATOM 3290 C C . ASN A 1 409 ? -5.070 19.673 9.246 1.00 95.38 409 ASN A C 1
ATOM 3292 O O . ASN A 1 409 ? -4.693 19.773 8.072 1.00 95.38 409 ASN A O 1
ATOM 3296 N N . GLY A 1 410 ? -5.897 20.569 9.800 1.00 95.69 410 GLY A N 1
ATOM 3297 C CA . GLY A 1 410 ? -6.449 21.730 9.097 1.00 95.69 410 GLY A CA 1
ATOM 3298 C C . GLY A 1 410 ? -7.308 21.356 7.884 1.00 95.69 410 GLY A C 1
ATOM 3299 O O . GLY A 1 410 ? -7.216 22.006 6.834 1.00 95.69 410 GLY A O 1
ATOM 3300 N N . ILE A 1 411 ? -8.077 20.268 7.980 1.00 96.12 411 ILE A N 1
ATOM 3301 C CA . ILE A 1 411 ? -8.968 19.767 6.926 1.00 96.12 411 ILE A CA 1
ATOM 3302 C C . ILE A 1 411 ? -10.408 20.163 7.274 1.00 96.12 411 ILE A C 1
ATOM 3304 O O . ILE A 1 411 ? -11.105 19.440 7.974 1.00 96.12 411 ILE A O 1
ATOM 3308 N N . GLU A 1 412 ? -10.850 21.314 6.768 1.00 91.06 412 GLU A N 1
ATOM 3309 C CA . GLU A 1 412 ? -12.183 21.868 7.064 1.00 91.06 412 GLU A CA 1
ATOM 3310 C C . GLU A 1 412 ? -13.295 21.188 6.235 1.00 91.06 412 GLU A C 1
ATOM 3312 O O . GLU A 1 412 ? -14.316 20.770 6.775 1.00 91.06 412 GLU A O 1
ATOM 3317 N N . ASP A 1 413 ? -13.071 20.993 4.931 1.00 91.25 413 ASP A N 1
ATOM 3318 C CA . ASP A 1 413 ? -14.046 20.401 4.001 1.00 91.25 413 ASP A CA 1
ATOM 3319 C C . ASP A 1 413 ? -13.838 18.885 3.836 1.00 91.25 413 ASP A C 1
ATOM 3321 O O . ASP A 1 413 ? -13.427 18.404 2.774 1.00 91.25 413 ASP A O 1
ATOM 3325 N N . SER A 1 414 ? -14.088 18.110 4.895 1.00 96.62 414 SER A N 1
ATOM 3326 C CA . SER A 1 414 ? -13.916 16.652 4.837 1.00 96.62 414 SER A CA 1
ATOM 3327 C C . SER A 1 414 ? -14.891 15.991 3.861 1.00 96.62 414 SER A C 1
ATOM 3329 O O . SER A 1 414 ? -16.118 16.093 3.978 1.00 96.62 414 SER A O 1
ATOM 3331 N N . ALA A 1 415 ? -14.341 15.220 2.924 1.00 98.00 415 ALA A N 1
ATOM 3332 C CA . ALA A 1 415 ? -15.131 14.384 2.044 1.00 98.00 415 ALA A CA 1
ATOM 3333 C C . ALA A 1 415 ? -15.757 13.197 2.775 1.00 98.00 415 ALA A C 1
ATOM 3335 O O . ALA A 1 415 ? -16.823 12.766 2.344 1.00 98.00 415 ALA A O 1
ATOM 3336 N N . ILE A 1 416 ? -15.148 12.687 3.855 1.00 97.75 416 ILE A N 1
ATOM 3337 C CA . ILE A 1 416 ? -15.761 11.638 4.689 1.00 97.75 416 ILE A CA 1
ATOM 3338 C C . ILE A 1 416 ? -17.088 12.139 5.255 1.00 97.75 416 ILE A C 1
ATOM 3340 O O . ILE A 1 416 ? -18.115 11.497 5.040 1.00 97.75 416 ILE A O 1
ATOM 3344 N N . VAL A 1 417 ? -17.068 13.291 5.937 1.00 97.19 417 VAL A N 1
ATOM 3345 C CA . VAL A 1 417 ? -18.259 13.876 6.576 1.00 97.19 417 VAL A CA 1
ATOM 3346 C C . VAL A 1 417 ? -19.363 14.062 5.542 1.00 97.19 417 VAL A C 1
ATOM 3348 O O . VAL A 1 417 ? -20.438 13.477 5.666 1.00 97.19 417 VAL A O 1
ATOM 3351 N N . ALA A 1 418 ? -19.061 14.772 4.457 1.00 97.81 418 ALA A N 1
ATOM 3352 C CA . ALA A 1 418 ? -20.057 15.055 3.440 1.00 97.81 418 ALA A CA 1
ATOM 3353 C C . ALA A 1 418 ? -20.525 13.798 2.678 1.00 97.81 418 ALA A C 1
ATOM 3355 O O . ALA A 1 418 ? -21.714 13.682 2.404 1.00 97.81 418 ALA A O 1
ATOM 3356 N N . PHE A 1 419 ? -19.658 12.814 2.391 1.00 97.81 419 PHE A N 1
ATOM 3357 C CA . PHE A 1 419 ? -20.095 11.551 1.773 1.00 97.81 419 PHE A CA 1
ATOM 3358 C C . PHE A 1 419 ? -21.070 10.796 2.681 1.00 97.81 419 PHE A C 1
ATOM 3360 O O . PHE A 1 419 ? -22.090 10.292 2.204 1.00 97.81 419 PHE A O 1
ATOM 3367 N N . MET A 1 420 ? -20.767 10.713 3.979 1.00 96.75 420 MET A N 1
ATOM 3368 C CA . MET A 1 420 ? -21.617 10.020 4.944 1.00 96.75 420 MET A CA 1
ATOM 3369 C C . MET A 1 420 ? -22.968 10.718 5.129 1.00 96.75 420 MET A C 1
ATOM 3371 O O . MET A 1 420 ? -23.984 10.036 5.236 1.00 96.75 420 MET A O 1
ATOM 3375 N N . GLU A 1 421 ? -22.996 12.051 5.131 1.00 95.69 421 GLU A N 1
ATOM 3376 C CA . GLU A 1 421 ? -24.230 12.839 5.225 1.00 95.69 421 GLU A CA 1
ATOM 3377 C C . GLU A 1 421 ? -25.087 12.726 3.958 1.00 95.69 421 GLU A C 1
ATOM 3379 O O . GLU A 1 421 ? -26.273 12.403 4.041 1.00 95.69 421 GLU A O 1
ATOM 3384 N N . GLU A 1 422 ? -24.485 12.920 2.780 1.00 97.00 422 GLU A N 1
ATOM 3385 C CA . GLU A 1 422 ? -25.163 12.851 1.476 1.00 97.00 422 GLU A CA 1
ATOM 3386 C C . GLU A 1 422 ? -25.785 11.471 1.213 1.00 97.00 422 GLU A C 1
ATOM 3388 O O . GLU A 1 422 ? -26.801 11.367 0.526 1.00 97.00 422 GLU A O 1
ATOM 3393 N N . ASN A 1 423 ? -25.191 10.408 1.766 1.00 97.31 423 ASN A N 1
ATOM 3394 C CA . ASN A 1 423 ? -25.547 9.019 1.472 1.00 97.31 423 ASN A CA 1
ATOM 3395 C C . ASN A 1 423 ? -26.023 8.235 2.706 1.00 97.31 423 ASN A C 1
ATOM 3397 O O . ASN A 1 423 ? -26.015 7.003 2.691 1.00 97.31 423 ASN A O 1
ATOM 3401 N N . ALA A 1 424 ? -26.456 8.923 3.768 1.00 96.44 424 ALA A N 1
ATOM 3402 C CA . ALA A 1 424 ? -26.784 8.309 5.056 1.00 96.44 424 ALA A CA 1
ATOM 3403 C C . ALA A 1 424 ? -27.792 7.147 4.952 1.00 96.44 424 ALA A C 1
ATOM 3405 O O . ALA A 1 424 ? -27.614 6.116 5.601 1.00 96.44 424 ALA A O 1
ATOM 3406 N N . ALA A 1 425 ? -28.826 7.287 4.113 1.00 96.88 425 ALA A N 1
ATOM 3407 C CA . ALA A 1 425 ? -29.841 6.251 3.918 1.00 96.88 425 ALA A CA 1
ATOM 3408 C C . ALA A 1 425 ? -29.260 4.982 3.269 1.00 96.88 425 ALA A C 1
ATOM 3410 O O . ALA A 1 425 ? -29.454 3.887 3.792 1.00 96.88 425 ALA A O 1
ATOM 3411 N N . THR A 1 426 ? -28.502 5.135 2.179 1.00 96.88 426 THR A N 1
ATOM 3412 C CA . THR A 1 426 ? -27.851 4.023 1.469 1.00 96.88 426 THR A CA 1
ATOM 3413 C C . THR A 1 426 ? -26.813 3.332 2.350 1.00 96.88 426 THR A C 1
ATOM 3415 O O . THR A 1 426 ? -26.731 2.109 2.384 1.00 96.88 426 THR A O 1
ATOM 3418 N N . ILE A 1 427 ? -26.037 4.108 3.110 1.00 96.56 427 ILE A N 1
ATOM 3419 C CA . ILE A 1 427 ? -25.052 3.573 4.055 1.00 96.56 427 ILE A CA 1
ATOM 3420 C C . ILE A 1 427 ? -25.745 2.752 5.150 1.00 96.56 427 ILE A C 1
ATOM 3422 O O . ILE A 1 427 ? -25.278 1.662 5.473 1.00 96.56 427 ILE A O 1
ATOM 3426 N N . GLU A 1 428 ? -26.860 3.228 5.715 1.00 95.44 428 GLU A N 1
ATOM 3427 C CA . GLU A 1 428 ? -27.604 2.456 6.721 1.00 95.44 428 GLU A CA 1
ATOM 3428 C C . GLU A 1 428 ? -28.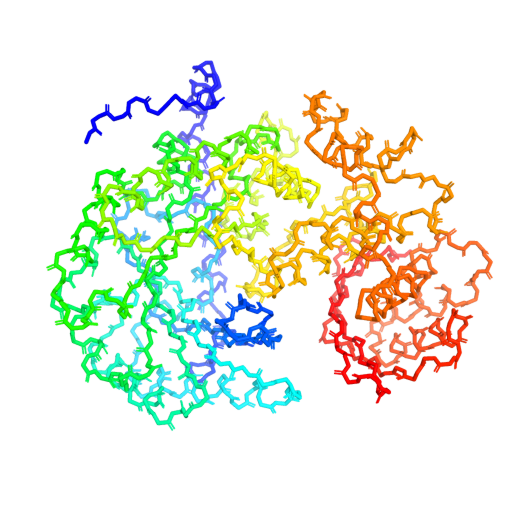231 1.192 6.104 1.00 95.44 428 GLU A C 1
ATOM 3430 O O . GLU A 1 428 ? -28.198 0.139 6.740 1.00 95.44 428 GLU A O 1
ATOM 3435 N N . GLU A 1 429 ? -28.715 1.238 4.858 1.00 95.62 429 GLU A N 1
ATOM 3436 C CA . GLU A 1 429 ? -29.207 0.054 4.137 1.00 95.62 429 GLU A CA 1
ATOM 3437 C C . GLU A 1 429 ? -28.117 -1.018 3.974 1.00 95.62 429 GLU A C 1
ATOM 3439 O O . GLU A 1 429 ? -28.365 -2.193 4.257 1.00 95.62 429 GLU A O 1
ATOM 3444 N N . GLU A 1 430 ? -26.888 -0.631 3.626 1.00 94.75 430 GLU A N 1
ATOM 3445 C CA . GLU A 1 430 ? -25.749 -1.554 3.506 1.00 94.75 430 GLU A CA 1
ATOM 3446 C C . GLU A 1 430 ? -25.433 -2.290 4.817 1.00 94.75 430 GLU A C 1
ATOM 3448 O O . GLU A 1 430 ? -24.996 -3.444 4.785 1.00 94.75 430 GLU A O 1
ATOM 3453 N N . THR A 1 431 ? -25.720 -1.689 5.981 1.00 93.25 431 THR A N 1
ATOM 3454 C CA . THR A 1 431 ? -25.566 -2.368 7.286 1.00 93.25 431 THR A CA 1
ATOM 3455 C C . THR A 1 431 ? -26.554 -3.516 7.489 1.00 93.25 431 THR A C 1
ATOM 3457 O O . THR A 1 431 ? -26.411 -4.299 8.427 1.00 93.25 431 THR A O 1
ATOM 3460 N N . THR A 1 432 ? -27.581 -3.630 6.642 1.00 91.69 432 THR A N 1
ATOM 3461 C CA . THR A 1 432 ? -28.620 -4.655 6.775 1.00 91.69 432 THR A CA 1
ATOM 3462 C C . THR A 1 432 ? -28.291 -5.951 6.039 1.00 91.69 432 THR A C 1
ATOM 3464 O O . THR A 1 432 ? -28.869 -6.993 6.385 1.00 91.69 432 THR A O 1
ATOM 3467 N N . SER A 1 433 ? -27.361 -5.913 5.077 1.00 90.56 433 SER A N 1
ATOM 3468 C CA . SER A 1 433 ? -26.937 -7.095 4.326 1.00 90.56 433 SER A CA 1
ATOM 3469 C C . SER A 1 433 ? -26.287 -8.124 5.256 1.00 90.56 433 SER A C 1
ATOM 3471 O O . SER A 1 433 ? -25.637 -7.775 6.243 1.00 90.56 433 SER A O 1
ATOM 3473 N N . GLN A 1 434 ? -26.465 -9.415 4.966 1.00 86.94 434 GLN A N 1
ATOM 3474 C CA . GLN A 1 434 ? -25.945 -10.473 5.836 1.00 86.94 434 GLN A CA 1
ATOM 3475 C C . GLN A 1 434 ? -24.414 -10.426 5.951 1.00 86.94 434 GLN A C 1
ATOM 3477 O O . GLN A 1 434 ? -23.885 -10.562 7.050 1.00 86.94 434 GLN A O 1
ATOM 3482 N N . SER A 1 435 ? -23.707 -10.183 4.843 1.00 85.62 435 SER A N 1
ATOM 3483 C CA . SER A 1 435 ? -22.244 -10.110 4.845 1.00 85.62 435 SER A CA 1
ATOM 3484 C C . SER A 1 435 ? -21.728 -8.903 5.629 1.00 85.62 435 SER A C 1
ATOM 3486 O O . SER A 1 435 ? -20.819 -9.051 6.438 1.00 85.62 435 SER A O 1
ATOM 3488 N N . THR A 1 436 ? -22.335 -7.723 5.456 1.00 90.00 436 THR A N 1
ATOM 3489 C CA . THR A 1 436 ? -21.918 -6.519 6.191 1.00 90.00 436 THR A CA 1
ATOM 3490 C C . THR A 1 436 ? -22.253 -6.639 7.680 1.00 90.00 436 THR A C 1
ATOM 3492 O O . THR A 1 436 ? -21.468 -6.204 8.515 1.00 90.00 436 THR A O 1
ATOM 3495 N N . LYS A 1 437 ? -23.377 -7.275 8.047 1.00 92.25 437 LYS A N 1
ATOM 3496 C CA . LYS A 1 437 ? -23.710 -7.560 9.455 1.00 92.25 437 LYS A CA 1
ATOM 3497 C C . LYS A 1 437 ? -22.655 -8.419 10.140 1.00 92.25 437 LYS A C 1
ATOM 3499 O O . LYS A 1 437 ? -22.295 -8.119 11.272 1.00 92.25 437 LYS A O 1
ATOM 3504 N N . HIS A 1 438 ? -22.186 -9.474 9.474 1.00 89.50 438 HIS A N 1
ATOM 3505 C CA . HIS A 1 438 ? -21.139 -10.334 10.023 1.00 89.50 438 HIS A CA 1
ATOM 3506 C C . HIS A 1 438 ? -19.822 -9.571 10.200 1.00 89.50 438 HIS A C 1
ATOM 3508 O O . HIS A 1 438 ? -19.226 -9.653 11.268 1.00 89.50 438 HIS A O 1
ATOM 3514 N N . GLU A 1 439 ? -19.423 -8.762 9.214 1.00 91.31 439 GLU A N 1
ATOM 3515 C CA . GLU A 1 439 ? -18.231 -7.909 9.323 1.00 91.31 439 GLU A CA 1
ATOM 3516 C C . GLU A 1 439 ? -18.340 -6.906 10.474 1.00 91.31 439 GLU A C 1
ATOM 3518 O O . GLU A 1 439 ? -17.413 -6.790 11.269 1.00 91.31 439 GLU A O 1
ATOM 3523 N N . ILE A 1 440 ? -19.482 -6.218 10.602 1.00 95.06 440 ILE A N 1
ATOM 3524 C CA . ILE A 1 440 ? -19.739 -5.289 11.709 1.00 95.06 440 ILE A CA 1
ATOM 3525 C C . ILE A 1 440 ? -19.640 -6.021 13.045 1.00 95.06 440 ILE A C 1
ATOM 3527 O O . ILE A 1 440 ? -18.971 -5.531 13.946 1.00 95.06 440 ILE A O 1
ATOM 3531 N N . GLN A 1 441 ? -20.273 -7.191 13.173 1.00 94.06 441 GLN A N 1
ATOM 3532 C CA . GLN A 1 441 ? -20.229 -7.970 14.407 1.00 94.06 441 GLN A CA 1
ATOM 3533 C C . GLN A 1 441 ? -18.792 -8.346 14.780 1.00 94.06 441 GLN A C 1
ATOM 3535 O O . GLN A 1 441 ? -18.371 -8.075 15.901 1.00 94.06 441 GLN A O 1
ATOM 3540 N N . ALA A 1 442 ? -18.028 -8.910 13.841 1.00 94.06 442 ALA A N 1
ATOM 3541 C CA . ALA A 1 442 ? -16.645 -9.308 14.080 1.00 94.06 442 ALA A CA 1
ATOM 3542 C C . ALA A 1 442 ? -15.760 -8.105 14.450 1.00 94.06 442 ALA A C 1
ATOM 3544 O O . ALA A 1 442 ? -15.008 -8.165 15.423 1.00 94.06 442 ALA A O 1
ATOM 3545 N N . MET A 1 443 ? -15.892 -6.984 13.729 1.00 96.06 443 MET A N 1
ATOM 3546 C CA . MET A 1 443 ? -15.160 -5.750 14.027 1.00 96.06 443 MET A CA 1
ATOM 3547 C C . MET A 1 443 ? -15.515 -5.179 15.404 1.00 96.06 443 MET A C 1
ATOM 3549 O O . MET A 1 443 ? -14.616 -4.760 16.130 1.00 96.06 443 MET A O 1
ATOM 3553 N N . THR A 1 444 ? -16.795 -5.186 15.784 1.00 96.56 444 THR A N 1
ATOM 3554 C CA . THR A 1 444 ? -17.259 -4.748 17.108 1.00 96.56 444 THR A CA 1
ATOM 3555 C C . THR A 1 444 ? -16.708 -5.646 18.218 1.00 96.56 444 THR A C 1
ATOM 3557 O O . THR A 1 444 ? -16.190 -5.129 19.209 1.00 96.56 444 THR A O 1
ATOM 3560 N N . THR A 1 445 ? -16.753 -6.974 18.049 1.00 95.75 445 THR A N 1
ATOM 3561 C CA . THR A 1 445 ? -16.181 -7.929 19.014 1.00 95.75 445 THR A CA 1
ATOM 3562 C C . THR A 1 445 ? -14.679 -7.691 19.193 1.00 95.75 445 THR A C 1
ATOM 3564 O O . THR A 1 445 ? -14.210 -7.542 20.321 1.00 95.75 445 THR A O 1
ATOM 3567 N N . ILE A 1 446 ? -13.918 -7.597 18.096 1.00 96.06 446 ILE A N 1
ATOM 3568 C CA . ILE A 1 446 ? -12.461 -7.396 18.150 1.00 96.06 446 ILE A CA 1
ATOM 3569 C C . ILE A 1 446 ? -12.113 -6.033 18.757 1.00 96.06 446 ILE A C 1
ATOM 3571 O O . ILE A 1 446 ? -11.218 -5.968 19.597 1.00 96.06 446 ILE A O 1
ATOM 3575 N N . TYR A 1 447 ? -12.839 -4.964 18.407 1.00 95.81 447 TYR A N 1
ATOM 3576 C CA . TYR A 1 447 ? -12.664 -3.659 19.049 1.00 95.81 447 TYR A CA 1
ATOM 3577 C C . TYR A 1 447 ? -12.809 -3.786 20.566 1.00 95.81 447 TYR A C 1
ATOM 3579 O O . TYR A 1 447 ? -11.951 -3.318 21.304 1.00 95.81 447 TYR A O 1
ATOM 3587 N N . ALA A 1 448 ? -13.881 -4.421 21.049 1.00 94.50 448 ALA A N 1
ATOM 3588 C CA . ALA A 1 448 ? -14.131 -4.559 22.482 1.00 94.50 448 ALA A CA 1
ATOM 3589 C C . ALA A 1 448 ? -13.059 -5.410 23.191 1.00 94.50 448 ALA A C 1
ATOM 3591 O O . ALA A 1 448 ? -12.732 -5.147 24.348 1.00 94.50 448 ALA A O 1
ATOM 3592 N N . VAL A 1 449 ? -12.481 -6.402 22.506 1.00 94.50 449 VAL A N 1
ATOM 3593 C CA . VAL A 1 449 ? -11.326 -7.160 23.010 1.00 94.50 449 VAL A CA 1
ATOM 3594 C C . VAL A 1 449 ? -10.087 -6.266 23.119 1.00 94.50 449 VAL A C 1
ATOM 3596 O O . VAL A 1 449 ? -9.453 -6.252 24.173 1.00 94.50 449 VAL A O 1
ATOM 3599 N N . LEU A 1 450 ? -9.770 -5.477 22.087 1.00 93.44 450 LEU A N 1
ATOM 3600 C CA . LEU A 1 450 ? -8.646 -4.530 22.114 1.00 93.44 450 LEU A CA 1
ATOM 3601 C C . LEU A 1 450 ? -8.825 -3.473 23.212 1.00 93.44 450 LEU A C 1
ATOM 3603 O O . LEU A 1 450 ? -7.896 -3.210 23.968 1.00 93.44 450 LEU A O 1
ATOM 3607 N N . ASP A 1 451 ? -10.044 -2.965 23.390 1.00 90.75 451 ASP A N 1
ATOM 3608 C CA . ASP A 1 451 ? -10.418 -2.013 24.442 1.00 90.75 451 ASP A CA 1
ATOM 3609 C C . ASP A 1 451 ? -10.163 -2.563 25.864 1.00 90.75 451 ASP A C 1
ATOM 3611 O O . ASP A 1 451 ? -9.727 -1.836 26.765 1.00 90.75 451 ASP A O 1
ATOM 3615 N N . ILE A 1 452 ? -10.370 -3.872 26.074 1.00 90.50 452 ILE A N 1
ATOM 3616 C CA . ILE A 1 452 ? -10.003 -4.572 27.318 1.00 90.50 452 ILE A CA 1
ATOM 3617 C C . ILE A 1 452 ? -8.483 -4.680 27.469 1.00 90.50 452 ILE A C 1
ATOM 3619 O O . ILE A 1 452 ? -7.964 -4.440 28.563 1.00 90.50 452 ILE A O 1
ATOM 3623 N N . MET A 1 453 ? -7.781 -5.063 26.401 1.00 88.44 453 MET A N 1
ATOM 3624 C CA . MET A 1 453 ? -6.331 -5.281 26.420 1.00 88.44 453 MET A CA 1
ATOM 3625 C C . MET A 1 453 ? -5.557 -3.979 26.669 1.00 88.44 453 MET A C 1
ATOM 3627 O O . MET A 1 453 ? -4.639 -3.955 27.487 1.00 88.44 453 MET A O 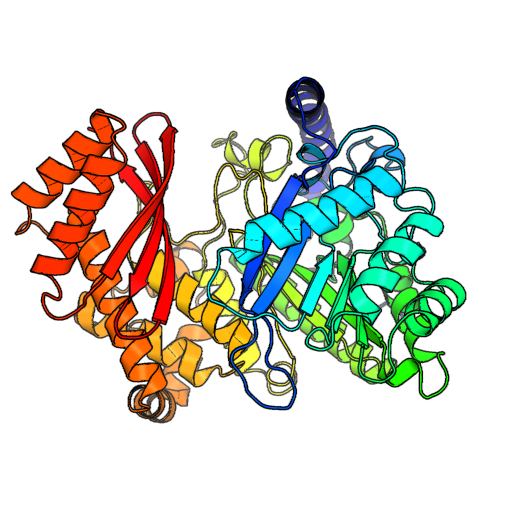1
ATOM 3631 N N . GLU A 1 454 ? -5.963 -2.889 26.020 1.00 82.44 454 GLU A N 1
ATOM 3632 C CA . GLU A 1 454 ? -5.394 -1.543 26.190 1.00 82.44 454 GLU A CA 1
ATOM 3633 C C . GLU A 1 454 ? -5.864 -0.904 27.505 1.00 82.44 454 GLU A C 1
ATOM 3635 O O . GLU A 1 454 ? -5.159 -0.114 28.140 1.00 82.44 454 GLU A O 1
ATOM 3640 N N . GLY A 1 455 ? -7.018 -1.358 27.999 1.00 76.50 455 GLY A N 1
ATOM 3641 C CA . GLY A 1 455 ? -7.503 -1.086 29.340 1.00 76.50 455 GLY A CA 1
ATOM 3642 C C . GLY A 1 455 ? -8.280 0.210 29.486 1.00 76.50 455 GLY A C 1
ATOM 3643 O O . GLY A 1 455 ? -8.359 0.753 30.592 1.00 76.50 455 GLY A O 1
ATOM 3644 N N . TYR A 1 456 ? -8.885 0.658 28.392 1.00 78.12 456 TYR A N 1
ATOM 3645 C CA . TYR A 1 456 ? -9.981 1.619 28.395 1.00 78.12 456 TYR A CA 1
ATOM 3646 C C . TYR A 1 456 ? -11.219 1.034 29.089 1.00 78.12 456 TYR A C 1
ATOM 3648 O O . TYR A 1 456 ? -11.919 1.737 29.826 1.00 78.12 456 TYR A O 1
ATOM 3656 N N . ASN A 1 457 ? -11.428 -0.285 28.985 1.00 77.81 457 ASN A N 1
ATOM 3657 C CA . ASN A 1 457 ? -12.462 -0.975 29.747 1.00 77.81 457 ASN A CA 1
ATOM 3658 C C . ASN A 1 457 ? -12.057 -1.194 31.216 1.00 77.81 457 ASN A C 1
ATOM 3660 O O . ASN A 1 457 ? -11.455 -2.203 31.600 1.00 77.81 457 ASN A O 1
ATOM 3664 N N . THR A 1 458 ? -12.471 -0.272 32.082 1.00 67.69 458 THR A N 1
ATOM 3665 C CA . THR A 1 458 ? -12.193 -0.327 33.529 1.00 67.69 458 THR A CA 1
ATOM 3666 C C . THR A 1 458 ? -12.868 -1.499 34.260 1.00 67.69 458 THR A C 1
ATOM 3668 O O . THR A 1 458 ? -12.454 -1.856 35.363 1.00 67.69 458 THR A O 1
ATOM 3671 N N . GLN A 1 459 ? -13.858 -2.164 33.649 1.00 70.94 459 GLN A N 1
ATOM 3672 C CA . GLN A 1 459 ? -14.583 -3.307 34.227 1.00 70.94 459 GLN A CA 1
ATOM 3673 C C . GLN A 1 459 ? -13.930 -4.669 33.911 1.00 70.94 459 GLN A C 1
ATOM 3675 O O . GLN A 1 459 ? -14.476 -5.731 34.236 1.00 70.94 459 GLN A O 1
ATOM 3680 N N . ALA A 1 460 ? -12.758 -4.670 33.271 1.00 78.12 460 ALA A N 1
ATOM 3681 C CA . ALA A 1 460 ? -12.025 -5.874 32.880 1.00 78.12 460 ALA A CA 1
ATOM 3682 C C . ALA A 1 460 ? -10.629 -5.987 33.525 1.00 78.12 460 ALA A C 1
ATOM 3684 O O . ALA A 1 460 ? -9.751 -6.659 32.989 1.00 78.12 460 ALA A O 1
ATOM 3685 N N . GLY A 1 461 ? -10.437 -5.391 34.708 1.00 79.81 461 GLY A N 1
ATOM 3686 C CA . GLY A 1 461 ? -9.126 -5.290 35.367 1.00 79.81 461 GLY A CA 1
ATOM 3687 C C . GLY A 1 461 ? -8.360 -6.611 35.538 1.00 79.81 461 GLY A C 1
ATOM 3688 O O . GLY A 1 461 ? -7.150 -6.632 35.339 1.00 79.81 461 GLY A O 1
ATOM 3689 N N . ALA A 1 462 ? -9.041 -7.725 35.839 1.00 84.62 462 ALA A N 1
ATOM 3690 C CA . ALA A 1 462 ? -8.387 -9.034 35.972 1.00 84.62 462 ALA A CA 1
ATOM 3691 C C . ALA A 1 462 ? -7.846 -9.575 34.635 1.00 84.62 462 ALA A C 1
ATOM 3693 O O . ALA A 1 462 ? -6.720 -10.062 34.584 1.00 84.62 462 ALA A O 1
ATOM 3694 N N . LEU A 1 463 ? -8.616 -9.437 33.548 1.00 87.44 463 LEU A N 1
ATOM 3695 C CA . LEU A 1 463 ? -8.182 -9.848 32.208 1.00 87.44 463 LEU A CA 1
ATOM 3696 C C . LEU A 1 463 ? -7.005 -8.995 31.740 1.00 87.44 463 LEU A C 1
ATOM 3698 O O . LEU A 1 463 ? -5.991 -9.532 31.304 1.00 87.44 463 LEU A O 1
ATOM 3702 N N . ARG A 1 464 ? -7.093 -7.674 31.932 1.00 86.12 464 ARG A N 1
ATOM 3703 C CA . ARG A 1 464 ? -5.990 -6.755 31.636 1.00 86.12 464 ARG A CA 1
ATOM 3704 C C . ARG A 1 464 ? -4.719 -7.130 32.402 1.00 86.12 464 ARG A C 1
ATOM 3706 O O . ARG A 1 464 ? -3.637 -7.119 31.826 1.00 86.12 464 ARG A O 1
ATOM 3713 N N . ALA A 1 465 ? -4.836 -7.495 33.679 1.00 86.81 465 ALA A N 1
ATOM 3714 C CA . ALA A 1 465 ? -3.692 -7.928 34.479 1.00 86.81 465 ALA A CA 1
ATOM 3715 C C . ALA A 1 465 ? -3.057 -9.227 33.944 1.00 86.81 465 ALA A C 1
ATOM 3717 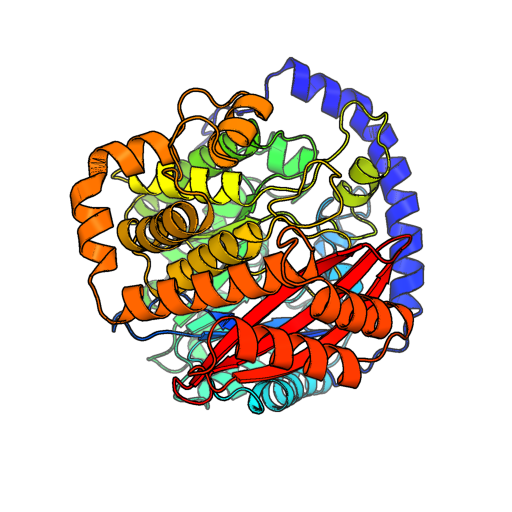O O . ALA A 1 465 ? -1.830 -9.332 33.911 1.00 86.81 465 ALA A O 1
ATOM 3718 N N . ASN A 1 466 ? -3.866 -10.190 33.486 1.00 88.75 466 ASN A N 1
ATOM 3719 C CA . ASN A 1 466 ? -3.371 -11.419 32.855 1.00 88.75 466 ASN A CA 1
ATOM 3720 C C . ASN A 1 466 ? -2.627 -11.121 31.545 1.00 88.75 466 ASN A C 1
ATOM 3722 O O . ASN A 1 466 ? -1.514 -11.615 31.362 1.00 88.75 466 ASN A O 1
ATOM 3726 N N . ILE A 1 467 ? -3.197 -10.269 30.683 1.00 90.81 467 ILE A N 1
ATOM 3727 C CA . ILE A 1 467 ? -2.554 -9.803 29.445 1.00 90.81 467 ILE A CA 1
ATOM 3728 C C . ILE A 1 467 ? -1.226 -9.113 29.764 1.00 90.81 467 ILE A C 1
ATOM 3730 O O . ILE A 1 467 ? -0.190 -9.523 29.253 1.00 90.81 467 ILE A O 1
ATOM 3734 N N . GLY A 1 468 ? -1.224 -8.129 30.669 1.00 89.19 468 GLY A N 1
ATOM 3735 C CA . GLY A 1 468 ? -0.012 -7.404 31.056 1.00 89.19 468 GLY A CA 1
ATOM 3736 C C . GLY A 1 468 ? 1.081 -8.330 31.594 1.00 89.19 468 GLY A C 1
ATOM 3737 O O . GLY A 1 468 ? 2.243 -8.204 31.218 1.00 89.19 468 GLY A O 1
ATOM 3738 N N . LYS A 1 469 ? 0.713 -9.333 32.402 1.00 90.19 469 LYS A N 1
ATOM 3739 C CA . LYS A 1 469 ? 1.653 -10.356 32.877 1.00 90.19 469 LYS A CA 1
ATOM 3740 C C . LYS A 1 469 ? 2.202 -11.210 31.732 1.00 90.19 469 LYS A C 1
ATOM 3742 O O . LYS A 1 469 ? 3.395 -11.502 31.736 1.00 90.19 469 LYS A O 1
ATOM 3747 N N . ALA A 1 470 ? 1.369 -11.610 30.772 1.00 91.31 470 ALA A N 1
ATOM 3748 C CA . ALA A 1 470 ? 1.814 -12.377 29.612 1.00 91.31 470 ALA A CA 1
ATOM 3749 C C . ALA A 1 470 ? 2.800 -11.579 28.744 1.00 91.31 470 ALA A C 1
ATOM 3751 O O . ALA A 1 470 ? 3.836 -12.124 28.358 1.00 91.31 470 ALA A O 1
ATOM 3752 N N . LEU A 1 471 ? 2.520 -10.289 28.521 1.00 90.44 471 LEU A N 1
ATOM 3753 C CA . LEU A 1 471 ? 3.401 -9.363 27.803 1.00 90.44 471 LEU A CA 1
ATOM 3754 C C . LEU A 1 471 ? 4.739 -9.178 28.536 1.00 90.44 471 LEU A C 1
ATOM 3756 O O . LEU A 1 471 ? 5.792 -9.369 27.937 1.00 90.44 471 LEU A O 1
ATOM 3760 N N . LEU A 1 472 ? 4.713 -8.915 29.849 1.00 88.50 472 LEU A N 1
ATOM 3761 C CA . LEU A 1 472 ? 5.917 -8.798 30.689 1.00 88.50 472 LEU A CA 1
ATOM 3762 C C . LEU A 1 472 ? 6.775 -10.069 30.688 1.00 88.50 472 LEU A C 1
ATOM 3764 O O . LEU A 1 472 ? 7.999 -10.009 30.769 1.00 88.50 472 LEU A O 1
ATOM 3768 N N . GLN A 1 473 ? 6.133 -11.235 30.628 1.00 90.12 473 GLN A N 1
ATOM 3769 C CA . GLN A 1 473 ? 6.807 -12.532 30.585 1.00 90.12 473 GLN A CA 1
ATOM 3770 C C . GLN A 1 473 ? 7.227 -12.944 29.170 1.00 90.12 473 GLN A C 1
ATOM 3772 O O . GLN A 1 473 ? 7.824 -14.009 29.016 1.00 90.12 473 GLN A O 1
ATOM 3777 N N . ASN A 1 474 ? 6.894 -12.144 28.151 1.00 88.88 474 ASN A N 1
ATOM 3778 C CA . ASN A 1 474 ? 7.066 -12.475 26.740 1.00 88.88 474 ASN A CA 1
ATOM 3779 C C . ASN A 1 474 ? 6.517 -13.882 26.399 1.00 88.88 474 ASN A C 1
ATOM 3781 O O . ASN A 1 474 ? 7.119 -14.647 25.643 1.00 88.88 474 ASN A O 1
ATOM 3785 N N . SER A 1 475 ? 5.379 -14.256 26.998 1.00 93.00 475 SER A N 1
ATOM 3786 C CA . SER A 1 475 ? 4.775 -15.586 26.863 1.00 93.00 475 SER A CA 1
ATOM 3787 C C . SER A 1 475 ? 3.624 -15.570 25.859 1.00 93.00 475 SER A C 1
ATOM 3789 O O . SER A 1 475 ? 2.514 -15.148 26.183 1.00 93.00 475 SER A O 1
ATOM 3791 N N . LYS A 1 476 ? 3.886 -16.064 24.640 1.00 94.31 476 LYS A N 1
ATOM 3792 C CA . LYS A 1 476 ? 2.876 -16.168 23.572 1.00 94.31 476 LYS A CA 1
ATOM 3793 C C . LYS A 1 476 ? 1.672 -17.011 23.988 1.00 94.31 476 LYS A C 1
ATOM 3795 O O . LYS A 1 476 ? 0.548 -16.564 23.829 1.00 94.31 476 LYS A O 1
ATOM 3800 N N . GLU A 1 477 ? 1.909 -18.175 24.588 1.00 95.06 477 GLU A N 1
ATOM 3801 C CA . GLU A 1 477 ? 0.846 -19.087 25.037 1.00 95.06 477 GLU A CA 1
ATOM 3802 C C . GLU A 1 477 ? -0.075 -18.428 26.079 1.00 95.06 477 GLU A C 1
ATOM 3804 O O . GLU A 1 477 ? -1.297 -18.462 25.947 1.00 95.06 477 GLU A O 1
ATOM 3809 N N . ASN A 1 478 ? 0.494 -17.751 27.085 1.00 94.62 478 ASN A N 1
ATOM 3810 C CA . ASN A 1 478 ? -0.311 -17.035 28.079 1.00 94.62 478 ASN A CA 1
ATOM 3811 C C . ASN A 1 478 ? -1.069 -15.855 27.461 1.00 94.62 478 ASN A C 1
ATOM 3813 O O . ASN A 1 478 ? -2.175 -15.542 27.901 1.00 94.62 478 ASN A O 1
ATOM 3817 N N . LEU A 1 479 ? -0.487 -15.198 26.453 1.00 94.88 479 LEU A N 1
ATOM 3818 C CA . LEU A 1 479 ? -1.146 -14.111 25.739 1.00 94.88 479 LEU A CA 1
ATOM 3819 C C . LEU A 1 479 ? -2.317 -14.636 24.897 1.00 94.88 479 LEU A C 1
ATOM 3821 O O . LEU A 1 479 ? -3.405 -14.078 24.973 1.00 94.88 479 LEU A O 1
ATOM 3825 N N . GLU A 1 480 ? -2.134 -15.738 24.166 1.00 96.44 480 GLU A N 1
ATOM 3826 C CA . GLU A 1 480 ? -3.194 -16.421 23.409 1.00 96.44 480 GLU A CA 1
ATOM 3827 C C . GLU A 1 480 ? -4.358 -16.832 24.318 1.00 96.44 480 GLU A C 1
ATOM 3829 O O . GLU A 1 480 ? -5.523 -16.599 23.979 1.00 96.44 480 GLU A O 1
ATOM 3834 N N . LEU A 1 481 ? -4.054 -17.384 25.498 1.00 95.00 481 LEU A N 1
ATOM 3835 C CA . LEU A 1 481 ? -5.053 -17.717 26.515 1.00 95.00 481 LEU A CA 1
ATOM 3836 C C . LEU A 1 481 ? -5.782 -16.469 27.020 1.00 95.00 481 LEU A C 1
ATOM 3838 O O . LEU A 1 481 ? -7.010 -16.444 27.017 1.00 95.00 481 LEU A O 1
ATOM 3842 N N . GLY A 1 482 ? -5.053 -15.415 27.395 1.00 94.50 482 GLY A N 1
ATOM 3843 C CA . GLY A 1 482 ? -5.652 -14.171 27.878 1.00 94.50 482 GLY A CA 1
ATOM 3844 C C . GLY A 1 482 ? -6.545 -13.491 26.835 1.00 94.50 482 GLY A C 1
ATOM 3845 O O . GLY A 1 482 ? -7.631 -13.016 27.168 1.00 94.50 482 GLY A O 1
ATOM 3846 N N . ILE A 1 483 ? -6.137 -13.481 25.561 1.00 94.94 483 ILE A N 1
ATOM 3847 C CA . ILE A 1 483 ? -6.958 -12.961 24.458 1.00 94.94 483 ILE A CA 1
ATOM 3848 C C . ILE A 1 483 ? -8.215 -13.824 24.302 1.00 94.94 483 ILE A C 1
ATOM 3850 O O . ILE A 1 483 ? -9.318 -13.289 24.211 1.00 94.94 483 ILE A O 1
ATOM 3854 N N . SER A 1 484 ? -8.078 -15.151 24.349 1.00 94.88 484 SER A N 1
ATOM 3855 C CA . SER A 1 484 ? -9.220 -16.075 24.281 1.00 94.88 484 SER A CA 1
ATOM 3856 C C . SER A 1 484 ? -10.214 -15.852 25.430 1.00 94.88 484 SER A C 1
ATOM 3858 O O . SER A 1 484 ? -11.425 -15.870 25.218 1.00 94.88 484 SER A O 1
ATOM 3860 N N . GLU A 1 485 ? -9.734 -15.575 26.645 1.00 94.50 485 GLU A N 1
ATOM 3861 C CA . GLU A 1 485 ? -10.585 -15.197 27.782 1.00 94.50 485 GLU A CA 1
ATOM 3862 C C . GLU A 1 485 ? -11.319 -13.867 27.546 1.00 94.50 485 GLU A C 1
ATOM 3864 O O . GLU A 1 485 ? -12.483 -13.731 27.934 1.00 94.50 485 GLU A O 1
ATOM 3869 N N . CYS A 1 486 ? -10.680 -12.897 26.882 1.00 94.69 486 CYS A N 1
ATOM 3870 C CA . CYS A 1 486 ? -11.334 -11.649 26.487 1.00 94.69 486 CYS A CA 1
ATOM 3871 C C . CYS A 1 486 ? -12.469 -11.905 25.487 1.00 94.69 486 CYS A C 1
ATOM 3873 O O . CYS A 1 486 ? -13.568 -11.392 25.692 1.00 94.69 486 CYS A O 1
ATOM 3875 N N . PHE A 1 487 ? -12.248 -12.747 24.470 1.00 94.94 487 PHE A N 1
ATOM 3876 C CA . PHE A 1 487 ? -13.308 -13.161 23.543 1.00 94.94 487 PHE A CA 1
ATOM 3877 C C . PHE A 1 487 ? -14.462 -13.851 24.274 1.00 94.94 487 PHE A C 1
ATOM 3879 O O . PHE A 1 487 ? -15.603 -13.431 24.119 1.00 94.94 487 PHE A O 1
ATOM 3886 N N . ASN A 1 488 ? -14.180 -14.810 25.162 1.00 93.12 488 ASN A N 1
ATOM 3887 C CA . ASN A 1 488 ? -15.214 -15.488 25.954 1.00 93.12 488 ASN A CA 1
ATOM 3888 C C . ASN A 1 488 ? -16.040 -14.526 26.826 1.00 93.12 488 ASN A C 1
ATOM 3890 O O . ASN A 1 488 ? -17.198 -14.806 27.131 1.00 93.12 488 ASN A O 1
ATOM 3894 N N . LYS A 1 489 ? -15.459 -13.399 27.259 1.00 92.62 489 LYS A N 1
ATOM 3895 C CA . LYS A 1 489 ? -16.183 -12.365 28.008 1.00 92.62 489 LYS A CA 1
ATOM 3896 C C . LYS A 1 489 ? -17.042 -11.480 27.104 1.00 92.62 489 LYS A C 1
ATOM 3898 O O . LYS A 1 489 ? -18.140 -11.109 27.510 1.00 92.62 489 LYS A O 1
ATOM 3903 N N . VAL A 1 490 ? -16.517 -11.086 25.946 1.00 93.06 490 VAL A N 1
ATOM 3904 C CA . VAL A 1 490 ? -17.161 -10.132 25.028 1.00 93.06 490 VAL A CA 1
ATOM 3905 C C . VAL A 1 490 ? -18.242 -10.806 24.179 1.00 93.06 490 VAL A C 1
ATOM 3907 O O . VAL A 1 490 ? -19.327 -10.250 24.039 1.00 93.06 490 VAL A O 1
ATOM 3910 N N . ALA A 1 491 ? -17.947 -11.986 23.637 1.00 93.12 491 ALA A N 1
ATOM 3911 C CA . ALA A 1 491 ? -18.788 -12.752 22.722 1.00 93.12 491 ALA A CA 1
ATOM 3912 C C . ALA A 1 491 ? -18.606 -14.267 22.983 1.00 93.12 491 ALA A C 1
ATOM 3914 O O . ALA A 1 491 ? -17.894 -14.944 22.240 1.00 93.12 491 ALA A O 1
ATOM 3915 N N . PRO A 1 492 ? -19.203 -14.823 24.057 1.00 91.56 492 PRO A N 1
ATOM 3916 C CA . PRO A 1 492 ? -19.049 -16.237 24.438 1.00 91.56 492 PRO A CA 1
ATOM 3917 C C . PRO A 1 492 ? -19.538 -17.240 23.381 1.00 91.56 492 PRO A C 1
ATOM 3919 O O . PRO A 1 492 ? -19.201 -18.422 23.444 1.00 91.56 492 PRO A O 1
ATOM 3922 N N . GLU A 1 493 ? -20.371 -16.800 22.443 1.00 90.94 493 GLU A N 1
ATOM 3923 C CA . GLU A 1 493 ? -20.862 -17.584 21.314 1.00 90.94 493 GLU A CA 1
ATOM 3924 C C . GLU A 1 493 ? -19.872 -17.690 20.145 1.00 90.94 493 GLU A C 1
ATOM 3926 O O . GLU A 1 493 ? -20.014 -18.595 19.317 1.00 90.94 493 GLU A O 1
ATOM 3931 N N . ASP A 1 494 ? -18.881 -16.797 20.063 1.00 90.00 494 ASP A N 1
ATOM 3932 C CA . ASP A 1 494 ? -17.876 -16.821 19.005 1.00 90.00 494 ASP A CA 1
ATOM 3933 C C . ASP A 1 494 ? -16.793 -17.858 19.344 1.00 90.00 494 ASP A C 1
ATOM 3935 O O . ASP A 1 494 ? -16.071 -17.751 20.336 1.00 90.00 494 ASP A O 1
ATOM 3939 N N . ILE A 1 495 ? -16.657 -18.886 18.500 1.00 91.50 495 ILE A N 1
ATOM 3940 C CA . ILE A 1 495 ? -15.623 -19.913 18.664 1.00 91.50 495 ILE A CA 1
ATOM 3941 C C . ILE A 1 495 ? -14.392 -19.486 17.873 1.00 91.50 495 ILE A C 1
ATOM 3943 O O . ILE A 1 495 ? -14.291 -19.740 16.671 1.00 91.50 495 ILE A O 1
ATOM 3947 N N . VAL A 1 496 ? -13.447 -18.850 18.561 1.00 93.81 496 VAL A N 1
ATOM 3948 C CA . VAL A 1 496 ? -12.226 -18.328 17.945 1.00 93.81 496 VAL A CA 1
ATOM 3949 C C . VAL A 1 496 ? -10.991 -19.148 18.301 1.00 93.81 496 VAL A C 1
ATOM 3951 O O . VAL A 1 496 ? -10.856 -19.682 19.402 1.00 93.81 496 VAL A O 1
ATOM 3954 N N . LYS A 1 497 ? -10.050 -19.209 17.361 1.00 94.06 497 LYS A N 1
ATOM 3955 C CA . LYS A 1 497 ? -8.670 -19.624 17.602 1.00 94.06 497 LYS A CA 1
ATOM 3956 C C . LYS A 1 497 ? -7.764 -18.403 17.506 1.00 94.06 497 LYS A C 1
ATOM 3958 O O . LYS A 1 497 ? -7.766 -17.722 16.483 1.00 94.06 497 LYS A O 1
ATOM 3963 N N . ILE A 1 498 ? -6.962 -18.182 18.542 1.00 95.75 498 ILE A N 1
ATOM 3964 C CA . ILE A 1 498 ? -5.937 -17.136 18.578 1.00 95.75 498 ILE A CA 1
ATOM 3965 C C . ILE A 1 498 ? -4.580 -17.749 18.229 1.00 95.75 498 ILE A C 1
ATOM 3967 O O . ILE A 1 498 ? -4.284 -18.869 18.647 1.00 95.75 498 ILE A O 1
ATOM 3971 N N . SER A 1 499 ? -3.778 -17.033 17.444 1.00 93.81 499 SER A N 1
ATOM 3972 C CA . SER A 1 499 ? -2.397 -17.400 17.114 1.00 93.81 499 SER A CA 1
ATOM 3973 C C . SER A 1 499 ? -1.519 -16.156 17.179 1.00 93.81 499 SER A C 1
ATOM 3975 O O . SER A 1 499 ? -1.716 -15.226 16.396 1.00 93.81 499 SER A O 1
ATOM 3977 N N . VAL A 1 500 ? -0.574 -16.100 18.120 1.00 93.56 500 VAL A N 1
ATOM 3978 C CA . VAL A 1 500 ? 0.378 -14.985 18.238 1.00 93.56 500 VAL A CA 1
ATOM 3979 C C . VAL A 1 500 ? 1.580 -15.262 17.339 1.00 93.56 500 VAL A C 1
ATOM 3981 O O . VAL A 1 500 ? 2.554 -15.939 17.696 1.00 93.56 500 VAL A O 1
ATOM 3984 N N . GLU A 1 501 ? 1.518 -14.694 16.144 1.00 88.94 501 GLU A N 1
ATOM 3985 C CA . GLU A 1 501 ? 2.530 -14.846 15.105 1.00 88.94 501 GLU A CA 1
ATOM 3986 C C . GLU A 1 501 ? 3.844 -14.162 15.508 1.00 88.94 501 GLU A C 1
ATOM 3988 O O . GLU A 1 501 ? 4.912 -14.779 15.467 1.00 88.94 501 GLU A O 1
ATOM 3993 N N . GLU A 1 502 ? 3.774 -12.937 16.027 1.00 86.81 502 GLU A N 1
ATOM 3994 C CA . GLU A 1 502 ? 4.938 -12.170 16.468 1.00 86.81 502 GLU A CA 1
ATOM 3995 C C . GLU A 1 502 ? 4.637 -11.396 17.750 1.00 86.81 502 GLU A C 1
ATOM 3997 O O . GLU A 1 502 ? 3.534 -10.893 17.958 1.00 86.81 502 GLU A O 1
ATOM 4002 N N . MET A 1 503 ? 5.631 -11.340 18.631 1.00 88.75 503 MET A N 1
ATOM 4003 C CA . MET A 1 503 ? 5.596 -10.512 19.825 1.00 88.75 503 MET A CA 1
ATOM 4004 C C . MET A 1 503 ? 7.009 -10.017 20.091 1.00 88.75 503 MET A C 1
ATOM 4006 O O . MET A 1 503 ? 7.941 -10.822 20.185 1.00 88.75 503 MET A O 1
ATOM 4010 N N . SER A 1 504 ? 7.153 -8.705 20.194 1.00 85.25 504 SER A N 1
ATOM 4011 C CA . SER A 1 504 ? 8.415 -8.043 20.487 1.00 85.25 504 SER A CA 1
ATOM 4012 C C . SER A 1 504 ? 8.207 -6.954 21.534 1.00 85.25 504 SER A C 1
ATOM 4014 O O . SER A 1 504 ? 7.105 -6.441 21.736 1.00 85.25 504 SER A O 1
ATOM 4016 N N . THR A 1 505 ? 9.280 -6.624 22.246 1.00 80.88 505 THR A N 1
ATOM 4017 C CA . THR A 1 505 ? 9.295 -5.525 23.210 1.00 80.88 505 THR A CA 1
ATOM 4018 C C . THR A 1 505 ? 10.187 -4.422 22.672 1.00 80.88 505 THR A C 1
ATOM 4020 O O . THR A 1 505 ? 11.362 -4.650 22.388 1.00 80.88 505 THR A O 1
ATOM 4023 N N . VAL A 1 506 ? 9.620 -3.229 22.557 1.00 71.44 506 VAL A N 1
ATOM 4024 C CA . VAL A 1 506 ? 10.311 -1.976 22.239 1.00 71.44 506 VAL A CA 1
ATOM 4025 C C . VAL A 1 506 ? 10.195 -1.091 23.483 1.00 71.44 506 VAL A C 1
ATOM 4027 O O . VAL A 1 506 ? 9.258 -1.272 24.249 1.00 71.44 506 VAL A O 1
ATOM 4030 N N . GLU A 1 507 ? 11.150 -0.203 23.770 1.00 71.56 507 GLU A N 1
ATOM 4031 C CA . GLU A 1 507 ? 11.193 0.570 25.030 1.00 71.56 507 GLU A CA 1
ATOM 4032 C C . GLU A 1 507 ? 9.810 1.097 25.485 1.00 71.56 507 GLU A C 1
ATOM 4034 O O . GLU A 1 507 ? 9.269 2.034 24.906 1.00 71.56 507 GLU A O 1
ATOM 4039 N N . GLY A 1 508 ? 9.239 0.482 26.533 1.00 77.44 508 GLY A N 1
ATOM 4040 C CA . GLY A 1 508 ? 7.940 0.846 27.124 1.00 77.44 508 GLY A CA 1
ATOM 4041 C C . GLY A 1 508 ? 6.693 0.162 26.535 1.00 77.44 508 GLY A C 1
ATOM 4042 O O . GLY A 1 508 ? 5.617 0.276 27.124 1.00 77.44 508 GLY A O 1
ATOM 4043 N N . TYR A 1 509 ? 6.808 -0.581 25.429 1.00 84.94 509 TYR A N 1
ATOM 4044 C CA . TYR A 1 509 ? 5.667 -1.158 24.709 1.00 84.94 509 TYR A CA 1
ATOM 4045 C C . TYR A 1 509 ? 5.915 -2.589 24.203 1.00 84.94 509 TYR A C 1
ATOM 4047 O O . TYR A 1 509 ? 7.023 -2.979 23.836 1.00 84.94 509 TYR A O 1
ATOM 4055 N N . ALA A 1 510 ? 4.844 -3.375 24.142 1.00 87.88 510 ALA A N 1
ATOM 4056 C CA . ALA A 1 510 ? 4.783 -4.651 23.446 1.00 87.88 510 ALA A CA 1
ATOM 4057 C C . ALA A 1 510 ? 4.149 -4.424 22.081 1.00 87.88 510 ALA A C 1
ATOM 4059 O O . ALA A 1 510 ? 3.014 -3.955 22.000 1.00 87.88 510 ALA A O 1
ATOM 4060 N N . GLU A 1 511 ? 4.844 -4.809 21.024 1.00 89.50 511 GLU A N 1
ATOM 4061 C CA . GLU A 1 511 ? 4.265 -4.896 19.696 1.00 89.50 511 GLU A CA 1
ATOM 4062 C C . GLU A 1 511 ? 3.831 -6.339 19.454 1.00 89.50 511 GLU A C 1
ATOM 4064 O O . GLU A 1 511 ? 4.620 -7.277 19.596 1.00 89.50 511 GLU A O 1
ATOM 4069 N N . VAL A 1 512 ? 2.545 -6.525 19.158 1.00 91.19 512 VAL A N 1
ATOM 4070 C CA . VAL A 1 512 ? 1.945 -7.853 19.022 1.00 91.19 512 VAL A CA 1
ATOM 4071 C C . VAL A 1 512 ? 1.251 -7.947 17.679 1.00 91.19 512 VAL A C 1
ATOM 4073 O O . VAL A 1 512 ? 0.364 -7.151 17.355 1.00 91.19 512 VAL A O 1
ATOM 4076 N N . PHE A 1 513 ? 1.632 -8.974 16.930 1.00 91.25 513 PHE A N 1
ATOM 4077 C CA . PHE A 1 513 ? 0.970 -9.378 15.709 1.00 91.25 513 PHE A CA 1
ATOM 4078 C C . PHE A 1 513 ? 0.305 -10.744 15.930 1.00 91.25 513 PHE A C 1
ATOM 4080 O O . PHE A 1 513 ? 0.979 -11.739 16.212 1.00 91.25 513 PHE A O 1
ATOM 4087 N N . PHE A 1 514 ? -1.023 -10.795 15.835 1.00 93.12 514 PHE A N 1
ATOM 4088 C CA . PHE A 1 514 ? -1.791 -12.009 16.102 1.00 93.12 514 PHE A CA 1
ATOM 4089 C C . PHE A 1 514 ? -2.962 -12.180 15.138 1.00 93.12 514 PHE A C 1
ATOM 4091 O O . PHE A 1 514 ? -3.547 -11.216 14.643 1.00 93.12 514 PHE A O 1
ATOM 4098 N N . ASP A 1 515 ? -3.303 -13.435 14.878 1.00 92.44 515 ASP A N 1
ATOM 4099 C CA . ASP A 1 515 ? -4.441 -13.816 14.059 1.00 92.44 515 ASP A CA 1
ATOM 4100 C C . ASP A 1 515 ? -5.596 -14.307 14.944 1.00 92.44 515 ASP A C 1
ATOM 4102 O O . ASP A 1 515 ? -5.399 -15.052 15.907 1.00 92.44 515 ASP A O 1
ATOM 4106 N N . VAL A 1 516 ? -6.813 -13.902 14.581 1.00 93.88 516 VAL A N 1
ATOM 4107 C CA . VAL A 1 516 ? -8.078 -14.399 15.131 1.00 93.88 516 VAL A CA 1
ATOM 4108 C C . VAL A 1 516 ? -8.777 -15.160 14.016 1.00 93.88 516 VAL A C 1
ATOM 4110 O O . VAL A 1 516 ? -9.140 -14.574 12.997 1.00 93.88 516 VAL A O 1
ATOM 4113 N N . VAL A 1 517 ? -8.958 -16.465 14.197 1.00 91.75 517 VAL A N 1
ATOM 4114 C CA . VAL A 1 517 ? -9.694 -17.311 13.252 1.00 91.75 517 VAL A CA 1
ATOM 4115 C C . VAL A 1 517 ? -11.031 -17.688 13.865 1.00 91.75 517 VAL A C 1
ATOM 4117 O O . VAL A 1 517 ? -11.075 -18.426 14.847 1.00 91.75 517 VAL A O 1
ATOM 4120 N N . ASP A 1 518 ? -12.112 -17.206 13.269 1.00 90.56 518 ASP A N 1
ATOM 4121 C CA . ASP A 1 518 ? -13.468 -17.630 13.585 1.00 90.56 518 ASP A CA 1
ATOM 4122 C C . ASP A 1 518 ? -13.726 -19.013 12.980 1.00 90.56 518 ASP A C 1
ATOM 4124 O O . ASP A 1 518 ? -13.845 -19.176 11.763 1.00 90.56 518 ASP A O 1
ATOM 4128 N N . LEU A 1 519 ? -13.807 -20.027 13.841 1.00 89.25 519 LEU A N 1
ATOM 4129 C CA . LEU A 1 519 ? -13.928 -21.423 13.429 1.00 89.25 519 LEU A CA 1
ATOM 4130 C C . LEU A 1 519 ? -15.325 -21.776 12.907 1.00 89.25 519 LEU A C 1
ATOM 4132 O O . LEU A 1 519 ? -15.472 -22.783 12.214 1.00 89.25 519 LEU A O 1
ATOM 4136 N N . LEU A 1 520 ? -16.350 -20.987 13.238 1.00 87.06 520 LEU A N 1
ATOM 4137 C CA . LEU A 1 520 ? -17.712 -21.210 12.751 1.00 87.06 520 LEU A CA 1
ATOM 4138 C C . LEU A 1 520 ? -17.923 -20.595 11.370 1.00 87.06 520 LEU A C 1
ATOM 4140 O O . LEU A 1 520 ? -18.712 -21.119 10.581 1.00 87.06 520 LEU A O 1
ATOM 4144 N N . ARG A 1 521 ? -17.238 -19.484 11.091 1.00 84.50 521 ARG A N 1
ATOM 4145 C CA . ARG A 1 521 ? -17.417 -18.695 9.865 1.00 84.50 521 ARG A CA 1
ATOM 4146 C C . ARG A 1 521 ? -16.284 -18.884 8.848 1.00 84.50 521 ARG A C 1
ATOM 4148 O O . ARG A 1 521 ? -16.449 -18.463 7.708 1.00 84.50 521 ARG A O 1
ATOM 4155 N N . ASP A 1 522 ? -15.194 -19.560 9.229 1.00 82.81 522 ASP A N 1
ATOM 4156 C CA . ASP A 1 522 ? -13.964 -19.731 8.429 1.00 82.81 522 ASP A CA 1
ATOM 4157 C C . ASP A 1 522 ? -13.391 -18.377 7.973 1.00 82.81 522 ASP A C 1
ATOM 4159 O O . ASP A 1 522 ? -12.951 -18.193 6.837 1.00 82.81 522 ASP A O 1
ATOM 4163 N N . GLU A 1 523 ? -13.432 -17.398 8.881 1.00 84.06 523 GLU A N 1
ATOM 4164 C CA . GLU A 1 523 ? -12.911 -16.052 8.658 1.00 84.06 523 GLU A CA 1
ATOM 4165 C C . GLU A 1 523 ? -11.675 -15.809 9.519 1.00 84.06 523 GLU A C 1
ATOM 4167 O O . GLU A 1 523 ? -11.627 -16.157 10.697 1.00 84.06 523 GLU A O 1
ATOM 4172 N N . LYS A 1 524 ? -10.662 -15.190 8.913 1.00 87.31 524 LYS A N 1
ATOM 4173 C CA . LYS A 1 524 ? -9.402 -14.844 9.562 1.00 87.31 524 LYS A CA 1
ATOM 4174 C C . LYS A 1 524 ? -9.245 -13.331 9.591 1.00 87.31 524 LYS A C 1
ATOM 4176 O O . LYS A 1 524 ? -9.285 -12.691 8.541 1.00 87.31 524 LYS A O 1
ATOM 4181 N N . PHE A 1 525 ? -8.981 -12.802 10.777 1.00 90.81 525 PHE A N 1
ATOM 4182 C CA . PHE A 1 525 ? -8.605 -11.414 11.011 1.00 90.81 525 PHE A CA 1
ATOM 4183 C C . PHE A 1 525 ? -7.165 -11.367 11.496 1.00 90.81 525 PHE A C 1
ATOM 4185 O O . PHE A 1 525 ? -6.748 -12.181 12.316 1.00 90.81 525 PHE A O 1
ATOM 4192 N N . SER A 1 526 ? -6.408 -10.406 10.985 1.00 90.06 526 SER A N 1
ATOM 4193 C CA . SER A 1 526 ? -5.011 -10.206 11.344 1.00 90.06 526 SER A CA 1
ATOM 4194 C C . SER A 1 526 ? -4.861 -8.864 12.033 1.00 90.06 526 SER A C 1
ATOM 4196 O O . SER A 1 526 ? -5.089 -7.827 11.413 1.00 90.06 526 SER A O 1
ATOM 4198 N N . ILE A 1 527 ? -4.452 -8.889 13.294 1.00 92.50 527 ILE A N 1
ATOM 4199 C CA . ILE A 1 527 ? -4.413 -7.717 14.152 1.00 92.50 527 ILE A CA 1
ATOM 4200 C C . ILE A 1 527 ? -2.968 -7.382 14.485 1.00 92.50 527 ILE A C 1
ATOM 4202 O O . ILE A 1 527 ? -2.174 -8.241 14.862 1.00 92.50 527 ILE A O 1
ATOM 4206 N N . TRP A 1 528 ? -2.650 -6.101 14.350 1.00 91.19 528 TRP A N 1
ATOM 4207 C CA . TRP A 1 528 ? -1.432 -5.503 14.864 1.00 91.19 528 TRP A CA 1
ATOM 4208 C C . TRP A 1 528 ? -1.840 -4.473 15.906 1.00 91.19 528 TRP A C 1
ATOM 4210 O O . TRP A 1 528 ? -2.570 -3.543 15.570 1.00 91.19 528 TRP A O 1
ATOM 4220 N N . SER A 1 529 ? -1.383 -4.635 17.146 1.00 90.25 529 SER A N 1
ATOM 4221 C CA . SER A 1 529 ? -1.537 -3.611 18.182 1.00 90.25 529 SER A CA 1
ATOM 4222 C C . SER A 1 529 ? -0.242 -3.394 18.975 1.00 90.25 529 SER A C 1
ATOM 4224 O O . SER A 1 529 ? 0.684 -4.212 18.928 1.00 90.25 529 SER A O 1
ATOM 4226 N N . ARG A 1 530 ? -0.178 -2.252 19.665 1.00 89.56 530 ARG A N 1
ATOM 4227 C CA . ARG A 1 530 ? 0.902 -1.838 20.560 1.00 89.56 530 ARG A CA 1
ATOM 4228 C C . ARG A 1 530 ? 0.332 -1.597 21.948 1.00 89.56 530 ARG A C 1
ATOM 4230 O O . ARG A 1 530 ? -0.515 -0.728 22.128 1.00 89.56 530 ARG A O 1
ATOM 4237 N N . PHE A 1 531 ? 0.829 -2.344 22.924 1.00 85.94 531 PHE A N 1
ATOM 4238 C CA . PHE A 1 531 ? 0.354 -2.300 24.304 1.00 85.94 531 PHE A CA 1
ATOM 4239 C C . PHE A 1 531 ? 1.428 -1.732 25.222 1.00 85.94 531 PHE A C 1
ATOM 4241 O O . PHE A 1 531 ? 2.590 -2.113 25.122 1.00 85.94 531 PHE A O 1
ATOM 4248 N N . VAL A 1 532 ? 1.050 -0.864 26.159 1.00 82.44 532 VAL A N 1
ATOM 4249 C CA . VAL A 1 532 ? 1.972 -0.377 27.196 1.00 82.44 532 VAL A CA 1
ATOM 4250 C C . VAL A 1 532 ? 2.401 -1.542 28.089 1.00 82.44 532 VAL A C 1
ATOM 4252 O O . VAL A 1 532 ? 1.552 -2.254 28.633 1.00 82.44 532 VAL A O 1
ATOM 4255 N N . ILE A 1 533 ? 3.709 -1.709 28.278 1.00 75.56 533 ILE A N 1
ATOM 4256 C CA . ILE A 1 533 ? 4.269 -2.623 29.276 1.00 75.56 533 ILE A CA 1
ATOM 4257 C C . ILE A 1 533 ? 4.679 -1.768 30.478 1.00 75.56 533 ILE A C 1
ATOM 4259 O O . ILE A 1 533 ? 5.644 -1.011 30.397 1.00 75.56 533 ILE A O 1
ATOM 4263 N N . ALA A 1 534 ? 3.911 -1.860 31.566 1.00 59.88 534 ALA A N 1
ATOM 4264 C CA . ALA A 1 534 ? 4.173 -1.156 32.824 1.00 59.88 534 ALA A CA 1
ATOM 4265 C C . ALA A 1 534 ? 5.023 -1.987 33.792 1.00 59.88 534 ALA A C 1
ATOM 4267 O O . ALA A 1 534 ? 4.780 -3.216 33.876 1.00 59.88 534 ALA A O 1
#

pLDDT: mean 92.27, std 8.25, range [39.34, 98.69]

Foldseek 3Di:
DPPPLPALDDPVLLVVLVVCQVVLLVVLVVQLVVLLVVLQPDDDDLLAFLDWDKAFAAADPPQDRAIEIETEHQWLAAVQCCVPPSNGAWQQDPLRSSHNVDHDDLVSRLSNVVNSCVVHVVAPDDHQEYEHPYRYACLPCVGPNPSNLLSVLLVLQPDPSHAEYETEHELQSLALVSLVVSVVSHDPSHAYEYEYAQAFQDVSCCCSQTNNPDHPVSNLVSLLNLLPDDPPSSVRYAYEYEHEQDTFQDFLVSSLVRVVSRLVVVLVSCVVSVGAYAYEYEQRFDFGSHSLVVLCVCPVDPRRHQHAELLSVLLSLLVQCPDPSNLPHLYHYDAQSSDNTGDGHHFCDDPVSFWHQLLRQQLRVLNSVCSSRVDNLLSCLQSQLLCCVVPVAGCLGPPHPSVVVCVVRVNPPGSSNVSCVVCVPVSPVSCPDPVSVVSSVVSNLSSQLVCLCQPVPVVNVVLVVQCLVCLVVVPQVSNQVSSVVSSCVRPVPFDWGKDFPDWDDDVQKIWTWMWIARPVVRDIRIDTTIHGND